Protein AF-0000000068835753 (afdb_homodimer)

Radius of gyration: 24.82 Å; Cα contacts (8 Å, |Δi|>4): 1417; chains: 2; bounding box: 59×82×58 Å

Structure (mmCIF, N/CA/C/O backbone):
data_AF-0000000068835753-model_v1
#
loop_
_entity.id
_entity.type
_entity.pdbx_description
1 polymer 'BY PROTMAP: gi|472583787|gb|EMS21411.1| short-chain dehydrogenase/reductase SDR family protein'
#
loop_
_atom_site.group_PDB
_atom_site.id
_atom_site.type_symbol
_atom_site.label_atom_id
_atom_site.label_alt_id
_atom_site.label_comp_id
_atom_site.label_asym_id
_atom_site.label_entity_id
_atom_site.label_seq_id
_atom_site.pdbx_PDB_ins_code
_atom_site.Cartn_x
_atom_site.Cartn_y
_atom_site.Cartn_z
_atom_site.occupancy
_atom_site.B_iso_or_equiv
_atom_site.auth_seq_id
_atom_site.auth_comp_id
_atom_site.auth_asym_id
_atom_site.auth_atom_id
_atom_site.pdbx_PDB_model_num
ATOM 1 N N . MET A 1 1 ? 1.271 38.531 23.656 1 36.88 1 MET A N 1
ATOM 2 C CA . MET A 1 1 ? 1.759 38.625 22.281 1 36.88 1 MET A CA 1
ATOM 3 C C . MET A 1 1 ? 1.162 37.5 21.438 1 36.88 1 MET A C 1
ATOM 5 O O . MET A 1 1 ? 1.393 36.312 21.703 1 36.88 1 MET A O 1
ATOM 9 N N . THR A 1 2 ? -0.029 37.594 20.875 1 50.28 2 THR A N 1
ATOM 10 C CA . THR A 1 2 ? -0.854 36.531 20.281 1 50.28 2 THR A CA 1
ATOM 11 C C . THR A 1 2 ? -0.115 35.844 19.141 1 50.28 2 THR A C 1
ATOM 13 O O . THR A 1 2 ? 0.353 36.5 18.203 1 50.28 2 THR A O 1
ATOM 16 N N . SER A 1 3 ? 0.557 34.688 19.344 1 68.25 3 SER A N 1
ATOM 17 C CA . SER A 1 3 ? 1.422 34 18.391 1 68.25 3 SER A CA 1
ATOM 18 C C . SER A 1 3 ? 0.792 33.938 17 1 68.25 3 SER A C 1
ATOM 20 O O . SER A 1 3 ? -0.433 33.969 16.875 1 68.25 3 SER A O 1
ATOM 22 N N . GLN A 1 4 ? 1.513 34.5 15.938 1 84.31 4 GLN A N 1
ATOM 23 C CA . GLN A 1 4 ? 1.092 34.469 14.539 1 84.31 4 GLN A CA 1
ATOM 24 C C . GLN A 1 4 ? 0.397 33.156 14.195 1 84.31 4 GLN A C 1
ATOM 26 O O . GLN A 1 4 ? 0.821 32.094 14.648 1 84.31 4 GLN A O 1
ATOM 31 N N . PRO A 1 5 ? -0.788 33.344 13.594 1 92.25 5 PRO A N 1
ATOM 32 C CA . PRO A 1 5 ? -1.508 32.125 13.219 1 92.25 5 PRO A CA 1
ATOM 33 C C . PRO A 1 5 ? -0.646 31.172 12.406 1 92.25 5 PRO A C 1
ATOM 35 O O . PRO A 1 5 ? 0.233 31.594 11.656 1 92.25 5 PRO A O 1
ATOM 38 N N . LEU A 1 6 ? -0.856 29.953 12.688 1 93.56 6 LEU A N 1
ATOM 39 C CA . LEU A 1 6 ? -0.255 28.922 11.859 1 93.56 6 LEU A CA 1
ATOM 40 C C . LEU A 1 6 ? -1.032 28.75 10.562 1 93.56 6 LEU A C 1
ATOM 42 O O . LEU A 1 6 ? -2.201 29.125 10.477 1 93.56 6 LEU A O 1
ATOM 46 N N . THR A 1 7 ? -0.385 28.25 9.531 1 95.88 7 THR A N 1
ATOM 47 C CA . THR A 1 7 ? -1.05 28 8.25 1 95.88 7 THR A CA 1
ATOM 48 C C . THR A 1 7 ? -1.192 26.5 7.992 1 95.88 7 THR A C 1
ATOM 50 O O . THR A 1 7 ? -0.214 25.766 8.07 1 95.88 7 THR A O 1
ATOM 53 N N . ALA A 1 8 ? -2.443 26.094 7.734 1 97.5 8 ALA A N 1
ATOM 54 C CA . ALA A 1 8 ? -2.74 24.719 7.391 1 97.5 8 ALA A CA 1
ATOM 55 C C . ALA A 1 8 ? -3.25 24.594 5.957 1 97.5 8 ALA A C 1
ATOM 57 O O . ALA A 1 8 ? -4.027 25.438 5.496 1 97.5 8 ALA A O 1
ATOM 58 N N . LEU A 1 9 ? -2.713 23.672 5.227 1 98.5 9 LEU A N 1
ATOM 59 C CA . LEU A 1 9 ? -3.23 23.281 3.922 1 98.5 9 LEU A CA 1
ATOM 60 C C . LEU A 1 9 ? -3.951 21.938 4 1 98.5 9 LEU A C 1
ATOM 62 O O . LEU A 1 9 ? -3.371 20.938 4.441 1 98.5 9 LEU A O 1
ATOM 66 N N . VAL A 1 10 ? -5.234 21.891 3.646 1 98.69 10 VAL A N 1
ATOM 67 C CA . VAL A 1 10 ? -6.047 20.672 3.746 1 98.69 10 VAL A CA 1
ATOM 68 C C . VAL A 1 10 ? -6.566 20.281 2.365 1 98.69 10 VAL A C 1
ATOM 70 O O . VAL A 1 10 ? -7.438 20.953 1.81 1 98.69 10 VAL A O 1
ATOM 73 N N . THR A 1 11 ? -6.016 19.219 1.788 1 98.62 11 THR A N 1
ATOM 74 C CA . THR A 1 11 ? -6.613 18.688 0.57 1 98.62 11 THR A CA 1
ATOM 75 C C . THR A 1 11 ? -7.895 17.922 0.887 1 98.62 11 THR A C 1
ATOM 77 O O . THR A 1 11 ? -7.988 17.25 1.923 1 98.62 11 THR A O 1
ATOM 80 N N . GLY A 1 12 ? -8.805 17.969 -0.047 1 96.88 12 GLY A N 1
ATOM 81 C CA . GLY A 1 12 ? -10.109 17.406 0.266 1 96.88 12 GLY A CA 1
ATOM 82 C C . GLY A 1 12 ? -10.82 18.141 1.39 1 96.88 12 GLY A C 1
ATOM 83 O O . GLY A 1 12 ? -11.57 17.516 2.156 1 96.88 12 GLY A O 1
ATOM 84 N N . GLY A 1 13 ? -10.57 19.375 1.536 1 97.06 13 GLY A N 1
ATOM 85 C CA . GLY A 1 13 ? -11.023 20.125 2.699 1 97.06 13 GLY A CA 1
ATOM 86 C C . GLY A 1 13 ? -12.445 20.641 2.557 1 97.06 13 GLY A C 1
ATOM 87 O O . GLY A 1 13 ? -12.984 21.25 3.486 1 97.06 13 GLY A O 1
ATOM 88 N N . ALA A 1 14 ? -13.109 20.375 1.429 1 95.94 14 ALA A N 1
ATOM 89 C CA . ALA A 1 14 ? -14.422 20.969 1.178 1 95.94 14 ALA A CA 1
ATOM 90 C C . ALA A 1 14 ? -15.547 20.047 1.63 1 95.94 14 ALA A C 1
ATOM 92 O O . ALA A 1 14 ? -16.719 20.438 1.606 1 95.94 14 ALA A O 1
ATOM 93 N N . SER A 1 15 ? -15.211 18.812 2.051 1 92.62 15 SER A N 1
ATOM 94 C CA . SER A 1 15 ? -16.25 17.875 2.477 1 92.62 15 SER A CA 1
ATOM 95 C C . SER A 1 15 ? -15.695 16.812 3.412 1 92.62 15 SER A C 1
ATOM 97 O O . SER A 1 15 ? -14.484 16.781 3.662 1 92.62 15 SER A O 1
ATOM 99 N N . GLY A 1 16 ? -16.594 16.156 4.051 1 92.75 16 GLY A N 1
ATOM 100 C CA . GLY A 1 16 ? -16.234 14.977 4.816 1 92.75 16 GLY A CA 1
ATOM 101 C C . GLY A 1 16 ? -15.242 15.258 5.926 1 92.75 16 GLY A C 1
ATOM 102 O O . GLY A 1 16 ? -15.391 16.219 6.676 1 92.75 16 GLY A O 1
ATOM 103 N N . ILE A 1 17 ? -14.32 14.336 6.031 1 95.81 17 ILE A N 1
ATOM 104 C CA . ILE A 1 17 ? -13.312 14.406 7.09 1 95.81 17 ILE A CA 1
ATOM 105 C C . ILE A 1 17 ? -12.484 15.68 6.922 1 95.81 17 ILE A C 1
ATOM 107 O O . ILE A 1 17 ? -12.164 16.344 7.906 1 95.81 17 ILE A O 1
ATOM 111 N N . GLY A 1 18 ? -12.141 16.031 5.633 1 97.19 18 GLY A N 1
ATOM 112 C CA . GLY A 1 18 ? -11.383 17.266 5.391 1 97.19 18 GLY A CA 1
ATOM 113 C C . GLY A 1 18 ? -12.078 18.5 5.918 1 97.19 18 GLY A C 1
ATOM 114 O O . GLY A 1 18 ? -11.445 19.344 6.559 1 97.19 18 GLY A O 1
ATOM 115 N N . LEU A 1 19 ? -13.344 18.578 5.691 1 96.62 19 LEU A N 1
ATOM 116 C CA . LEU A 1 19 ? -14.102 19.719 6.191 1 96.62 19 LEU A CA 1
ATOM 117 C C . LEU A 1 19 ? -14.172 19.703 7.715 1 96.62 19 LEU A C 1
ATOM 119 O O . LEU A 1 19 ? -14.125 20.75 8.359 1 96.62 19 LEU A O 1
ATOM 123 N N . GLY A 1 20 ? -14.305 18.484 8.273 1 97.25 20 GLY A N 1
ATOM 124 C CA . GLY A 1 20 ? -14.242 18.359 9.727 1 97.25 20 GLY A CA 1
ATOM 125 C C . GLY A 1 20 ? -12.961 18.906 10.32 1 97.25 20 GLY A C 1
ATOM 126 O O . GLY A 1 20 ? -12.984 19.609 11.336 1 97.25 20 GLY A O 1
ATOM 127 N N . ILE A 1 21 ? -11.875 18.625 9.672 1 98.19 21 ILE A N 1
ATOM 128 C CA . ILE A 1 21 ? -10.57 19.125 10.102 1 98.19 21 ILE A CA 1
ATOM 129 C C . ILE A 1 21 ? -10.531 20.641 9.977 1 98.19 21 ILE A C 1
ATOM 131 O O . ILE A 1 21 ? -10.109 21.344 10.906 1 98.19 21 ILE A O 1
ATOM 135 N N . VAL A 1 22 ? -11.023 21.156 8.875 1 98.19 22 VAL A N 1
ATOM 136 C CA . VAL A 1 22 ? -11.07 22.594 8.641 1 98.19 22 VAL A CA 1
ATOM 137 C C . VAL A 1 22 ? -11.844 23.281 9.758 1 98.19 22 VAL A C 1
ATOM 139 O O . VAL A 1 22 ? -11.352 24.25 10.359 1 98.19 22 VAL A O 1
ATOM 142 N N . ARG A 1 23 ? -12.984 22.797 10.109 1 98.06 23 ARG A N 1
ATOM 143 C CA . ARG A 1 23 ? -13.836 23.391 11.141 1 98.06 23 ARG A CA 1
ATOM 144 C C . ARG A 1 23 ? -13.141 23.344 12.5 1 98.06 23 ARG A C 1
ATOM 146 O O . ARG A 1 23 ? -13.195 24.328 13.25 1 98.06 23 ARG A O 1
ATOM 153 N N . THR A 1 24 ? -12.523 22.266 12.75 1 97.56 24 THR A N 1
ATOM 154 C CA . THR A 1 24 ? -11.836 22.094 14.023 1 97.56 24 THR A CA 1
ATOM 155 C C . THR A 1 24 ? -10.672 23.078 14.141 1 97.56 24 THR A C 1
ATOM 157 O O . THR A 1 24 ? -10.484 23.703 15.188 1 97.56 24 THR A O 1
ATOM 160 N N . LEU A 1 25 ? -9.914 23.234 13.078 1 97.12 25 LEU A N 1
ATOM 161 C CA . LEU A 1 25 ? -8.789 24.172 13.078 1 97.12 25 LEU A CA 1
ATOM 162 C C . LEU A 1 25 ? -9.281 25.609 13.195 1 97.12 25 LEU A C 1
ATOM 164 O O . LEU A 1 25 ? -8.664 26.422 13.875 1 97.12 25 LEU A O 1
ATOM 168 N N . LEU A 1 26 ? -10.375 25.938 12.57 1 97.06 26 LEU A N 1
ATOM 169 C CA . LEU A 1 26 ? -10.953 27.266 12.641 1 97.06 26 LEU A CA 1
ATOM 170 C C . LEU A 1 26 ? -11.398 27.609 14.055 1 97.06 26 LEU A C 1
ATOM 172 O O . LEU A 1 26 ? -11.336 28.766 14.477 1 97.06 26 LEU A O 1
ATOM 176 N N . ALA A 1 27 ? -11.797 26.547 14.734 1 96.25 27 ALA A N 1
ATOM 177 C CA . ALA A 1 27 ? -12.289 26.75 16.094 1 96.25 27 ALA A CA 1
ATOM 178 C C . ALA A 1 27 ? -11.141 26.938 17.078 1 96.25 27 ALA A C 1
ATOM 180 O O . ALA A 1 27 ? -11.344 27.438 18.188 1 96.25 27 ALA A O 1
ATOM 181 N N . SER A 1 28 ? -10 26.516 16.625 1 93.31 28 SER A N 1
ATOM 182 C CA . SER A 1 28 ? -8.836 26.656 17.5 1 93.31 28 SER A CA 1
ATOM 183 C C . SER A 1 28 ? -8.398 28.109 17.625 1 93.31 28 SER A C 1
ATOM 185 O O . SER A 1 28 ? -8.281 28.812 16.609 1 93.31 28 SER A O 1
ATOM 187 N N . THR A 1 29 ? -8.117 28.594 18.906 1 89.5 29 THR A N 1
ATOM 188 C CA . THR A 1 29 ? -7.66 29.953 19.125 1 89.5 29 THR A CA 1
ATOM 189 C C . THR A 1 29 ? -6.223 29.969 19.641 1 89.5 29 THR A C 1
ATOM 191 O O . THR A 1 29 ? -5.562 31.016 19.609 1 89.5 29 THR A O 1
ATOM 194 N N . SER A 1 30 ? -5.738 28.922 20.109 1 88.69 30 SER A N 1
ATOM 195 C CA . SER A 1 30 ? -4.363 28.75 20.562 1 88.69 30 SER A CA 1
ATOM 196 C C . SER A 1 30 ? -3.82 27.375 20.172 1 88.69 30 SER A C 1
ATOM 198 O O . SER A 1 30 ? -4 26.406 20.906 1 88.69 30 SER A O 1
ATOM 200 N N . PRO A 1 31 ? -3.227 27.297 19.078 1 89.38 31 PRO A N 1
ATOM 201 C CA . PRO A 1 31 ? -2.926 28.375 18.125 1 89.38 31 PRO A CA 1
ATOM 202 C C . PRO A 1 31 ? -4.102 28.672 17.203 1 89.38 31 PRO A C 1
ATOM 204 O O . PRO A 1 31 ? -5.023 27.875 17.078 1 89.38 31 PRO A O 1
ATOM 207 N N . ALA A 1 32 ? -4.105 29.875 16.609 1 93.44 32 ALA A N 1
ATOM 208 C CA . ALA A 1 32 ? -5.008 30.188 15.516 1 93.44 32 ALA A CA 1
ATOM 209 C C . ALA A 1 32 ? -4.473 29.641 14.188 1 93.44 32 ALA A C 1
ATOM 211 O O . ALA A 1 32 ? -3.27 29.406 14.055 1 93.44 32 ALA A O 1
ATOM 212 N N . TYR A 1 33 ? -5.426 29.438 13.266 1 95.44 33 TYR A N 1
ATOM 213 C CA . TYR A 1 33 ? -4.996 28.875 11.992 1 95.44 33 TYR A CA 1
ATOM 214 C C . TYR A 1 33 ? -5.527 29.703 10.82 1 95.44 33 TYR A C 1
ATOM 216 O O . TYR A 1 33 ? -6.672 30.156 10.852 1 95.44 33 TYR A O 1
ATOM 224 N N . ASN A 1 34 ? -4.648 30.016 9.875 1 96.44 34 ASN A N 1
ATOM 225 C CA . ASN A 1 34 ? -5.047 30.25 8.492 1 96.44 34 ASN A CA 1
ATOM 226 C C . ASN A 1 34 ? -5.172 28.938 7.715 1 96.44 34 ASN A C 1
ATOM 228 O O . ASN A 1 34 ? -4.363 28.016 7.895 1 96.44 34 ASN A O 1
ATOM 232 N N . ILE A 1 35 ? -6.199 28.875 6.902 1 97.88 35 ILE A N 1
ATOM 233 C CA . ILE A 1 35 ? -6.453 27.578 6.289 1 97.88 35 ILE A CA 1
ATOM 234 C C . ILE A 1 35 ? -6.598 27.75 4.777 1 97.88 35 ILE A C 1
ATOM 236 O O . ILE A 1 35 ? -7.398 28.562 4.309 1 97.88 35 ILE A O 1
ATOM 240 N N . LEU A 1 36 ? -5.801 27.047 4.023 1 98.06 36 LEU A N 1
ATOM 241 C CA . LEU A 1 36 ? -6.016 26.875 2.59 1 98.06 36 LEU A CA 1
ATOM 242 C C . LEU A 1 36 ? -6.742 25.562 2.305 1 98.06 36 LEU A C 1
ATOM 244 O O . LEU A 1 36 ? -6.199 24.484 2.549 1 98.06 36 LEU A O 1
ATOM 248 N N . ILE A 1 37 ? -7.961 25.656 1.809 1 98.19 37 ILE A N 1
ATOM 249 C CA . ILE A 1 37 ? -8.766 24.5 1.426 1 98.19 37 ILE A CA 1
ATOM 250 C C . ILE A 1 37 ? -8.5 24.141 -0.034 1 98.19 37 ILE A C 1
ATOM 252 O O . ILE A 1 37 ? -8.711 24.953 -0.931 1 98.19 37 ILE A O 1
ATOM 256 N N . VAL A 1 38 ? -7.984 22.984 -0.268 1 98.38 38 VAL A N 1
ATOM 257 C CA . VAL A 1 38 ? -7.75 22.484 -1.62 1 98.38 38 VAL A CA 1
ATOM 258 C C . VAL A 1 38 ? -8.75 21.375 -1.945 1 98.38 38 VAL A C 1
ATOM 260 O O . VAL A 1 38 ? -8.836 20.375 -1.229 1 98.38 38 VAL A O 1
ATOM 263 N N . ASP A 1 39 ? -9.469 21.516 -2.969 1 97.31 39 ASP A N 1
ATOM 264 C CA . ASP A 1 39 ? -10.438 20.516 -3.402 1 97.31 39 ASP A CA 1
ATOM 265 C C . ASP A 1 39 ? -10.602 20.531 -4.922 1 97.31 39 ASP A C 1
ATOM 267 O O . ASP A 1 39 ? -10.227 21.5 -5.582 1 97.31 39 ASP A O 1
ATOM 271 N N . ARG A 1 40 ? -11.094 19.422 -5.457 1 92.75 40 ARG A N 1
ATOM 272 C CA . ARG A 1 40 ? -11.109 19.203 -6.898 1 92.75 40 ARG A CA 1
ATOM 273 C C . ARG A 1 40 ? -12.078 20.172 -7.582 1 92.75 40 ARG A C 1
ATOM 275 O O . ARG A 1 40 ? -11.805 20.672 -8.672 1 92.75 40 ARG A O 1
ATOM 282 N N . SER A 1 41 ? -13.234 20.422 -6.996 1 86.69 41 SER A N 1
ATOM 283 C CA . SER A 1 41 ? -14.242 21.234 -7.66 1 86.69 41 SER A CA 1
ATOM 284 C C . SER A 1 41 ? -14.477 22.547 -6.914 1 86.69 41 SER A C 1
ATOM 286 O O . SER A 1 41 ? -14.656 22.547 -5.695 1 86.69 41 SER A O 1
ATOM 288 N N . SER A 1 42 ? -14.484 23.609 -7.723 1 91.19 42 SER A N 1
ATOM 289 C CA . SER A 1 42 ? -14.719 24.922 -7.145 1 91.19 42 SER A CA 1
ATOM 290 C C . SER A 1 42 ? -16.203 25.219 -7.027 1 91.19 42 SER A C 1
ATOM 292 O O . SER A 1 42 ? -16.609 26.188 -6.387 1 91.19 42 SER A O 1
ATOM 294 N N . ALA A 1 43 ? -16.984 24.312 -7.504 1 92.5 43 ALA A N 1
ATOM 295 C CA . ALA A 1 43 ? -18.422 24.578 -7.586 1 92.5 43 ALA A CA 1
ATOM 296 C C . ALA A 1 43 ? -19.031 24.734 -6.195 1 92.5 43 ALA A C 1
ATOM 298 O O . ALA A 1 43 ? -19.984 25.5 -6.012 1 92.5 43 ALA A O 1
ATOM 299 N N . SER A 1 44 ? -18.469 24.141 -5.242 1 91.19 44 SER A N 1
ATOM 300 C CA . SER A 1 44 ? -19.062 24.125 -3.91 1 91.19 44 SER A CA 1
ATOM 301 C C . SER A 1 44 ? -18.453 25.203 -3.018 1 91.19 44 SER A C 1
ATOM 303 O O . SER A 1 44 ? -18.938 25.438 -1.905 1 91.19 44 SER A O 1
ATOM 305 N N . PHE A 1 45 ? -17.469 26 -3.463 1 96.5 45 PHE A N 1
ATOM 306 C CA . PHE A 1 45 ? -16.688 26.875 -2.604 1 96.5 45 PHE A CA 1
ATOM 307 C C . PHE A 1 45 ? -17.562 28 -2.057 1 96.5 45 PHE A C 1
ATOM 309 O O . PHE A 1 45 ? -17.547 28.281 -0.857 1 96.5 45 PHE A O 1
ATOM 316 N N . PRO A 1 46 ? -18.406 28.609 -2.951 1 96.56 46 PRO A N 1
ATOM 317 C CA . PRO A 1 46 ? -19.203 29.719 -2.426 1 96.56 46 PRO A CA 1
ATOM 318 C C . PRO A 1 46 ? -20.172 29.281 -1.318 1 96.56 46 PRO A C 1
ATOM 320 O O . PRO A 1 46 ? -20.25 29.938 -0.279 1 96.56 46 PRO A O 1
ATOM 323 N N . SER A 1 47 ? -20.797 28.188 -1.553 1 96.38 47 SER A N 1
ATOM 324 C CA . SER A 1 47 ? -21.719 27.672 -0.54 1 96.38 47 SER A CA 1
ATOM 325 C C . SER A 1 47 ? -20.969 27.266 0.724 1 96.38 47 SER A C 1
ATOM 327 O O . SER A 1 47 ? -21.438 27.5 1.837 1 96.38 47 SER A O 1
ATOM 329 N N . LEU A 1 48 ? -19.844 26.688 0.584 1 96.62 48 LEU A N 1
ATOM 330 C CA . LEU A 1 48 ? -19 26.281 1.705 1 96.62 48 LEU A CA 1
ATOM 331 C C . LEU A 1 48 ? -18.578 27.5 2.531 1 96.62 48 LEU A C 1
ATOM 333 O O . LEU A 1 48 ? -18.734 27.5 3.752 1 96.62 48 LEU A O 1
ATOM 337 N N . LEU A 1 49 ? -18.078 28.531 1.879 1 97.44 49 LEU A N 1
ATOM 338 C CA . LEU A 1 49 ? -17.594 29.734 2.564 1 97.44 49 LEU A CA 1
ATOM 339 C C . LEU A 1 49 ? -18.734 30.453 3.27 1 97.44 49 LEU A C 1
ATOM 341 O O . LEU A 1 49 ? -18.562 31 4.363 1 97.44 49 LEU A O 1
ATOM 345 N N . SER A 1 50 ? -19.938 30.406 2.627 1 97.62 50 SER A N 1
ATOM 346 C CA . SER A 1 50 ? -21.109 31 3.248 1 97.62 50 SER A CA 1
ATOM 347 C C . SER A 1 50 ? -21.469 30.281 4.547 1 97.62 50 SER A C 1
ATOM 349 O O . SER A 1 50 ? -21.75 30.938 5.559 1 97.62 50 SER A O 1
ATOM 351 N N . THR A 1 51 ? -21.406 29 4.492 1 97.19 51 THR A N 1
ATOM 352 C CA . THR A 1 51 ? -21.719 28.203 5.672 1 97.19 51 THR A CA 1
ATOM 353 C C . THR A 1 51 ? -20.688 28.438 6.773 1 97.19 51 THR A C 1
ATOM 355 O O . THR A 1 51 ? -21.047 28.609 7.938 1 97.19 51 THR A O 1
ATOM 358 N N . LEU A 1 52 ? -19.422 28.469 6.434 1 97.81 52 LEU A N 1
ATOM 359 C CA . LEU A 1 52 ? -18.359 28.719 7.406 1 97.81 52 LEU A CA 1
ATOM 360 C C . LEU A 1 52 ? -18.484 30.109 7.996 1 97.81 52 LEU A C 1
ATOM 362 O O . LEU A 1 52 ? -18.234 30.312 9.188 1 97.81 52 LEU A O 1
ATOM 366 N N . SER A 1 53 ? -18.906 31.078 7.152 1 97.81 53 SER A N 1
ATOM 367 C CA . SER A 1 53 ? -19.094 32.438 7.613 1 97.81 53 SER A CA 1
ATOM 368 C C . SER A 1 53 ? -20.203 32.531 8.648 1 97.81 53 SER A C 1
ATOM 370 O O . SER A 1 53 ? -20.109 33.312 9.609 1 97.81 53 SER A O 1
ATOM 372 N N . THR A 1 54 ? -21.203 31.781 8.414 1 97.81 54 THR A N 1
ATOM 373 C CA . THR A 1 54 ? -22.312 31.766 9.359 1 97.81 54 THR A CA 1
ATOM 374 C C . THR A 1 54 ? -21.859 31.219 10.711 1 97.81 54 THR A C 1
ATOM 376 O O . THR A 1 54 ? -22.266 31.719 11.758 1 97.81 54 THR A O 1
ATOM 379 N N . ASP A 1 55 ? -21 30.266 10.688 1 97.19 55 ASP A N 1
ATOM 380 C CA . ASP A 1 55 ? -20.594 29.562 11.898 1 97.19 55 ASP A CA 1
ATOM 381 C C . ASP A 1 55 ? -19.484 30.312 12.625 1 97.19 55 ASP A C 1
ATOM 383 O O . ASP A 1 55 ? -19.422 30.312 13.852 1 97.19 55 ASP A O 1
ATOM 387 N N . PHE A 1 56 ? -18.531 30.953 11.867 1 97.38 56 PHE A N 1
ATOM 388 C CA . PHE A 1 56 ? -17.297 31.438 12.477 1 97.38 56 PHE A CA 1
ATOM 389 C C . PHE A 1 56 ? -17.172 32.938 12.305 1 97.38 56 PHE A C 1
ATOM 391 O O . PHE A 1 56 ? -16.266 33.562 12.844 1 97.38 56 PHE A O 1
ATOM 398 N N . GLY A 1 57 ? -18.062 33.594 11.547 1 97.38 57 GLY A N 1
ATOM 399 C CA . GLY A 1 57 ? -18.016 35 11.281 1 97.38 57 GLY A CA 1
ATOM 400 C C . GLY A 1 57 ? -17.406 35.344 9.93 1 97.38 57 GLY A C 1
ATOM 401 O O . GLY A 1 57 ? -16.375 34.781 9.555 1 97.38 57 GLY A O 1
ATOM 402 N N . ASP A 1 58 ? -18 36.219 9.242 1 96.81 58 ASP A N 1
ATOM 403 C CA . ASP A 1 58 ? -17.625 36.594 7.883 1 96.81 58 ASP A CA 1
ATOM 404 C C . ASP A 1 58 ? -16.203 37.156 7.84 1 96.81 58 ASP A C 1
ATOM 406 O O . ASP A 1 58 ? -15.406 36.781 6.98 1 96.81 58 ASP A O 1
ATOM 410 N N . GLU A 1 59 ? -15.898 38.031 8.742 1 95.69 59 GLU A N 1
ATOM 411 C CA . GLU A 1 59 ? -14.586 38.656 8.758 1 95.69 59 GLU A CA 1
ATOM 412 C C . GLU A 1 59 ? -13.477 37.625 8.977 1 95.69 59 GLU A C 1
ATOM 414 O O . GLU A 1 59 ? -12.438 37.688 8.312 1 95.69 59 GLU A O 1
ATOM 419 N N . ARG A 1 60 ? -13.703 36.75 9.906 1 94.5 60 ARG A N 1
ATOM 420 C CA . ARG A 1 60 ? -12.719 35.719 10.203 1 94.5 60 ARG A CA 1
ATOM 421 C C . ARG A 1 60 ? -12.477 34.812 8.984 1 94.5 60 ARG A C 1
ATOM 423 O O . ARG A 1 60 ? -11.328 34.531 8.633 1 94.5 60 ARG A O 1
ATOM 430 N N . ILE A 1 61 ? -13.523 34.406 8.344 1 97.19 61 ILE A N 1
ATOM 431 C CA . ILE A 1 61 ? -13.422 33.5 7.203 1 97.19 61 ILE A CA 1
ATOM 432 C C . ILE A 1 61 ? -12.727 34.188 6.039 1 97.19 61 ILE A C 1
ATOM 434 O O . ILE A 1 61 ? -11.852 33.625 5.391 1 97.19 61 ILE A O 1
ATOM 438 N N . ARG A 1 62 ? -13.07 35.438 5.828 1 95.38 62 ARG A N 1
ATOM 439 C CA . ARG A 1 62 ? -12.445 36.219 4.754 1 95.38 62 ARG A CA 1
ATOM 440 C C . ARG A 1 62 ? -10.945 36.344 4.992 1 95.38 62 ARG A C 1
ATOM 442 O O . ARG A 1 62 ? -10.156 36.344 4.047 1 95.38 62 ARG A O 1
ATOM 449 N N . ARG A 1 63 ? -10.57 36.406 6.195 1 94 63 ARG A N 1
ATOM 450 C CA . ARG A 1 63 ? -9.18 36.656 6.543 1 94 63 ARG A CA 1
ATOM 451 C C . ARG A 1 63 ? -8.391 35.344 6.621 1 94 63 ARG A C 1
ATOM 453 O O . ARG A 1 63 ? -7.215 35.312 6.254 1 94 63 ARG A O 1
ATOM 460 N N . CYS A 1 64 ? -9.078 34.281 7.047 1 95.56 64 CYS A N 1
ATOM 461 C CA . CYS A 1 64 ? -8.305 33.125 7.492 1 95.56 64 CYS A CA 1
ATOM 462 C C . CYS A 1 64 ? -8.484 31.953 6.535 1 95.56 64 CYS A C 1
ATOM 464 O O . CYS A 1 64 ? -7.738 30.969 6.602 1 95.56 64 CYS A O 1
ATOM 466 N N . VAL A 1 65 ? -9.438 32.031 5.594 1 97.62 65 VAL A N 1
ATOM 467 C CA . VAL A 1 65 ? -9.711 30.875 4.754 1 97.62 65 VAL A CA 1
ATOM 468 C C . VAL A 1 65 ? -9.578 31.25 3.283 1 97.62 65 VAL A C 1
ATOM 470 O O . VAL A 1 65 ? -10.078 32.312 2.857 1 97.62 65 VAL A O 1
ATOM 473 N N . GLU A 1 66 ? -8.883 30.484 2.562 1 96.56 66 GLU A N 1
ATOM 474 C CA . GLU A 1 66 ? -8.828 30.547 1.104 1 96.56 66 GLU A CA 1
ATOM 475 C C . GLU A 1 66 ? -9.094 29.172 0.481 1 96.56 66 GLU A C 1
ATOM 477 O O . GLU A 1 66 ? -8.695 28.141 1.034 1 96.56 66 GLU A O 1
ATOM 482 N N . CYS A 1 67 ? -9.812 29.172 -0.631 1 97.62 67 CYS A N 1
ATOM 483 C CA . CYS A 1 67 ? -10.094 27.938 -1.36 1 97.62 67 CYS A CA 1
ATOM 484 C C . CYS A 1 67 ? -9.367 27.922 -2.699 1 97.62 67 CYS A C 1
ATOM 486 O O . CYS A 1 67 ? -9.281 28.953 -3.379 1 97.62 67 CYS A O 1
ATOM 488 N N . VAL A 1 68 ? -8.789 26.797 -3.029 1 97.62 68 VAL A N 1
ATOM 489 C CA . VAL A 1 68 ? -8.117 26.609 -4.309 1 97.62 68 VAL A CA 1
ATOM 490 C C . VAL A 1 68 ? -8.602 25.312 -4.953 1 97.62 68 VAL A C 1
ATOM 492 O O . VAL A 1 68 ? -8.688 24.281 -4.289 1 97.62 68 VAL A O 1
ATOM 495 N N . ALA A 1 69 ? -8.984 25.375 -6.223 1 97.69 69 ALA A N 1
ATOM 496 C CA . ALA A 1 69 ? -9.336 24.172 -6.98 1 97.69 69 ALA A CA 1
ATOM 497 C C . ALA A 1 69 ? -8.086 23.484 -7.52 1 97.69 69 ALA A C 1
ATOM 499 O O . ALA A 1 69 ? -7.293 24.109 -8.242 1 97.69 69 ALA A O 1
ATOM 500 N N . ALA A 1 70 ? -7.871 22.234 -7.129 1 97.81 70 ALA A N 1
ATOM 501 C CA . ALA A 1 70 ? -6.75 21.438 -7.629 1 97.81 70 ALA A CA 1
ATOM 502 C C . ALA A 1 70 ? -7.059 19.938 -7.562 1 97.81 70 ALA A C 1
ATOM 504 O O . ALA A 1 70 ? -7.68 19.469 -6.605 1 97.81 70 ALA A O 1
ATOM 505 N N . ASP A 1 71 ? -6.75 19.281 -8.617 1 97.94 71 ASP A N 1
ATOM 506 C CA . ASP A 1 71 ? -6.754 17.812 -8.625 1 97.94 71 ASP A CA 1
ATOM 507 C C . ASP A 1 71 ? -5.445 17.266 -8.062 1 97.94 71 ASP A C 1
ATOM 509 O O . ASP A 1 71 ? -4.379 17.469 -8.641 1 97.94 71 ASP A O 1
ATOM 513 N N . VAL A 1 72 ? -5.531 16.531 -6.953 1 98.12 72 VAL A N 1
ATOM 514 C CA . VAL A 1 72 ? -4.336 16.094 -6.246 1 98.12 72 VAL A CA 1
ATOM 515 C C . VAL A 1 72 ? -3.547 15.125 -7.117 1 98.12 72 VAL A C 1
ATOM 517 O O . VAL A 1 72 ? -2.375 14.852 -6.848 1 98.12 72 VAL A O 1
ATOM 520 N N . THR A 1 73 ? -4.207 14.531 -8.18 1 97.38 73 THR A N 1
ATOM 521 C CA . THR A 1 73 ? -3.512 13.625 -9.086 1 97.38 73 THR A CA 1
ATOM 522 C C . THR A 1 73 ? -2.689 14.406 -10.102 1 97.38 73 THR A C 1
ATOM 524 O O . THR A 1 73 ? -1.887 13.828 -10.836 1 97.38 73 THR A O 1
ATOM 527 N N . ARG A 1 74 ? -2.916 15.727 -10.172 1 97.44 74 ARG A N 1
ATOM 528 C CA . ARG A 1 74 ? -2.182 16.609 -11.07 1 97.44 74 ARG A CA 1
ATOM 529 C C . ARG A 1 74 ? -1.164 17.453 -10.297 1 97.44 74 ARG A C 1
ATOM 531 O O . ARG A 1 74 ? -1.505 18.484 -9.742 1 97.44 74 ARG A O 1
ATOM 538 N N . TYR A 1 75 ? 0.105 17.078 -10.359 1 97.88 75 TYR A N 1
ATOM 539 C CA . TYR A 1 75 ? 1.18 17.625 -9.531 1 97.88 75 TYR A CA 1
ATOM 540 C C . TYR A 1 75 ? 1.279 19.141 -9.688 1 97.88 75 TYR A C 1
ATOM 542 O O . TYR A 1 75 ? 1.426 19.859 -8.703 1 97.88 75 TYR A O 1
ATOM 550 N N . GLU A 1 76 ? 1.155 19.609 -10.898 1 97 76 GLU A N 1
ATOM 551 C CA . GLU A 1 76 ? 1.327 21.031 -11.156 1 97 76 GLU A CA 1
ATOM 552 C C . GLU A 1 76 ? 0.216 21.859 -10.508 1 97 76 GLU A C 1
ATOM 554 O O . GLU A 1 76 ? 0.462 22.953 -9.992 1 97 76 GLU A O 1
ATOM 559 N N . GLU A 1 77 ? -1.02 21.359 -10.555 1 97.44 77 GLU A N 1
ATOM 560 C CA . GLU A 1 77 ? -2.129 22.047 -9.898 1 97.44 77 GLU A CA 1
ATOM 561 C C . GLU A 1 77 ? -1.902 22.141 -8.391 1 97.44 77 GLU A C 1
ATOM 563 O O . GLU A 1 77 ? -2.139 23.188 -7.789 1 97.44 77 GLU A O 1
ATOM 568 N N . LEU A 1 78 ? -1.417 21.078 -7.812 1 97.25 78 LEU A N 1
ATOM 569 C CA . LEU A 1 78 ? -1.143 21.047 -6.379 1 97.25 78 LEU A CA 1
ATOM 570 C C . LEU A 1 78 ? 0.013 21.984 -6.027 1 97.25 78 LEU A C 1
ATOM 572 O O . LEU A 1 78 ? -0.002 22.625 -4.977 1 97.25 78 LEU A O 1
ATOM 576 N N . ARG A 1 79 ? 0.991 21.938 -6.883 1 97.19 79 ARG A N 1
ATOM 577 C CA . ARG A 1 79 ? 2.117 22.844 -6.688 1 97.19 79 ARG A CA 1
ATOM 578 C C . ARG A 1 79 ? 1.646 24.297 -6.602 1 97.19 79 ARG A C 1
ATOM 580 O O . ARG A 1 79 ? 2.096 25.047 -5.738 1 97.19 79 ARG A O 1
ATOM 587 N N . ASP A 1 80 ? 0.778 24.672 -7.445 1 95.94 80 ASP A N 1
ATOM 588 C CA . ASP A 1 80 ? 0.23 26.016 -7.438 1 95.94 80 ASP A CA 1
ATOM 589 C C . ASP A 1 80 ? -0.491 26.312 -6.121 1 95.94 80 ASP A C 1
ATOM 591 O O . ASP A 1 80 ? -0.426 27.422 -5.609 1 95.94 80 ASP A O 1
ATOM 595 N N . ALA A 1 81 ? -1.196 25.328 -5.645 1 95.75 81 ALA A N 1
ATOM 596 C CA . ALA A 1 81 ? -1.88 25.484 -4.363 1 95.75 81 ALA A CA 1
ATOM 597 C C . ALA A 1 81 ? -0.882 25.75 -3.236 1 95.75 81 ALA A C 1
ATOM 599 O O . ALA A 1 81 ? -1.106 26.609 -2.383 1 95.75 81 ALA A O 1
ATOM 600 N N . PHE A 1 82 ? 0.219 25.031 -3.201 1 95.94 82 PHE A N 1
ATOM 601 C CA . PHE A 1 82 ? 1.243 25.219 -2.182 1 95.94 82 PHE A CA 1
ATOM 602 C C . PHE A 1 82 ? 1.867 26.609 -2.297 1 95.94 82 PHE A C 1
ATOM 604 O O . PHE A 1 82 ? 2.162 27.25 -1.284 1 95.94 82 PHE A O 1
ATOM 611 N N . GLU A 1 83 ? 2.051 27.047 -3.5 1 93.62 83 GLU A N 1
ATOM 612 C CA . GLU A 1 83 ? 2.6 28.375 -3.721 1 93.62 83 GLU A CA 1
ATOM 613 C C . GLU A 1 83 ? 1.666 29.453 -3.174 1 93.62 83 GLU A C 1
ATOM 615 O O . GLU A 1 83 ? 2.121 30.438 -2.594 1 93.62 83 GLU A O 1
ATOM 620 N N . LYS A 1 84 ? 0.421 29.219 -3.365 1 92.88 84 LYS A N 1
ATOM 621 C CA . LYS A 1 84 ? -0.568 30.156 -2.83 1 92.88 84 LYS A CA 1
ATOM 622 C C . LYS A 1 84 ? -0.527 30.188 -1.305 1 92.88 84 LYS A C 1
ATOM 624 O O . LYS A 1 84 ? -0.665 31.25 -0.695 1 92.88 84 LYS A O 1
ATOM 629 N N . ALA A 1 85 ? -0.327 29.016 -0.741 1 91.38 85 ALA A N 1
ATOM 630 C CA . ALA A 1 85 ? -0.26 28.922 0.715 1 91.38 85 ALA A CA 1
ATOM 631 C C . ALA A 1 85 ? 0.957 29.672 1.257 1 91.38 85 ALA A C 1
ATOM 633 O O . ALA A 1 85 ? 0.926 30.203 2.373 1 91.38 85 ALA A O 1
ATOM 634 N N . ARG A 1 86 ? 1.954 29.766 0.488 1 89.19 86 ARG A N 1
ATOM 635 C CA . ARG A 1 86 ? 3.215 30.359 0.923 1 89.19 86 ARG A CA 1
ATOM 636 C C . ARG A 1 86 ? 3.246 31.859 0.64 1 89.19 86 ARG A C 1
ATOM 638 O O . ARG A 1 86 ? 4.172 32.562 1.056 1 89.19 86 ARG A O 1
ATOM 645 N N . ARG A 1 87 ? 2.32 32.312 -0.03 1 88.44 87 ARG A N 1
ATOM 646 C CA . ARG A 1 87 ? 2.309 33.75 -0.342 1 88.44 87 ARG A CA 1
ATOM 647 C C . ARG A 1 87 ? 2.057 34.562 0.91 1 88.44 87 ARG A C 1
ATOM 649 O O . ARG A 1 87 ? 1.078 34.344 1.626 1 88.44 87 ARG A O 1
ATOM 656 N N . LYS A 1 88 ? 2.982 35.5 1.124 1 85.88 88 LYS A N 1
ATOM 657 C CA . LYS A 1 88 ? 2.789 36.406 2.24 1 85.88 88 LYS A CA 1
ATOM 658 C C . LYS A 1 88 ? 1.657 37.406 1.952 1 85.88 88 LYS A C 1
ATOM 660 O O . LYS A 1 88 ? 1.582 37.969 0.86 1 85.88 88 LYS A O 1
ATOM 665 N N . ARG A 1 89 ? 0.759 37.406 2.885 1 88.25 89 ARG A N 1
ATOM 666 C CA . ARG A 1 89 ? -0.339 38.344 2.855 1 88.25 89 ARG A CA 1
ATOM 667 C C . ARG A 1 89 ? -0.806 38.688 4.266 1 88.25 89 ARG A C 1
ATOM 669 O O . ARG A 1 89 ? -0.227 38.219 5.246 1 88.25 89 ARG A O 1
ATOM 676 N N . GLU A 1 90 ? -1.649 39.75 4.309 1 86.88 90 GLU A N 1
ATOM 677 C CA . GLU A 1 90 ? -2.1 40.156 5.629 1 86.88 90 GLU A CA 1
ATOM 678 C C . GLU A 1 90 ? -2.627 39 6.438 1 86.88 90 GLU A C 1
ATOM 680 O O . GLU A 1 90 ? -3.518 38.281 5.984 1 86.88 90 GLU A O 1
ATOM 685 N N . GLY A 1 91 ? -1.952 38.719 7.598 1 88.19 91 GLY A N 1
ATOM 686 C CA . GLY A 1 91 ? -2.402 37.656 8.492 1 88.19 91 GLY A CA 1
ATOM 687 C C . GLY A 1 91 ? -1.786 36.312 8.18 1 88.19 91 GLY A C 1
ATOM 688 O O . GLY A 1 91 ? -1.984 35.344 8.914 1 88.19 91 GLY A O 1
ATOM 689 N N . TRP A 1 92 ? -1.118 36.25 7.012 1 91.62 92 TRP A N 1
ATOM 690 C CA . TRP A 1 92 ? -0.439 35.031 6.613 1 91.62 92 TRP A CA 1
ATOM 691 C C . TRP A 1 92 ? 1.074 35.188 6.656 1 91.62 92 TRP A C 1
ATOM 693 O O . TRP A 1 92 ? 1.615 36.125 6.062 1 91.62 92 TRP A O 1
ATOM 703 N N . SER A 1 93 ? 1.77 34.344 7.297 1 88.25 93 SER A N 1
ATOM 704 C CA . SER A 1 93 ? 3.199 34.469 7.559 1 88.25 93 SER A CA 1
ATOM 705 C C . SER A 1 93 ? 4.023 34.094 6.332 1 88.25 93 SER A C 1
ATOM 707 O O . SER A 1 93 ? 5.219 34.375 6.27 1 88.25 93 SER A O 1
ATOM 709 N N . GLY A 1 94 ? 3.377 33.375 5.41 1 90.62 94 GLY A N 1
ATOM 710 C CA . GLY A 1 94 ? 4.117 32.875 4.27 1 90.62 94 GLY A CA 1
ATOM 711 C C . GLY A 1 94 ? 4.75 31.516 4.535 1 90.62 94 GLY A C 1
ATOM 712 O O . GLY A 1 94 ? 5.555 31.031 3.736 1 90.62 94 GLY A O 1
ATOM 713 N N . ARG A 1 95 ? 4.422 31.047 5.652 1 92.75 95 ARG A N 1
ATOM 714 C CA . ARG A 1 95 ? 4.848 29.703 6.043 1 92.75 95 ARG A CA 1
ATOM 715 C C . ARG A 1 95 ? 3.68 28.719 6.008 1 92.75 95 ARG A C 1
ATOM 717 O O . ARG A 1 95 ? 2.523 29.125 6.148 1 92.75 95 ARG A O 1
ATOM 724 N N . VAL A 1 96 ? 4.012 27.484 5.672 1 95.75 96 VAL A N 1
ATOM 725 C CA . VAL A 1 96 ? 3.049 26.406 5.859 1 95.75 96 VAL A CA 1
ATOM 726 C C . VAL A 1 96 ? 3.463 25.547 7.051 1 95.75 96 VAL A C 1
ATOM 728 O O . VAL A 1 96 ? 4.602 25.078 7.121 1 95.75 96 VAL A O 1
ATOM 731 N N . ASP A 1 97 ? 2.527 25.312 8 1 95.5 97 ASP A N 1
ATOM 732 C CA . ASP A 1 97 ? 2.895 24.625 9.234 1 95.5 97 ASP A CA 1
ATOM 733 C C . ASP A 1 97 ? 2.33 23.203 9.273 1 95.5 97 ASP A C 1
ATOM 735 O O . ASP A 1 97 ? 2.941 22.312 9.852 1 95.5 97 ASP A O 1
ATOM 739 N N . VAL A 1 98 ? 1.137 23.062 8.727 1 97.06 98 VAL A N 1
ATOM 740 C CA . VAL A 1 98 ? 0.438 21.781 8.766 1 97.06 98 VAL A CA 1
ATOM 741 C C . VAL A 1 98 ? -0.118 21.453 7.383 1 97.06 98 VAL A C 1
ATOM 743 O O . VAL A 1 98 ? -0.697 22.328 6.719 1 97.06 98 VAL A O 1
ATOM 746 N N . VAL A 1 99 ? 0.15 20.297 6.918 1 98.56 99 VAL A N 1
ATOM 747 C CA . VAL A 1 99 ? -0.456 19.797 5.688 1 98.56 99 VAL A CA 1
ATOM 748 C C . VAL A 1 99 ? -1.263 18.531 5.977 1 98.56 99 VAL A C 1
ATOM 750 O O . VAL A 1 99 ? -0.73 17.562 6.516 1 98.56 99 VAL A O 1
ATOM 753 N N . CYS A 1 100 ? -2.539 18.578 5.719 1 98.81 100 CYS A N 1
ATOM 754 C CA . CYS A 1 100 ? -3.416 17.422 5.828 1 98.81 100 CYS A CA 1
ATOM 755 C C . CYS A 1 100 ? -3.783 16.891 4.449 1 98.81 100 CYS A C 1
ATOM 757 O O . CYS A 1 100 ? -4.574 17.5 3.729 1 98.81 100 CYS A O 1
ATOM 759 N N . ALA A 1 101 ? -3.188 15.781 4.086 1 98.75 101 ALA A N 1
ATOM 760 C CA . ALA A 1 101 ? -3.479 15.102 2.828 1 98.75 101 ALA A CA 1
ATOM 761 C C . ALA A 1 101 ? -4.699 14.195 2.963 1 98.75 101 ALA A C 1
ATOM 763 O O . ALA A 1 101 ? -4.566 12.984 3.131 1 98.75 101 ALA A O 1
ATOM 764 N N . ILE A 1 102 ? -5.926 14.797 2.74 1 98 102 ILE A N 1
ATOM 765 C CA . ILE A 1 102 ? -7.148 14.125 3.154 1 98 102 ILE A CA 1
ATOM 766 C C . ILE A 1 102 ? -7.996 13.789 1.927 1 98 102 ILE A C 1
ATOM 768 O O . ILE A 1 102 ? -8.938 12.992 2.01 1 98 102 ILE A O 1
ATOM 772 N N . ALA A 1 103 ? -7.637 14.344 0.76 1 95.94 103 ALA A N 1
ATOM 773 C CA . ALA A 1 103 ? -8.406 14.055 -0.449 1 95.94 103 ALA A CA 1
ATOM 774 C C . ALA A 1 103 ? -8.461 12.555 -0.72 1 95.94 103 ALA A C 1
ATOM 776 O O . ALA A 1 103 ? -7.449 11.859 -0.602 1 95.94 103 ALA A O 1
ATOM 777 N N . GLY A 1 104 ? -9.555 12.047 -0.936 1 93.06 104 GLY A N 1
ATOM 778 C CA . GLY A 1 104 ? -9.758 10.633 -1.215 1 93.06 104 GLY A CA 1
ATOM 779 C C . GLY A 1 104 ? -11.125 10.32 -1.776 1 93.06 104 GLY A C 1
ATOM 780 O O . GLY A 1 104 ? -12.047 11.148 -1.685 1 93.06 104 GLY A O 1
ATOM 781 N N . ILE A 1 105 ? -11.242 9.203 -2.422 1 90.81 105 ILE A N 1
ATOM 782 C CA . ILE A 1 105 ? -12.516 8.719 -2.945 1 90.81 105 ILE A CA 1
ATOM 783 C C . ILE A 1 105 ? -12.734 7.27 -2.512 1 90.81 105 ILE A C 1
ATOM 785 O O . ILE A 1 105 ? -11.773 6.566 -2.178 1 90.81 105 ILE A O 1
ATOM 789 N N . SER A 1 106 ? -13.938 6.91 -2.328 1 85.62 106 SER A N 1
ATOM 790 C CA . SER A 1 106 ? -14.336 5.547 -1.988 1 85.62 106 SER A CA 1
ATOM 791 C C . SER A 1 106 ? -15.617 5.152 -2.709 1 85.62 106 SER A C 1
ATOM 793 O O . SER A 1 106 ? -16.422 6.016 -3.062 1 85.62 106 SER A O 1
ATOM 795 N N . GLN A 1 107 ? -15.727 3.859 -3.014 1 74.69 107 GLN A N 1
ATOM 796 C CA . GLN A 1 107 ? -16.969 3.355 -3.578 1 74.69 107 GLN A CA 1
ATOM 797 C C . GLN A 1 107 ? -17.625 2.328 -2.654 1 74.69 107 GLN A C 1
ATOM 799 O O . GLN A 1 107 ? -18.469 1.547 -3.084 1 74.69 107 GLN A O 1
ATOM 804 N N . VAL A 1 108 ? -17.141 2.186 -1.505 1 69.69 108 VAL A N 1
ATOM 805 C CA . VAL A 1 108 ? -17.531 1.128 -0.58 1 69.69 108 VAL A CA 1
ATOM 806 C C . VAL A 1 108 ? -19.062 1.095 -0.451 1 69.69 108 VAL A C 1
ATOM 808 O O . VAL A 1 108 ? -19.672 0.023 -0.48 1 69.69 108 VAL A O 1
ATOM 811 N N . PHE A 1 109 ? -19.672 2.195 -0.426 1 64.19 109 PHE A N 1
ATOM 812 C CA . PHE A 1 109 ? -21.109 2.156 -0.156 1 64.19 109 PHE A CA 1
ATOM 813 C C . PHE A 1 109 ? -21.906 2.551 -1.395 1 64.19 109 PHE A C 1
ATOM 815 O O . PHE A 1 109 ? -23.109 2.744 -1.323 1 64.19 109 PHE A O 1
ATOM 822 N N . THR A 1 110 ? -21.156 2.49 -2.479 1 61.25 110 THR A N 1
ATOM 823 C CA . THR A 1 110 ? -21.859 2.992 -3.648 1 61.25 110 THR A CA 1
ATOM 824 C C . THR A 1 110 ? -22.406 1.839 -4.484 1 61.25 110 THR A C 1
ATOM 826 O O . THR A 1 110 ? -23.312 2.035 -5.312 1 61.25 110 THR A O 1
ATOM 829 N N . ASP A 1 111 ? -21.844 0.7 -4.352 1 62.72 111 ASP A N 1
ATOM 830 C CA . ASP A 1 111 ? -22.359 -0.447 -5.094 1 62.72 111 ASP A CA 1
ATOM 831 C C . ASP A 1 111 ? -23.344 -1.252 -4.242 1 62.72 111 ASP A C 1
ATOM 833 O O . ASP A 1 111 ? -22.984 -1.728 -3.162 1 62.72 111 ASP A O 1
ATOM 837 N N . PRO A 1 112 ? -24.641 -1.173 -4.652 1 60.78 112 PRO A N 1
ATOM 838 C CA . PRO A 1 112 ? -25.656 -1.86 -3.855 1 60.78 112 PRO A CA 1
ATOM 839 C C . PRO A 1 112 ? -25.281 -3.311 -3.551 1 60.78 112 PRO A C 1
ATOM 841 O O . PRO A 1 112 ? -25.75 -3.869 -2.551 1 60.78 112 PRO A O 1
ATOM 844 N N . GLU A 1 113 ? -24.516 -3.906 -4.406 1 68.94 113 GLU A N 1
ATOM 845 C CA . GLU A 1 113 ? -24.172 -5.305 -4.16 1 68.94 113 GLU A CA 1
ATOM 846 C C . GLU A 1 113 ? -22.875 -5.422 -3.365 1 68.94 113 GLU A C 1
ATOM 848 O O . GLU A 1 113 ? -22.469 -6.523 -2.992 1 68.94 113 GLU A O 1
ATOM 853 N N . GLY A 1 114 ? -22.312 -4.277 -3.055 1 73.12 114 GLY A N 1
ATOM 854 C CA . GLY A 1 114 ? -21.125 -4.258 -2.225 1 73.12 114 GLY A CA 1
ATOM 855 C C . GLY A 1 114 ? -19.969 -5.039 -2.826 1 73.12 114 GLY A C 1
ATOM 856 O O . GLY A 1 114 ? -19.156 -5.613 -2.1 1 73.12 114 GLY A O 1
ATOM 857 N N . LYS A 1 115 ? -20.047 -5.145 -4.16 1 84.5 115 LYS A N 1
ATOM 858 C CA . LYS A 1 115 ? -19.031 -5.965 -4.816 1 84.5 115 LYS A CA 1
ATOM 859 C C . LYS A 1 115 ? -17.812 -5.129 -5.219 1 84.5 115 LYS A C 1
ATOM 861 O O . LYS A 1 115 ? -17.969 -3.979 -5.641 1 84.5 115 LYS A O 1
ATOM 866 N N . ASP A 1 116 ? -16.688 -5.703 -5.062 1 92.25 116 ASP A N 1
ATOM 867 C CA . ASP A 1 116 ? -15.414 -5.059 -5.398 1 92.25 116 ASP A CA 1
ATOM 868 C C . ASP A 1 116 ? -15.352 -4.715 -6.883 1 92.25 116 ASP A C 1
ATOM 870 O O . ASP A 1 116 ? -15.391 -5.605 -7.734 1 92.25 116 ASP A O 1
ATOM 874 N N . PRO A 1 117 ? -15.25 -3.387 -7.207 1 91.88 117 PRO A N 1
ATOM 875 C CA . PRO A 1 117 ? -15.219 -3.008 -8.625 1 91.88 117 PRO A CA 1
ATOM 876 C C . PRO A 1 117 ? -14.039 -3.611 -9.375 1 91.88 117 PRO A C 1
ATOM 878 O O . PRO A 1 117 ? -14.148 -3.932 -10.555 1 91.88 117 PRO A O 1
ATOM 881 N N . PHE A 1 118 ? -12.977 -3.781 -8.742 1 95.62 118 PHE A N 1
ATOM 882 C CA . PHE A 1 118 ? -11.789 -4.371 -9.336 1 95.62 118 PHE A CA 1
ATOM 883 C C . PHE A 1 118 ? -12.055 -5.805 -9.781 1 95.62 118 PHE A C 1
ATOM 885 O O . PHE A 1 118 ? -11.781 -6.172 -10.922 1 95.62 118 PHE A O 1
ATOM 892 N N . LEU A 1 119 ? -12.633 -6.586 -8.922 1 94.75 119 LEU A N 1
ATOM 893 C CA . LEU A 1 119 ? -12.945 -7.977 -9.242 1 94.75 119 LEU A CA 1
ATOM 894 C C . LEU A 1 119 ? -14.094 -8.062 -10.242 1 94.75 119 LEU A C 1
ATOM 896 O O . LEU A 1 119 ? -14.109 -8.945 -11.102 1 94.75 119 LEU A O 1
ATOM 900 N N . ARG A 1 120 ? -15.039 -7.141 -10.109 1 92.69 120 ARG A N 1
ATOM 901 C CA . ARG A 1 120 ? -16.172 -7.156 -11.023 1 92.69 120 ARG A CA 1
ATOM 902 C C . ARG A 1 120 ? -15.711 -6.957 -12.469 1 92.69 120 ARG A C 1
ATOM 904 O O . ARG A 1 120 ? -16.281 -7.539 -13.391 1 92.69 120 ARG A O 1
ATOM 911 N N . SER A 1 121 ? -14.672 -6.16 -12.609 1 94.56 121 SER A N 1
ATOM 912 C CA . SER A 1 121 ? -14.188 -5.875 -13.961 1 94.56 121 SER A CA 1
ATOM 913 C C . SER A 1 121 ? -13.234 -6.965 -14.445 1 94.56 121 SER A C 1
ATOM 915 O O . SER A 1 121 ? -12.906 -7.023 -15.633 1 94.56 121 SER A O 1
ATOM 917 N N . ALA A 1 122 ? -12.812 -7.812 -13.57 1 96.75 122 ALA A N 1
ATOM 918 C CA . ALA A 1 122 ? -11.898 -8.898 -13.922 1 96.75 122 ALA A CA 1
ATOM 919 C C . ALA A 1 122 ? -12.641 -10.062 -14.57 1 96.75 122 ALA A C 1
ATOM 921 O O . ALA A 1 122 ? -12.867 -11.086 -13.93 1 96.75 122 ALA A O 1
ATOM 922 N N . LYS A 1 123 ? -12.93 -9.906 -15.773 1 95.69 123 LYS A N 1
ATOM 923 C CA . LYS A 1 123 ? -13.641 -10.906 -16.578 1 95.69 123 LYS A CA 1
ATOM 924 C C . LYS A 1 123 ? -13.305 -10.75 -18.062 1 95.69 123 LYS A C 1
ATOM 926 O O . LYS A 1 123 ? -12.82 -9.703 -18.484 1 95.69 123 LYS A O 1
ATOM 931 N N . LEU A 1 124 ? -13.492 -11.812 -18.734 1 94.31 124 LEU A N 1
ATOM 932 C CA . LEU A 1 124 ? -13.359 -11.758 -20.172 1 94.31 124 LEU A CA 1
ATOM 933 C C . LEU A 1 124 ? -14.664 -11.289 -20.828 1 94.31 124 LEU A C 1
ATOM 935 O O . LEU A 1 124 ? -15.75 -11.664 -20.375 1 94.31 124 LEU A O 1
ATOM 939 N N . ASP A 1 125 ? -14.508 -10.375 -21.75 1 91.44 125 ASP A N 1
ATOM 940 C CA . ASP A 1 125 ? -15.703 -9.914 -22.453 1 91.44 125 ASP A CA 1
ATOM 941 C C . ASP A 1 125 ? -16.156 -10.93 -23.5 1 91.44 125 ASP A C 1
ATOM 943 O O . ASP A 1 125 ? -15.703 -12.078 -23.5 1 91.44 125 ASP A O 1
ATOM 947 N N . GLU A 1 126 ? -17.125 -10.477 -24.266 1 90.56 126 GLU A N 1
ATOM 948 C CA . GLU A 1 126 ? -17.719 -11.375 -25.25 1 90.56 126 GLU A CA 1
ATOM 949 C C . GLU A 1 126 ? -16.688 -11.836 -26.281 1 90.56 126 GLU A C 1
ATOM 951 O O . GLU A 1 126 ? -16.828 -12.922 -26.859 1 90.56 126 GLU A O 1
ATOM 956 N N . ASP A 1 127 ? -15.648 -11.094 -26.531 1 90.62 127 ASP A N 1
ATOM 957 C CA . ASP A 1 127 ? -14.594 -11.414 -27.484 1 90.62 127 ASP A CA 1
ATOM 958 C C . ASP A 1 127 ? -13.43 -12.133 -26.812 1 90.62 127 ASP A C 1
ATOM 960 O O . ASP A 1 127 ? -12.391 -12.367 -27.438 1 90.62 127 ASP A O 1
ATOM 964 N N . GLY A 1 128 ? -13.617 -12.297 -25.547 1 89.12 128 GLY A N 1
ATOM 965 C CA . GLY A 1 128 ? -12.586 -13 -24.812 1 89.12 128 GLY A CA 1
ATOM 966 C C . GLY A 1 128 ? -11.461 -12.094 -24.359 1 89.12 128 GLY A C 1
ATOM 967 O O . GLY A 1 128 ? -10.359 -12.562 -24.062 1 89.12 128 GLY A O 1
ATOM 968 N N . LEU A 1 129 ? -11.75 -10.844 -24.375 1 91.56 129 LEU A N 1
ATOM 969 C CA . LEU A 1 129 ? -10.727 -9.875 -24 1 91.56 129 LEU A CA 1
ATOM 970 C C . LEU A 1 129 ? -11.047 -9.242 -22.641 1 91.56 129 LEU A C 1
ATOM 972 O O . LEU A 1 129 ? -12.203 -8.938 -22.359 1 91.56 129 LEU A O 1
ATOM 976 N N . SER A 1 130 ? -10.039 -9.164 -21.844 1 93.81 130 SER A N 1
ATOM 977 C CA . SER A 1 130 ? -10.188 -8.477 -20.562 1 93.81 130 SER A CA 1
ATOM 978 C C . SER A 1 130 ? -9.992 -6.973 -20.703 1 93.81 130 SER A C 1
ATOM 980 O O . SER A 1 130 ? -9.094 -6.527 -21.438 1 93.81 130 SER A O 1
ATOM 982 N N . VAL A 1 131 ? -10.797 -6.141 -20.047 1 93.81 131 VAL A N 1
ATOM 983 C CA . VAL A 1 131 ? -10.664 -4.688 -20.047 1 93.81 131 VAL A CA 1
ATOM 984 C C . VAL A 1 131 ? -9.93 -4.23 -18.781 1 93.81 131 VAL A C 1
ATOM 986 O O . VAL A 1 131 ? -10.125 -4.797 -17.703 1 93.81 131 VAL A O 1
ATOM 989 N N . PRO A 1 132 ? -9.117 -3.223 -18.984 1 95.44 132 PRO A N 1
ATOM 990 C CA . PRO A 1 132 ? -8.367 -2.75 -17.812 1 95.44 132 PRO A CA 1
ATOM 991 C C . PRO A 1 132 ? -9.273 -2.232 -16.703 1 95.44 132 PRO A C 1
ATOM 993 O O . PRO A 1 132 ? -10.328 -1.657 -16.984 1 95.44 132 PRO A O 1
ATOM 996 N N . PRO A 1 133 ? -8.859 -2.457 -15.453 1 94.69 133 PRO A N 1
ATOM 997 C CA . PRO A 1 133 ? -9.625 -1.895 -14.336 1 94.69 133 PRO A CA 1
ATOM 998 C C . PRO A 1 133 ? -9.492 -0.377 -14.234 1 94.69 133 PRO A C 1
ATOM 1000 O O . PRO A 1 133 ? -8.516 0.194 -14.727 1 94.69 133 PRO A O 1
ATOM 1003 N N . ASN A 1 134 ? -10.523 0.238 -13.664 1 94.69 134 ASN A N 1
ATOM 1004 C CA . ASN A 1 134 ? -10.445 1.652 -13.312 1 94.69 134 ASN A CA 1
ATOM 1005 C C . ASN A 1 134 ? -9.57 1.877 -12.086 1 94.69 134 ASN A C 1
ATOM 1007 O O . ASN A 1 134 ? -9.883 1.4 -10.992 1 94.69 134 ASN A O 1
ATOM 1011 N N . LEU A 1 135 ? -8.484 2.619 -12.203 1 95.5 135 LEU A N 1
ATOM 1012 C CA . LEU A 1 135 ? -7.52 2.789 -11.125 1 95.5 135 LEU A CA 1
ATOM 1013 C C . LEU A 1 135 ? -7.672 4.16 -10.469 1 95.5 135 LEU A C 1
ATOM 1015 O O . LEU A 1 135 ? -6.734 4.656 -9.844 1 95.5 135 LEU A O 1
ATOM 1019 N N . ALA A 1 136 ? -8.82 4.816 -10.602 1 94.81 136 ALA A N 1
ATOM 1020 C CA . ALA A 1 136 ? -9.047 6.156 -10.062 1 94.81 136 ALA A CA 1
ATOM 1021 C C . ALA A 1 136 ? -8.805 6.191 -8.555 1 94.81 136 ALA A C 1
ATOM 1023 O O . ALA A 1 136 ? -8.227 7.145 -8.039 1 94.81 136 ALA A O 1
ATOM 1024 N N . VAL A 1 137 ? -9.219 5.164 -7.863 1 94.94 137 VAL A N 1
ATOM 1025 C CA . VAL A 1 137 ? -9.055 5.094 -6.414 1 94.94 137 VAL A CA 1
ATOM 1026 C C . VAL A 1 137 ? -7.57 5.078 -6.059 1 94.94 137 VAL A C 1
ATOM 1028 O O . VAL A 1 137 ? -7.137 5.781 -5.141 1 94.94 137 VAL A O 1
ATOM 1031 N N . MET A 1 138 ? -6.758 4.32 -6.789 1 96.25 138 MET A N 1
ATOM 1032 C CA . MET A 1 138 ? -5.312 4.289 -6.578 1 96.25 138 MET A CA 1
ATOM 1033 C C . MET A 1 138 ? -4.695 5.66 -6.84 1 96.25 138 MET A C 1
ATOM 1035 O O . MET A 1 138 ? -3.865 6.133 -6.062 1 96.25 138 MET A O 1
ATOM 1039 N N . ASN A 1 139 ? -5.137 6.266 -7.902 1 96.56 139 ASN A N 1
ATOM 1040 C CA . ASN A 1 139 ? -4.582 7.551 -8.32 1 96.56 139 ASN A CA 1
ATOM 1041 C C . ASN A 1 139 ? -4.867 8.641 -7.297 1 96.56 139 ASN A C 1
ATOM 1043 O O . ASN A 1 139 ? -3.967 9.391 -6.914 1 96.56 139 ASN A O 1
ATOM 1047 N N . VAL A 1 140 ? -6.02 8.695 -6.812 1 97.12 140 VAL A N 1
ATOM 1048 C CA . VAL A 1 140 ? -6.414 9.773 -5.914 1 97.12 140 VAL A CA 1
ATOM 1049 C C . VAL A 1 140 ? -5.926 9.469 -4.5 1 97.12 140 VAL A C 1
ATOM 1051 O O . VAL A 1 140 ? -5.289 10.305 -3.861 1 97.12 140 VAL A O 1
ATOM 1054 N N . ASN A 1 141 ? -6.18 8.258 -4.023 1 97.75 141 ASN A N 1
ATOM 1055 C CA . ASN A 1 141 ? -5.992 7.941 -2.611 1 97.75 141 ASN A CA 1
ATOM 1056 C C . ASN A 1 141 ? -4.531 7.66 -2.287 1 97.75 141 ASN A C 1
ATOM 1058 O O . ASN A 1 141 ? -4.125 7.719 -1.125 1 97.75 141 ASN A O 1
ATOM 1062 N N . LEU A 1 142 ? -3.762 7.289 -3.285 1 98.19 142 LEU A N 1
ATOM 1063 C CA . LEU A 1 142 ? -2.359 7.004 -3.006 1 98.19 142 LEU A CA 1
ATOM 1064 C C . LEU A 1 142 ? -1.449 8.008 -3.711 1 98.19 142 LEU A C 1
ATOM 1066 O O . LEU A 1 142 ? -0.72 8.758 -3.059 1 98.19 142 LEU A O 1
ATOM 1070 N N . ILE A 1 143 ? -1.551 8.102 -5.012 1 97.88 143 ILE A N 1
ATOM 1071 C CA . ILE A 1 143 ? -0.672 8.992 -5.758 1 97.88 143 ILE A CA 1
ATOM 1072 C C . ILE A 1 143 ? -0.941 10.445 -5.359 1 97.88 143 ILE A C 1
ATOM 1074 O O . ILE A 1 143 ? -0.009 11.234 -5.207 1 97.88 143 ILE A O 1
ATOM 1078 N N . GLY A 1 144 ? -2.205 10.789 -5.191 1 98.25 144 GLY A N 1
ATOM 1079 C CA . GLY A 1 144 ? -2.545 12.117 -4.727 1 98.25 144 GLY A CA 1
ATOM 1080 C C . GLY A 1 144 ? -1.916 12.461 -3.389 1 98.25 144 GLY A C 1
ATOM 1081 O O . GLY A 1 144 ? -1.422 13.578 -3.197 1 98.25 144 GLY A O 1
ATOM 1082 N N . VAL A 1 145 ? -1.911 11.539 -2.486 1 98.44 145 VAL A N 1
ATOM 1083 C CA . VAL A 1 145 ? -1.304 11.742 -1.175 1 98.44 145 VAL A CA 1
ATOM 1084 C C . VAL A 1 145 ? 0.211 11.867 -1.319 1 98.44 145 VAL A C 1
ATOM 1086 O O . VAL A 1 145 ? 0.831 12.734 -0.697 1 98.44 145 VAL A O 1
ATOM 1089 N N . LEU A 1 146 ? 0.798 11.016 -2.139 1 98.44 146 LEU A N 1
ATOM 1090 C CA . LEU A 1 146 ? 2.236 11.086 -2.373 1 98.44 146 LEU A CA 1
ATOM 1091 C C . LEU A 1 146 ? 2.629 12.438 -2.953 1 98.44 146 LEU A C 1
ATOM 1093 O O . LEU A 1 146 ? 3.633 13.031 -2.541 1 98.44 146 LEU A O 1
ATOM 1097 N N . ASN A 1 147 ? 1.848 12.906 -3.906 1 98.56 147 ASN A N 1
ATOM 1098 C CA . ASN A 1 147 ? 2.084 14.242 -4.449 1 98.56 147 ASN A CA 1
ATOM 1099 C C . ASN A 1 147 ? 2.035 15.312 -3.361 1 98.56 147 ASN A C 1
ATOM 1101 O O . ASN A 1 147 ? 2.904 16.188 -3.301 1 98.56 147 ASN A O 1
ATOM 1105 N N . THR A 1 148 ? 1.04 15.227 -2.523 1 98.75 148 THR A N 1
ATOM 1106 C CA . THR A 1 148 ? 0.854 16.203 -1.448 1 98.75 148 THR A CA 1
ATOM 1107 C C . THR A 1 148 ? 2.027 16.156 -0.474 1 98.75 148 THR A C 1
ATOM 1109 O O . THR A 1 148 ? 2.564 17.203 -0.096 1 98.75 148 THR A O 1
ATOM 1112 N N . VAL A 1 149 ? 2.438 14.961 -0.115 1 98.75 149 VAL A N 1
ATOM 1113 C CA . VAL A 1 149 ? 3.541 14.773 0.822 1 98.75 149 VAL A CA 1
ATOM 1114 C C . VAL A 1 149 ? 4.832 15.32 0.213 1 98.75 149 VAL A C 1
ATOM 1116 O O . VAL A 1 149 ? 5.598 16.016 0.885 1 98.75 149 VAL A O 1
ATOM 1119 N N . HIS A 1 150 ? 5.086 14.992 -1.048 1 98.56 150 HIS A N 1
ATOM 1120 C CA . HIS A 1 150 ? 6.285 15.453 -1.741 1 98.56 150 HIS A CA 1
ATOM 1121 C C . HIS A 1 150 ? 6.379 16.969 -1.734 1 98.56 150 HIS A C 1
ATOM 1123 O O . HIS A 1 150 ? 7.426 17.531 -1.399 1 98.56 150 HIS A O 1
ATOM 1129 N N . LEU A 1 151 ? 5.316 17.594 -2.062 1 98.38 151 LEU A N 1
ATOM 1130 C CA . LEU A 1 151 ? 5.277 19.047 -2.107 1 98.38 151 LEU A CA 1
ATOM 1131 C C . LEU A 1 151 ? 5.395 19.641 -0.705 1 98.38 151 LEU A C 1
ATOM 1133 O O . LEU A 1 151 ? 6.082 20.641 -0.502 1 98.38 151 LEU A O 1
ATOM 1137 N N . ALA A 1 152 ? 4.707 19.047 0.281 1 98.5 152 ALA A N 1
ATOM 1138 C CA . ALA A 1 152 ? 4.812 19.5 1.665 1 98.5 152 ALA A CA 1
ATOM 1139 C C . ALA A 1 152 ? 6.266 19.484 2.137 1 98.5 152 ALA A C 1
ATOM 1141 O O . ALA A 1 152 ? 6.758 20.484 2.672 1 98.5 152 ALA A O 1
ATOM 1142 N N . VAL A 1 153 ? 6.922 18.375 1.893 1 98.19 153 VAL A N 1
ATOM 1143 C CA . VAL A 1 153 ? 8.305 18.219 2.334 1 98.19 153 VAL A CA 1
ATOM 1144 C C . VAL A 1 153 ? 9.188 19.25 1.623 1 98.19 153 VAL A C 1
ATOM 1146 O O . VAL A 1 153 ? 10.055 19.859 2.244 1 98.19 153 VAL A O 1
ATOM 1149 N N . SER A 1 154 ? 8.969 19.453 0.304 1 97.81 154 SER A N 1
ATOM 1150 C CA . SER A 1 154 ? 9.727 20.453 -0.454 1 97.81 154 SER A CA 1
ATOM 1151 C C . SER A 1 154 ? 9.633 21.828 0.182 1 97.81 154 SER A C 1
ATOM 1153 O O . SER A 1 154 ? 10.641 22.516 0.347 1 97.81 154 SER A O 1
ATOM 1155 N N . HIS A 1 155 ? 8.477 22.172 0.569 1 96.44 155 HIS A N 1
ATOM 1156 C CA . HIS A 1 155 ? 8.242 23.484 1.164 1 96.44 155 HIS A CA 1
ATOM 1157 C C . HIS A 1 155 ? 8.805 23.547 2.58 1 96.44 155 HIS A C 1
ATOM 1159 O O . HIS A 1 155 ? 9.43 24.547 2.953 1 96.44 155 HIS A O 1
ATOM 1165 N N . PHE A 1 156 ? 8.586 22.516 3.357 1 97.19 156 PHE A N 1
ATOM 1166 C CA . PHE A 1 156 ? 9.055 22.469 4.734 1 97.19 156 PHE A CA 1
ATOM 1167 C C . PHE A 1 156 ? 10.578 22.609 4.793 1 97.19 156 PHE A C 1
ATOM 1169 O O . PHE A 1 156 ? 11.109 23.297 5.668 1 97.19 156 PHE A O 1
ATOM 1176 N N . ARG A 1 157 ? 11.219 21.969 3.855 1 96.5 157 ARG A N 1
ATOM 1177 C CA . ARG A 1 157 ? 12.68 22.016 3.818 1 96.5 157 ARG A CA 1
ATOM 1178 C C . ARG A 1 157 ? 13.18 23.422 3.545 1 96.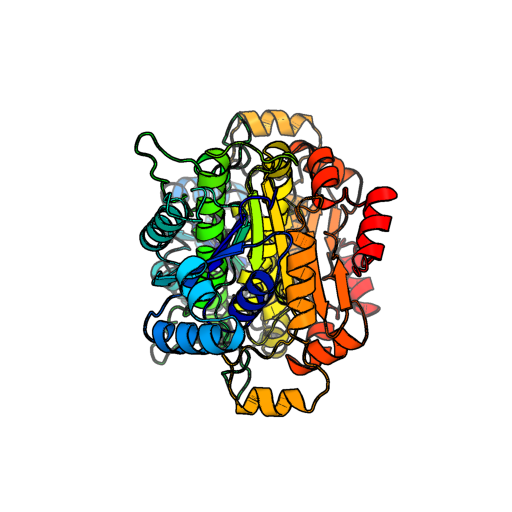5 157 ARG A C 1
ATOM 1180 O O . ARG A 1 157 ? 14.312 23.766 3.885 1 96.5 157 ARG A O 1
ATOM 1187 N N . SER A 1 158 ? 12.359 24.234 2.98 1 94.44 158 SER A N 1
ATOM 1188 C CA . SER A 1 158 ? 12.75 25.594 2.633 1 94.44 158 SER A CA 1
ATOM 1189 C C . SER A 1 158 ? 12.445 26.562 3.77 1 94.44 158 SER A C 1
ATOM 1191 O O . SER A 1 158 ? 12.797 27.734 3.701 1 94.44 158 SER A O 1
ATOM 1193 N N . GLN A 1 159 ? 11.82 26.062 4.875 1 94.12 159 GLN A N 1
ATOM 1194 C CA . GLN A 1 159 ? 11.414 26.922 5.984 1 94.12 159 GLN A CA 1
ATOM 1195 C C . GLN A 1 159 ? 12.297 26.688 7.207 1 94.12 159 GLN A C 1
ATOM 1197 O O . GLN A 1 159 ? 12.82 25.594 7.41 1 94.12 159 GLN A O 1
ATOM 1202 N N . GLU A 1 160 ? 12.484 27.688 7.969 1 93.94 160 GLU A N 1
ATOM 1203 C CA . GLU A 1 160 ? 13.18 27.562 9.242 1 93.94 160 GLU A CA 1
ATOM 1204 C C . GLU A 1 160 ? 12.312 26.844 10.273 1 93.94 160 GLU A C 1
ATOM 1206 O O . GLU A 1 160 ? 11.086 26.969 10.258 1 93.94 160 GLU A O 1
ATOM 1211 N N . PRO A 1 161 ? 12.984 26.094 11.156 1 92.81 161 PRO A N 1
ATOM 1212 C CA . PRO A 1 161 ? 12.195 25.469 12.219 1 92.81 161 PRO A CA 1
ATOM 1213 C C . PRO A 1 161 ? 11.477 26.484 13.102 1 92.81 161 PRO A C 1
ATOM 1215 O O . PRO A 1 161 ? 11.945 27.609 13.25 1 92.81 161 PRO A O 1
ATOM 1218 N N . ASP A 1 162 ? 10.359 26.062 13.586 1 87.5 162 ASP A N 1
ATOM 1219 C CA . ASP A 1 162 ? 9.656 26.906 14.539 1 87.5 162 ASP A CA 1
ATOM 1220 C C . ASP A 1 162 ? 10.297 26.828 15.922 1 87.5 162 ASP A C 1
ATOM 1222 O O . ASP A 1 162 ? 11.391 26.297 16.078 1 87.5 162 ASP A O 1
ATOM 1226 N N . ALA A 1 163 ? 9.617 27.469 16.891 1 84.06 163 ALA A N 1
ATOM 1227 C CA . ALA A 1 163 ? 10.172 27.562 18.25 1 84.06 163 ALA A CA 1
ATOM 1228 C C . ALA A 1 163 ? 10.344 26.172 18.859 1 84.06 163 ALA A C 1
ATOM 1230 O O . ALA A 1 163 ? 11.188 25.984 19.75 1 84.06 163 ALA A O 1
ATOM 1231 N N . ASN A 1 164 ? 9.594 25.188 18.344 1 83.81 164 ASN A N 1
ATOM 1232 C CA . ASN A 1 164 ? 9.648 23.828 18.875 1 83.81 164 ASN A CA 1
ATOM 1233 C C . ASN A 1 164 ? 10.547 22.922 18.031 1 83.81 164 ASN A C 1
ATOM 1235 O O . ASN A 1 164 ? 10.609 21.719 18.25 1 83.81 164 ASN A O 1
ATOM 1239 N N . GLY A 1 165 ? 11.141 23.469 17.016 1 88.19 165 GLY A N 1
ATOM 1240 C CA . GLY A 1 165 ? 12.102 22.734 16.219 1 88.19 165 GLY A CA 1
ATOM 1241 C C . GLY A 1 165 ? 11.477 22.062 15.008 1 88.19 165 GLY A C 1
ATOM 1242 O O . GLY A 1 165 ? 12.141 21.297 14.305 1 88.19 165 GLY A O 1
ATOM 1243 N N . TRP A 1 166 ? 10.188 22.422 14.781 1 90.38 166 TRP A N 1
ATOM 1244 C CA . TRP A 1 166 ? 9.508 21.766 13.672 1 90.38 166 TRP A CA 1
ATOM 1245 C C . TRP A 1 166 ? 9.414 22.672 12.461 1 90.38 166 TRP A C 1
ATOM 1247 O O . TRP A 1 166 ? 9.172 23.875 12.602 1 90.38 166 TRP A O 1
ATOM 1257 N N . ARG A 1 167 ? 9.648 22.078 11.336 1 94.88 167 ARG A N 1
ATOM 1258 C CA . ARG A 1 167 ? 9.484 22.797 10.078 1 94.88 167 ARG A CA 1
ATOM 1259 C C . ARG A 1 167 ? 8.078 22.594 9.508 1 94.88 167 ARG A C 1
ATOM 1261 O O . ARG A 1 167 ? 7.598 23.406 8.727 1 94.88 167 ARG A O 1
ATOM 1268 N N . GLY A 1 168 ? 7.418 21.516 9.906 1 96 168 GLY A N 1
ATOM 1269 C CA . GLY A 1 168 ? 6.074 21.219 9.43 1 96 168 GLY A CA 1
ATOM 1270 C C . GLY A 1 168 ? 5.562 19.859 9.883 1 96 168 GLY A C 1
ATOM 1271 O O . GLY A 1 168 ? 6.34 19.016 10.336 1 96 168 GLY A O 1
ATOM 1272 N N . ARG A 1 169 ? 4.242 19.719 9.82 1 96.56 169 ARG A N 1
ATOM 1273 C CA . ARG A 1 169 ? 3.557 18.484 10.211 1 96.56 169 ARG A CA 1
ATOM 1274 C C . ARG A 1 169 ? 2.627 18 9.102 1 96.56 169 ARG A C 1
ATOM 1276 O O . ARG A 1 169 ? 1.899 18.797 8.508 1 96.56 169 ARG A O 1
ATOM 1283 N N . ILE A 1 170 ? 2.742 16.734 8.836 1 98.12 170 ILE A N 1
ATOM 1284 C CA . ILE A 1 170 ? 1.913 16.141 7.793 1 98.12 170 ILE A CA 1
ATOM 1285 C C . ILE A 1 170 ? 0.97 15.109 8.406 1 98.12 170 ILE A C 1
ATOM 1287 O O . ILE A 1 170 ? 1.389 14.281 9.219 1 98.12 170 ILE A O 1
ATOM 1291 N N . VAL A 1 171 ? -0.284 15.195 8.117 1 98.62 171 VAL A N 1
ATOM 1292 C CA . VAL A 1 171 ? -1.267 14.172 8.461 1 98.62 171 VAL A CA 1
ATOM 1293 C C . VAL A 1 171 ? -1.856 13.578 7.18 1 98.62 171 VAL A C 1
ATOM 1295 O O . VAL A 1 171 ? -2.424 14.297 6.355 1 98.62 171 VAL A O 1
ATOM 1298 N N . CYS A 1 172 ? -1.687 12.297 6.977 1 98.69 172 CYS A N 1
ATOM 1299 C CA . CYS A 1 172 ? -2.195 11.602 5.797 1 98.69 172 CYS A CA 1
ATOM 1300 C C . CYS A 1 172 ? -3.498 10.875 6.113 1 98.69 172 CYS A C 1
ATOM 1302 O O . CYS A 1 172 ? -3.697 10.406 7.234 1 98.69 172 CYS A O 1
ATOM 1304 N N . ALA A 1 173 ? -4.285 10.758 5.074 1 96.56 173 ALA A N 1
ATOM 1305 C CA . ALA A 1 173 ? -5.555 10.047 5.188 1 96.56 173 ALA A CA 1
ATOM 1306 C C . ALA A 1 173 ? -5.355 8.539 5.031 1 96.56 173 ALA A C 1
ATOM 1308 O O . ALA A 1 173 ? -5.422 8.008 3.922 1 96.56 173 ALA A O 1
ATOM 1309 N N . GLY A 1 174 ? -5.246 7.941 6.133 1 95.75 174 GLY A N 1
ATOM 1310 C CA . GLY A 1 174 ? -5.371 6.492 6.121 1 95.75 174 GLY A CA 1
ATOM 1311 C C . GLY A 1 174 ? -6.801 6.012 6.285 1 95.75 174 GLY A C 1
ATOM 1312 O O . GLY A 1 174 ? -7.73 6.629 5.762 1 95.75 174 GLY A O 1
ATOM 1313 N N . SER A 1 175 ? -7.039 4.93 6.75 1 93.31 175 SER A N 1
ATOM 1314 C CA . SER A 1 175 ? -8.289 4.227 7.023 1 93.31 175 SER A CA 1
ATOM 1315 C C . SER A 1 175 ? -8.039 2.949 7.816 1 93.31 175 SER A C 1
ATOM 1317 O O . SER A 1 175 ? -6.902 2.484 7.914 1 93.31 175 SER A O 1
ATOM 1319 N N . THR A 1 176 ? -9.086 2.5 8.445 1 92.69 176 THR A N 1
ATOM 1320 C CA . THR A 1 176 ? -8.969 1.141 8.961 1 92.69 176 THR A CA 1
ATOM 1321 C C . THR A 1 176 ? -8.594 0.169 7.84 1 92.69 176 THR A C 1
ATOM 1323 O O . THR A 1 176 ? -8.008 -0.883 8.094 1 92.69 176 THR A O 1
ATOM 1326 N N . ALA A 1 177 ? -8.836 0.564 6.641 1 92.19 177 ALA A N 1
ATOM 1327 C CA . ALA A 1 177 ? -8.438 -0.221 5.473 1 92.19 177 ALA A CA 1
ATOM 1328 C C . ALA A 1 177 ? -6.926 -0.22 5.293 1 92.19 177 ALA A C 1
ATOM 1330 O O . ALA A 1 177 ? -6.387 -0.988 4.492 1 92.19 177 ALA A O 1
ATOM 1331 N N . SER A 1 178 ? -6.234 0.613 5.992 1 94.62 178 SER A N 1
ATOM 1332 C CA . SER A 1 178 ? -4.777 0.574 6.02 1 94.62 178 SER A CA 1
ATOM 1333 C C . SER A 1 178 ? -4.27 -0.61 6.836 1 94.62 178 SER A C 1
ATOM 1335 O O . SER A 1 178 ? -3.098 -0.982 6.738 1 94.62 178 SER A O 1
ATOM 1337 N N . LEU A 1 179 ? -5.195 -1.094 7.684 1 93.81 179 LEU A N 1
ATOM 1338 C CA . LEU A 1 179 ? -4.789 -2.055 8.703 1 93.81 179 LEU A CA 1
ATOM 1339 C C . LEU A 1 179 ? -5.41 -3.422 8.438 1 93.81 179 LEU A C 1
ATOM 1341 O O . LEU A 1 179 ? -4.793 -4.453 8.719 1 93.81 179 LEU A O 1
ATOM 1345 N N . TYR A 1 180 ? -6.625 -3.393 7.898 1 94.06 180 TYR A N 1
ATOM 1346 C CA . TYR A 1 180 ? -7.402 -4.621 7.777 1 94.06 180 TYR A CA 1
ATOM 1347 C C . TYR A 1 180 ? -7.793 -4.879 6.328 1 94.06 180 TYR A C 1
ATOM 1349 O O . TYR A 1 180 ? -7.812 -3.957 5.512 1 94.06 180 TYR A O 1
ATOM 1357 N N . PRO A 1 181 ? -8.125 -6.141 6.008 1 93.25 181 PRO A N 1
ATOM 1358 C CA . PRO A 1 181 ? -8.648 -6.445 4.672 1 93.25 181 PRO A CA 1
ATOM 1359 C C . PRO A 1 181 ? -9.953 -5.727 4.363 1 93.25 181 PRO A C 1
ATOM 1361 O O . PRO A 1 181 ? -10.805 -5.582 5.246 1 93.25 181 PRO A O 1
ATOM 1364 N N . PHE A 1 182 ? -10.07 -5.336 3.133 1 92.62 182 PHE A N 1
ATOM 1365 C CA . PHE A 1 182 ? -11.266 -4.641 2.666 1 92.62 182 PHE A CA 1
ATOM 1366 C C . PHE A 1 182 ? -11.805 -5.289 1.399 1 92.62 182 PHE A C 1
ATOM 1368 O O . PHE A 1 182 ? -11.695 -4.723 0.31 1 92.62 182 PHE A O 1
ATOM 1375 N N . PRO A 1 183 ? -12.586 -6.34 1.513 1 92.62 183 PRO A N 1
ATOM 1376 C CA . PRO A 1 183 ? -12.953 -7.168 0.363 1 92.62 183 PRO A CA 1
ATOM 1377 C C . PRO A 1 183 ? -13.906 -6.453 -0.596 1 92.62 183 PRO A C 1
ATOM 1379 O O . PRO A 1 183 ? -13.945 -6.781 -1.785 1 92.62 183 PRO A O 1
ATOM 1382 N N . ASN A 1 184 ? -14.641 -5.492 -0.159 1 91.25 184 ASN A N 1
ATOM 1383 C CA . ASN A 1 184 ? -15.602 -4.797 -1.005 1 91.25 184 ASN A CA 1
ATOM 1384 C C . ASN A 1 184 ? -14.938 -3.693 -1.823 1 91.25 184 ASN A C 1
ATOM 1386 O O . ASN A 1 184 ? -15.539 -3.146 -2.746 1 91.25 184 ASN A O 1
ATOM 1390 N N . GLU A 1 185 ? -13.75 -3.4 -1.518 1 93.5 185 GLU A N 1
ATOM 1391 C CA . GLU A 1 185 ? -13.008 -2.361 -2.219 1 93.5 185 GLU A CA 1
ATOM 1392 C C . GLU A 1 185 ? -11.5 -2.59 -2.105 1 93.5 185 GLU A C 1
ATOM 1394 O O . GLU A 1 185 ? -10.805 -1.86 -1.394 1 93.5 185 GLU A O 1
ATOM 1399 N N . SER A 1 186 ? -11.016 -3.484 -2.881 1 95.12 186 SER A N 1
ATOM 1400 C CA . SER A 1 186 ? -9.648 -3.971 -2.746 1 95.12 186 SER A CA 1
ATOM 1401 C C . SER A 1 186 ? -8.641 -2.893 -3.125 1 95.12 186 SER A C 1
ATOM 1403 O O . SER A 1 186 ? -7.574 -2.787 -2.508 1 95.12 186 SER A O 1
ATOM 1405 N N . LEU A 1 187 ? -8.992 -2.066 -4.199 1 96.06 187 LEU A N 1
ATOM 1406 C CA . LEU A 1 187 ? -8.078 -0.998 -4.59 1 96.06 187 LEU A CA 1
ATOM 1407 C C . LEU A 1 187 ? -7.973 0.058 -3.494 1 96.06 187 LEU A C 1
ATOM 1409 O O . LEU A 1 187 ? -6.906 0.637 -3.281 1 96.06 187 LEU A O 1
ATOM 1413 N N . TYR A 1 188 ? -9.102 0.32 -2.805 1 94.94 188 TYR A N 1
ATOM 1414 C CA . TYR A 1 188 ? -9.078 1.21 -1.649 1 94.94 188 TYR A CA 1
ATOM 1415 C C . TYR A 1 188 ? -8.156 0.667 -0.561 1 94.94 188 TYR A C 1
ATOM 1417 O O . TYR A 1 188 ? -7.309 1.392 -0.036 1 94.94 188 TYR A O 1
ATOM 1425 N N . GLY A 1 189 ? -8.32 -0.621 -0.25 1 95.38 189 GLY A N 1
ATOM 1426 C CA . GLY A 1 189 ? -7.434 -1.268 0.706 1 95.38 189 GLY A CA 1
ATOM 1427 C C . GLY A 1 189 ? -5.969 -1.167 0.324 1 95.38 189 GLY A C 1
ATOM 1428 O O . GLY A 1 189 ? -5.121 -0.853 1.164 1 95.38 189 GLY A O 1
ATOM 1429 N N . ALA A 1 190 ? -5.688 -1.382 -0.91 1 97.06 190 ALA A N 1
ATOM 1430 C CA . ALA A 1 190 ? -4.316 -1.304 -1.403 1 97.06 190 ALA A CA 1
ATOM 1431 C C . ALA A 1 190 ? -3.748 0.101 -1.225 1 97.06 190 ALA A C 1
ATOM 1433 O O . ALA A 1 190 ? -2.637 0.268 -0.718 1 97.06 190 ALA A O 1
ATOM 1434 N N . ALA A 1 191 ? -4.484 1.052 -1.651 1 97.44 191 ALA A N 1
ATOM 1435 C CA . ALA A 1 191 ? -4.051 2.443 -1.55 1 97.44 191 ALA A CA 1
ATOM 1436 C C . ALA A 1 191 ? -3.773 2.828 -0.099 1 97.44 191 ALA A C 1
ATOM 1438 O O . ALA A 1 191 ? -2.738 3.422 0.206 1 97.44 191 ALA A O 1
ATOM 1439 N N . LYS A 1 192 ? -4.688 2.467 0.729 1 97.94 192 LYS A N 1
ATOM 1440 C CA . LYS A 1 192 ? -4.586 2.883 2.125 1 97.94 192 LYS A CA 1
ATOM 1441 C C . LYS A 1 192 ? -3.475 2.121 2.844 1 97.94 192 LYS A C 1
ATOM 1443 O O . LYS A 1 192 ? -2.822 2.664 3.736 1 97.94 192 LYS A O 1
ATOM 1448 N N . HIS A 1 193 ? -3.25 0.904 2.479 1 97.94 193 HIS A N 1
ATOM 1449 C CA . HIS A 1 193 ? -2.047 0.226 2.949 1 97.94 193 HIS A CA 1
ATOM 1450 C C . HIS A 1 193 ? -0.789 0.946 2.479 1 97.94 193 HIS A C 1
ATOM 1452 O O . HIS A 1 193 ? 0.187 1.054 3.227 1 97.94 193 HIS A O 1
ATOM 1458 N N . GLY A 1 194 ? -0.835 1.339 1.25 1 98.19 194 GLY A N 1
ATOM 1459 C CA . GLY A 1 194 ? 0.282 2.115 0.733 1 98.19 194 GLY A CA 1
ATOM 1460 C C . GLY A 1 194 ? 0.587 3.346 1.564 1 98.19 194 GLY A C 1
ATOM 1461 O O . GLY A 1 194 ? 1.754 3.684 1.778 1 98.19 194 GLY A O 1
ATOM 1462 N N . ILE A 1 195 ? -0.412 4.008 2.08 1 98.19 195 ILE A N 1
ATOM 1463 C CA . ILE A 1 195 ? -0.256 5.184 2.926 1 98.19 195 ILE A CA 1
ATOM 1464 C C . ILE A 1 195 ? 0.485 4.805 4.207 1 98.19 195 ILE A C 1
ATOM 1466 O O . ILE A 1 195 ? 1.38 5.527 4.652 1 98.19 195 ILE A O 1
ATOM 1470 N N . LEU A 1 196 ? 0.11 3.684 4.777 1 96.75 196 LEU A N 1
ATOM 1471 C CA . LEU A 1 196 ? 0.806 3.195 5.961 1 96.75 196 LEU A CA 1
ATOM 1472 C C . LEU A 1 196 ? 2.291 2.994 5.676 1 96.75 196 LEU A C 1
ATOM 1474 O O . 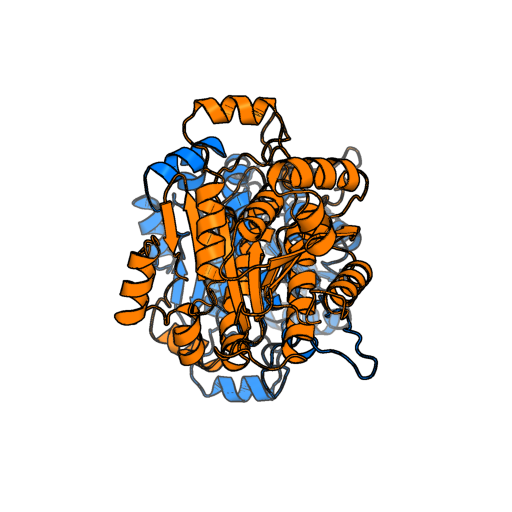LEU A 1 196 ? 3.141 3.412 6.465 1 96.75 196 LEU A O 1
ATOM 1478 N N . GLY A 1 197 ? 2.557 2.41 4.566 1 96.62 197 GLY A N 1
ATOM 1479 C CA . GLY A 1 197 ? 3.936 2.176 4.172 1 96.62 197 GLY A CA 1
ATOM 1480 C C . GLY A 1 197 ? 4.738 3.455 4.016 1 96.62 197 GLY A C 1
ATOM 1481 O O . GLY A 1 197 ? 5.871 3.545 4.492 1 96.62 197 GLY A O 1
ATOM 1482 N N . VAL A 1 198 ? 4.16 4.41 3.422 1 96.62 198 VAL A N 1
ATOM 1483 C CA . VAL A 1 198 ? 4.863 5.66 3.16 1 96.62 198 VAL A CA 1
ATOM 1484 C C . VAL A 1 198 ? 5.062 6.426 4.469 1 96.62 198 VAL A C 1
ATOM 1486 O O . VAL A 1 198 ? 6.156 6.934 4.734 1 96.62 198 VAL A O 1
ATOM 1489 N N . VAL A 1 199 ? 4.098 6.5 5.312 1 97.44 199 VAL A N 1
ATOM 1490 C CA . VAL A 1 199 ? 4.145 7.234 6.57 1 97.44 199 VAL A CA 1
ATOM 1491 C C . VAL A 1 199 ? 5.242 6.66 7.465 1 97.44 199 VAL A C 1
ATOM 1493 O O . VAL A 1 199 ? 6.094 7.398 7.965 1 97.44 199 VAL A O 1
ATOM 1496 N N . ARG A 1 200 ? 5.27 5.371 7.555 1 96.12 200 ARG A N 1
ATOM 1497 C CA . ARG A 1 200 ? 6.227 4.723 8.438 1 96.12 200 ARG A CA 1
ATOM 1498 C C . ARG A 1 200 ? 7.633 4.758 7.848 1 96.12 200 ARG A C 1
ATOM 1500 O O . ARG A 1 200 ? 8.617 4.863 8.578 1 96.12 200 ARG A O 1
ATOM 1507 N N . SER A 1 201 ? 7.754 4.77 6.531 1 96 201 SER A N 1
ATOM 1508 C CA . SER A 1 201 ? 9.055 4.723 5.879 1 96 201 SER A CA 1
ATOM 1509 C C . SER A 1 201 ? 9.711 6.102 5.848 1 96 201 SER A C 1
ATOM 1511 O O . SER A 1 201 ? 10.938 6.215 5.906 1 96 201 SER A O 1
ATOM 1513 N N . LEU A 1 202 ? 8.93 7.121 5.809 1 96.94 202 LEU A N 1
ATOM 1514 C CA . LEU A 1 202 ? 9.484 8.461 5.668 1 96.94 202 LEU A CA 1
ATOM 1515 C C . LEU A 1 202 ? 9.844 9.047 7.031 1 96.94 202 LEU A C 1
ATOM 1517 O O . LEU A 1 202 ? 10.758 9.867 7.137 1 96.94 202 LEU A O 1
ATOM 1521 N N . ALA A 1 203 ? 9.195 8.625 8.078 1 95.5 203 ALA A N 1
ATOM 1522 C CA . ALA A 1 203 ? 9.258 9.242 9.398 1 95.5 203 ALA A CA 1
ATOM 1523 C C . ALA A 1 203 ? 10.688 9.258 9.93 1 95.5 203 ALA A C 1
ATOM 1525 O O . ALA A 1 203 ? 11.172 10.305 10.375 1 95.5 203 ALA A O 1
ATOM 1526 N N . PRO A 1 204 ? 11.414 8.156 9.773 1 93.31 204 PRO A N 1
ATOM 1527 C CA . PRO A 1 204 ? 12.758 8.148 10.352 1 93.31 204 PRO A CA 1
ATOM 1528 C C . PRO A 1 204 ? 13.688 9.172 9.695 1 93.31 204 PRO A C 1
ATOM 1530 O O . PRO A 1 204 ? 14.578 9.719 10.352 1 93.31 204 PRO A O 1
ATOM 1533 N N . THR A 1 205 ? 13.531 9.461 8.469 1 93.81 205 THR A N 1
ATOM 1534 C CA . THR A 1 205 ? 14.391 10.398 7.75 1 93.81 205 THR A CA 1
ATOM 1535 C C . THR A 1 205 ? 13.922 11.836 7.965 1 93.81 205 THR A C 1
ATOM 1537 O O . THR A 1 205 ? 14.734 12.758 8.039 1 93.81 205 THR A O 1
ATOM 1540 N N . LEU A 1 206 ? 12.641 12.008 8.094 1 95.06 206 LEU A N 1
ATOM 1541 C CA . LEU A 1 206 ? 12.07 13.352 8.195 1 95.06 206 LEU A CA 1
ATOM 1542 C C . LEU A 1 206 ? 12.195 13.891 9.617 1 95.06 206 LEU A C 1
ATOM 1544 O O . LEU A 1 206 ? 12.328 15.102 9.812 1 95.06 206 LEU A O 1
ATOM 1548 N N . ARG A 1 207 ? 12.211 13.031 10.547 1 92.31 207 ARG A N 1
ATOM 1549 C CA . ARG A 1 207 ? 12.219 13.453 11.945 1 92.31 207 ARG A CA 1
ATOM 1550 C C . ARG A 1 207 ? 13.422 14.344 12.242 1 92.31 207 ARG A C 1
ATOM 1552 O O . ARG A 1 207 ? 13.266 15.445 12.781 1 92.31 207 ARG A O 1
ATOM 1559 N N . PRO A 1 208 ? 14.609 13.922 11.844 1 91.44 208 PRO A N 1
ATOM 1560 C CA . PRO A 1 208 ? 15.773 14.766 12.117 1 91.44 208 PRO A CA 1
ATOM 1561 C C . PRO A 1 208 ? 15.719 16.109 11.383 1 91.44 208 PRO A C 1
ATOM 1563 O O . PRO A 1 208 ? 16.438 17.047 11.734 1 91.44 208 PRO A O 1
ATOM 1566 N N . GLU A 1 209 ? 14.859 16.203 10.383 1 93.88 209 GLU A N 1
ATOM 1567 C CA . GLU A 1 209 ? 14.711 17.453 9.625 1 93.88 209 GLU A CA 1
ATOM 1568 C C . GLU A 1 209 ? 13.641 18.344 10.242 1 93.88 209 GLU A C 1
ATOM 1570 O O . GLU A 1 209 ? 13.344 19.422 9.719 1 93.88 209 GLU A O 1
ATOM 1575 N N . GLY A 1 210 ? 13.008 17.859 11.297 1 92.88 210 GLY A N 1
ATOM 1576 C CA . GLY A 1 210 ? 11.961 18.625 11.945 1 92.88 210 GLY A CA 1
ATOM 1577 C C . GLY A 1 210 ? 10.625 18.531 11.234 1 92.88 210 GLY A C 1
ATOM 1578 O O . GLY A 1 210 ? 9.844 19.484 11.234 1 92.88 210 GLY A O 1
ATOM 1579 N N . VAL A 1 211 ? 10.406 17.5 10.57 1 95.44 211 VAL A N 1
ATOM 1580 C CA . VAL A 1 211 ? 9.141 17.25 9.883 1 95.44 211 VAL A CA 1
ATOM 1581 C C . VAL A 1 211 ? 8.5 15.977 10.406 1 95.44 211 VAL A C 1
ATOM 1583 O O . VAL A 1 211 ? 9.148 14.93 10.469 1 95.44 211 VAL A O 1
ATOM 1586 N N . SER A 1 212 ? 7.273 16.094 10.906 1 94.69 212 SER A N 1
ATOM 1587 C CA . SER A 1 212 ? 6.555 14.883 11.312 1 94.69 212 SER A CA 1
ATOM 1588 C C . SER A 1 212 ? 5.574 14.438 10.234 1 94.69 212 SER A C 1
ATOM 1590 O O . SER A 1 212 ? 5.07 15.258 9.469 1 94.69 212 SER A O 1
ATOM 1592 N N . ILE A 1 213 ? 5.359 13.164 10.133 1 96.75 213 ILE A N 1
ATOM 1593 C CA . ILE A 1 213 ? 4.383 12.586 9.227 1 96.75 213 ILE A CA 1
ATOM 1594 C C . ILE A 1 213 ? 3.635 11.453 9.922 1 96.75 213 ILE A C 1
ATOM 1596 O O . ILE A 1 213 ? 4.254 10.555 10.508 1 96.75 213 ILE A O 1
ATOM 1600 N N . ASN A 1 214 ? 2.365 11.547 9.969 1 96.88 214 ASN A N 1
ATOM 1601 C CA . ASN A 1 214 ? 1.483 10.57 10.602 1 96.88 214 ASN A CA 1
ATOM 1602 C C . ASN A 1 214 ? 0.221 10.336 9.773 1 96.88 214 ASN A C 1
ATOM 1604 O O . ASN A 1 214 ? 0.008 11 8.758 1 96.88 214 ASN A O 1
ATOM 1608 N N . ALA A 1 215 ? -0.52 9.312 10.172 1 98 215 ALA A N 1
ATOM 1609 C CA . ALA A 1 215 ? -1.776 9.023 9.484 1 98 215 ALA A CA 1
ATOM 1610 C C . ALA A 1 215 ? -2.914 8.82 10.484 1 98 215 ALA A C 1
ATOM 1612 O O . ALA A 1 215 ? -2.686 8.391 11.617 1 98 215 ALA A O 1
ATOM 1613 N N . ILE A 1 216 ? -4.082 9.211 10.078 1 98.19 216 ILE A N 1
ATOM 1614 C CA . ILE A 1 216 ? -5.297 8.805 10.773 1 98.19 216 ILE A CA 1
ATOM 1615 C C . ILE A 1 216 ? -5.938 7.621 10.055 1 98.19 216 ILE A C 1
ATOM 1617 O O . ILE A 1 216 ? -5.887 7.535 8.828 1 98.19 216 ILE A O 1
ATOM 1621 N N . ALA A 1 217 ? -6.504 6.766 10.82 1 97.62 217 ALA A N 1
ATOM 1622 C CA . ALA A 1 217 ? -7.195 5.594 10.281 1 97.62 217 ALA A CA 1
ATOM 1623 C C . ALA A 1 217 ? -8.617 5.5 10.82 1 97.62 217 ALA A C 1
ATOM 1625 O O . ALA A 1 217 ? -8.922 4.645 11.656 1 97.62 217 ALA A O 1
ATOM 1626 N N . PRO A 1 218 ? -9.484 6.266 10.227 1 96.75 218 PRO A N 1
ATOM 1627 C CA . PRO A 1 218 ? -10.875 6.258 10.695 1 96.75 218 PRO A CA 1
ATOM 1628 C C . PRO A 1 218 ? -11.625 4.996 10.266 1 96.75 218 PRO A C 1
ATOM 1630 O O . PRO A 1 218 ? -11.43 4.5 9.156 1 96.75 218 PRO A O 1
ATOM 1633 N N . SER A 1 219 ? -12.383 4.539 11.164 1 93.94 219 SER A N 1
ATOM 1634 C CA . SER A 1 219 ? -13.344 3.504 10.797 1 93.94 219 SER A CA 1
ATOM 1635 C C . SER A 1 219 ? -14.523 4.09 10.031 1 93.94 219 SER A C 1
ATOM 1637 O O . SER A 1 219 ? -14.336 4.84 9.07 1 93.94 219 SER A O 1
ATOM 1639 N N . LEU A 1 220 ? -15.758 3.803 10.383 1 89.75 220 LEU A N 1
ATOM 1640 C CA . LEU A 1 220 ? -16.922 4.258 9.648 1 89.75 220 LEU A CA 1
ATOM 1641 C C . LEU A 1 220 ? -17.312 5.676 10.055 1 89.75 220 LEU A C 1
ATOM 1643 O O . LEU A 1 220 ? -17.75 5.898 11.188 1 89.75 220 LEU A O 1
ATOM 1647 N N . VAL A 1 221 ? -17.031 6.574 9.156 1 89.62 221 VAL A N 1
ATOM 1648 C CA . VAL A 1 221 ? -17.375 7.973 9.414 1 89.62 221 VAL A CA 1
ATOM 1649 C C . VAL A 1 221 ? -18.422 8.445 8.406 1 89.62 221 VAL A C 1
ATOM 1651 O O . VAL A 1 221 ? -18.328 8.141 7.219 1 89.62 221 VAL A O 1
ATOM 1654 N N . GLU A 1 222 ? -19.359 9.094 8.82 1 82.62 222 GLU A N 1
ATOM 1655 C CA . GLU A 1 222 ? -20.344 9.68 7.914 1 82.62 222 GLU A CA 1
ATOM 1656 C C . GLU A 1 222 ? -19.781 10.906 7.203 1 82.62 222 GLU A C 1
ATOM 1658 O O . GLU A 1 222 ? -19.453 11.906 7.844 1 82.62 222 GLU A O 1
ATOM 1663 N N . THR A 1 223 ? -19.344 10.844 5.887 1 70.56 223 THR A N 1
ATOM 1664 C CA . THR A 1 223 ? -18.703 11.953 5.188 1 70.56 223 THR A CA 1
ATOM 1665 C C . THR A 1 223 ? -19.656 12.57 4.168 1 70.56 223 THR A C 1
ATOM 1667 O O . THR A 1 223 ? -19.375 13.625 3.598 1 70.56 223 THR A O 1
ATOM 1670 N N . GLY A 1 224 ? -20.891 12.383 4.16 1 60.25 224 GLY A N 1
ATOM 1671 C CA . GLY A 1 224 ? -21.828 12.867 3.16 1 60.25 224 GLY A CA 1
ATOM 1672 C C . GLY A 1 224 ? -21.578 12.297 1.776 1 60.25 224 GLY A C 1
ATOM 1673 O O . GLY A 1 224 ? -22.375 12.5 0.86 1 60.25 224 GLY A O 1
ATOM 1674 N N . ILE A 1 225 ? -20.297 11.812 1.497 1 53.5 225 ILE A N 1
ATOM 1675 C CA . ILE A 1 225 ? -19.938 11.359 0.159 1 53.5 225 ILE A CA 1
ATOM 1676 C C . ILE A 1 225 ? -20.422 9.93 -0.059 1 53.5 225 ILE A C 1
ATOM 1678 O O . ILE A 1 225 ? -20.594 9.492 -1.2 1 53.5 225 ILE A O 1
ATOM 1682 N N . GLY A 1 226 ? -21.281 9.367 0.607 1 54.47 226 GLY A N 1
ATOM 1683 C CA . GLY A 1 226 ? -21.828 8.039 0.369 1 54.47 226 GLY A CA 1
ATOM 1684 C C . GLY A 1 226 ? -23.312 8.039 0.095 1 54.47 226 GLY A C 1
ATOM 1685 O O . GLY A 1 226 ? -23.922 9.102 -0.048 1 54.47 226 GLY A O 1
ATOM 1686 N N . ASN A 1 227 ? -23.797 7.012 -0.375 1 57.56 227 ASN A N 1
ATOM 1687 C CA . ASN A 1 227 ? -25.234 6.832 -0.567 1 57.56 227 ASN A CA 1
ATOM 1688 C C . ASN A 1 227 ? -26.016 7.184 0.696 1 57.56 227 ASN A C 1
ATOM 1690 O O . ASN A 1 227 ? -25.844 6.535 1.732 1 57.56 227 ASN A O 1
ATOM 1694 N N . PRO A 1 228 ? -26.625 8.352 0.566 1 58.75 228 PRO A N 1
ATOM 1695 C CA . PRO A 1 228 ? -27.375 8.766 1.75 1 58.75 228 PRO A CA 1
ATOM 1696 C C . PRO A 1 228 ? -28.156 7.613 2.389 1 58.75 228 PRO A C 1
ATOM 1698 O O . PRO A 1 228 ? -28.266 7.551 3.615 1 58.75 228 PRO A O 1
ATOM 1701 N N . GLU A 1 229 ? -28.641 6.742 1.542 1 59.22 229 GLU A N 1
ATOM 1702 C CA . GLU A 1 229 ? -29.422 5.621 2.064 1 59.22 229 GLU A CA 1
ATOM 1703 C C . GLU A 1 229 ? -28.547 4.664 2.863 1 59.22 229 GLU A C 1
ATOM 1705 O O . GLU A 1 229 ? -28.969 4.145 3.898 1 59.22 229 GLU A O 1
ATOM 1710 N N . ALA A 1 230 ? -27.375 4.543 2.357 1 61.44 230 ALA A N 1
ATOM 1711 C CA . ALA A 1 230 ? -26.453 3.652 3.064 1 61.44 230 ALA A CA 1
ATOM 1712 C C . ALA A 1 230 ? -26.078 4.223 4.43 1 61.44 230 ALA A C 1
ATOM 1714 O O . ALA A 1 230 ? -26.062 3.496 5.43 1 61.44 230 ALA A O 1
ATOM 1715 N N . PHE A 1 231 ? -25.922 5.477 4.434 1 64.31 231 PHE A N 1
ATOM 1716 C CA . PHE A 1 231 ? -25.547 6.109 5.695 1 64.31 231 PHE A CA 1
ATOM 1717 C C . PHE A 1 231 ? -26.734 6.172 6.645 1 64.31 231 PHE A C 1
ATOM 1719 O O . PHE A 1 231 ? -26.578 6.113 7.863 1 64.31 231 PHE A O 1
ATOM 1726 N N . ALA A 1 232 ? -27.875 6.266 6.039 1 64.62 232 ALA A N 1
ATOM 1727 C CA . ALA A 1 232 ? -29.062 6.195 6.891 1 64.62 232 ALA A CA 1
ATOM 1728 C C . ALA A 1 232 ? -29.141 4.852 7.609 1 64.62 232 ALA A C 1
ATOM 1730 O O . ALA A 1 232 ? -29.453 4.797 8.797 1 64.62 232 ALA A O 1
ATOM 1731 N N . ALA A 1 233 ? -28.797 3.855 6.898 1 64.38 233 ALA A N 1
ATOM 1732 C CA . ALA A 1 233 ? -28.812 2.516 7.48 1 64.38 233 ALA A CA 1
ATOM 1733 C C . ALA A 1 233 ? -27.734 2.367 8.547 1 64.38 233 ALA A C 1
ATOM 1735 O O . ALA A 1 233 ? -27.938 1.725 9.578 1 64.38 233 ALA A O 1
ATOM 1736 N N . LEU A 1 234 ? -26.656 3.059 8.328 1 69.19 234 LEU A N 1
ATOM 1737 C CA . LEU A 1 234 ? -25.547 2.98 9.258 1 69.19 234 LEU A CA 1
ATOM 1738 C C . LEU A 1 234 ? -25.844 3.752 10.539 1 69.19 234 LEU A C 1
ATOM 1740 O O . LEU A 1 234 ? -25.391 3.363 11.625 1 69.19 234 LEU A O 1
ATOM 1744 N N . ARG A 1 235 ? -26.578 4.797 10.359 1 71.25 235 ARG A N 1
ATOM 1745 C CA . ARG A 1 235 ? -26.875 5.625 11.523 1 71.25 235 ARG A CA 1
ATOM 1746 C C . ARG A 1 235 ? -27.609 4.824 12.594 1 71.25 235 ARG A C 1
ATOM 1748 O O . ARG A 1 235 ? -27.453 5.09 13.789 1 71.25 235 ARG A O 1
ATOM 1755 N N . ASP A 1 236 ? -28.203 3.803 12.125 1 72.75 236 ASP A N 1
ATOM 1756 C CA . ASP A 1 236 ? -29.016 3.025 13.062 1 72.75 236 ASP A CA 1
ATOM 1757 C C . ASP A 1 236 ? -28.172 1.927 13.719 1 72.75 236 ASP A C 1
ATOM 1759 O O . ASP A 1 236 ? -28.609 1.31 14.688 1 72.75 236 ASP A O 1
ATOM 1763 N N . THR A 1 237 ? -27.031 1.688 13.344 1 73.31 237 THR A N 1
ATOM 1764 C CA . THR A 1 237 ? -26.266 0.537 13.82 1 73.31 237 THR A CA 1
ATOM 1765 C C . THR A 1 237 ? -25.297 0.949 14.93 1 73.31 237 THR A C 1
ATOM 1767 O O . THR A 1 237 ? -24.703 0.095 15.594 1 73.31 237 THR A O 1
ATOM 1770 N N . ASN A 1 238 ? -25.344 2.154 15.484 1 80.69 238 ASN A N 1
ATOM 1771 C CA . ASN A 1 238 ? -24.406 2.676 16.484 1 80.69 238 ASN A CA 1
ATOM 1772 C C . ASN A 1 238 ? -22.953 2.334 16.125 1 80.69 238 ASN A C 1
ATOM 1774 O O . ASN A 1 238 ? -22.172 1.996 17 1 80.69 238 ASN A O 1
ATOM 1778 N N . CYS A 1 239 ? -22.594 2.277 14.898 1 86.62 239 CYS A N 1
ATOM 1779 C CA . CYS A 1 239 ? -21.266 1.888 14.453 1 86.62 239 CYS A CA 1
ATOM 1780 C C . CYS A 1 239 ? -20.531 3.061 13.805 1 86.62 239 CYS A C 1
ATOM 1782 O O . CYS A 1 239 ? -19.391 2.926 13.375 1 86.62 239 CYS A O 1
ATOM 1784 N N . LEU A 1 240 ? -21.156 4.145 13.82 1 90.31 240 LEU A N 1
ATOM 1785 C CA . LEU A 1 240 ? -20.547 5.305 13.172 1 90.31 240 LEU A CA 1
ATOM 1786 C C . LEU A 1 240 ? -19.547 5.98 14.102 1 90.31 240 LEU A C 1
ATOM 1788 O O . LEU A 1 240 ? -19.844 6.238 15.266 1 90.31 240 LEU A O 1
ATOM 1792 N N . THR A 1 241 ? -18.328 6.219 13.586 1 93.94 241 THR A N 1
ATOM 1793 C CA . THR A 1 241 ? -17.328 7.004 14.289 1 93.94 241 THR A CA 1
ATOM 1794 C C . THR A 1 241 ? -17.641 8.492 14.195 1 93.94 241 THR A C 1
ATOM 1796 O O . THR A 1 241 ? -17.75 9.039 13.094 1 93.94 241 THR A O 1
ATOM 1799 N N . PRO A 1 242 ? -17.797 9.125 15.406 1 94.62 242 PRO A N 1
ATOM 1800 C CA . PRO A 1 242 ? -18.047 10.57 15.367 1 94.62 242 PRO A CA 1
ATOM 1801 C C . PRO A 1 242 ? -16.891 11.344 14.711 1 94.62 242 PRO A C 1
ATOM 1803 O O . PRO A 1 242 ? -15.727 11 14.898 1 94.62 242 PRO A O 1
ATOM 1806 N N . MET A 1 243 ? -17.25 12.375 13.977 1 95.62 243 MET A N 1
ATOM 1807 C CA . MET A 1 243 ? -16.266 13.25 13.359 1 95.62 243 MET A CA 1
ATOM 1808 C C . MET A 1 243 ? -15.289 13.789 14.406 1 95.62 243 MET A C 1
ATOM 1810 O O . MET A 1 243 ? -14.094 13.914 14.141 1 95.62 243 MET A O 1
ATOM 1814 N N . GLU A 1 244 ? -15.773 14.039 15.594 1 96.75 244 GLU A N 1
ATOM 1815 C CA . GLU A 1 244 ? -14.961 14.586 16.688 1 96.75 244 GLU A CA 1
ATOM 1816 C C . GLU A 1 244 ? -13.812 13.656 17.047 1 96.75 244 GLU A C 1
ATOM 1818 O O . GLU A 1 244 ? -12.719 14.109 17.391 1 96.75 244 GLU A O 1
ATOM 1823 N N . THR A 1 245 ? -14.062 12.352 17.016 1 97.38 245 THR A N 1
ATOM 1824 C CA . THR A 1 245 ? -13 11.398 17.297 1 97.38 245 THR A CA 1
ATOM 1825 C C . THR A 1 245 ? -11.859 11.531 16.281 1 97.38 245 THR A C 1
ATOM 1827 O O . THR A 1 245 ? -10.688 11.531 16.656 1 97.38 245 THR A O 1
ATOM 1830 N N . VAL A 1 246 ? -12.227 11.719 15.047 1 97.94 246 VAL A N 1
ATOM 1831 C CA . VAL A 1 246 ? -11.242 11.82 13.977 1 97.94 246 VAL A CA 1
ATOM 1832 C C . VAL A 1 246 ? -10.477 13.133 14.094 1 97.94 246 VAL A C 1
ATOM 1834 O O . VAL A 1 246 ? -9.242 13.156 14 1 97.94 246 VAL A O 1
ATOM 1837 N N . THR A 1 247 ? -11.164 14.234 14.367 1 97.81 247 THR A N 1
ATOM 1838 C CA . THR A 1 247 ? -10.508 15.531 14.406 1 97.81 247 THR A CA 1
ATOM 1839 C C . THR A 1 247 ? -9.648 15.664 15.664 1 97.81 247 THR A C 1
ATOM 1841 O O . THR A 1 247 ? -8.602 16.312 15.641 1 97.81 247 THR A O 1
ATOM 1844 N N . ARG A 1 248 ? -10.023 14.984 16.75 1 96.88 248 ARG A N 1
ATOM 1845 C CA . ARG A 1 248 ? -9.164 14.93 17.938 1 96.88 248 ARG A CA 1
ATOM 1846 C C . ARG A 1 248 ? -7.859 14.203 17.625 1 96.88 248 ARG A C 1
ATOM 1848 O O . ARG A 1 248 ? -6.797 14.609 18.109 1 96.88 248 ARG A O 1
ATOM 1855 N N . ALA A 1 249 ? -7.973 13.156 16.891 1 97.44 249 ALA A N 1
ATOM 1856 C CA . ALA A 1 249 ? -6.766 12.438 16.5 1 97.44 249 ALA A CA 1
ATOM 1857 C C . ALA A 1 249 ? -5.832 13.336 15.688 1 97.44 249 ALA A C 1
ATOM 1859 O O . ALA A 1 249 ? -4.617 13.328 15.906 1 97.44 249 ALA A O 1
ATOM 1860 N N . VAL A 1 250 ? -6.395 14.094 14.781 1 97.69 250 VAL A N 1
ATOM 1861 C CA . VAL A 1 250 ? -5.598 15.023 13.984 1 97.69 250 VAL A CA 1
ATOM 1862 C C . VAL A 1 250 ? -4.93 16.047 14.891 1 97.69 250 VAL A C 1
ATOM 1864 O O . VAL A 1 250 ? -3.746 16.344 14.734 1 97.69 250 VAL A O 1
ATOM 1867 N N . GLN A 1 251 ? -5.656 16.547 15.867 1 95.69 251 GLN A N 1
ATOM 1868 C CA . GLN A 1 251 ? -5.102 17.531 16.797 1 95.69 251 GLN A CA 1
ATOM 1869 C C . GLN A 1 251 ? -3.922 16.953 17.562 1 95.69 251 GLN A C 1
ATOM 1871 O O . GLN A 1 251 ? -2.922 17.641 17.797 1 95.69 251 GLN A O 1
ATOM 1876 N N . VAL A 1 252 ? -4.039 15.719 17.969 1 94.31 252 VAL A N 1
ATOM 1877 C CA . VAL A 1 252 ? -2.945 15.047 18.672 1 94.31 252 VAL A CA 1
ATOM 1878 C C . VAL A 1 252 ? -1.712 14.992 17.781 1 94.31 252 VAL A C 1
ATOM 1880 O O . VAL A 1 252 ? -0.595 15.258 18.234 1 94.31 252 VAL A O 1
ATOM 1883 N N . LEU A 1 253 ? -1.923 14.766 16.516 1 94.56 253 LEU A N 1
ATOM 1884 C CA . LEU A 1 253 ? -0.823 14.531 15.586 1 94.56 253 LEU A CA 1
ATOM 1885 C C . LEU A 1 253 ? -0.155 15.844 15.195 1 94.56 253 LEU A C 1
ATOM 1887 O O . LEU A 1 253 ? 1.017 15.859 14.812 1 94.56 253 LEU A O 1
ATOM 1891 N N . ILE A 1 254 ? -0.88 16.969 15.281 1 93.44 254 ILE A N 1
ATOM 1892 C CA . ILE A 1 254 ? -0.291 18.203 14.797 1 93.44 254 ILE A CA 1
ATOM 1893 C C . ILE A 1 254 ? 0.077 19.094 15.984 1 93.44 254 ILE A C 1
ATOM 1895 O O . ILE A 1 254 ? 0.44 20.266 15.805 1 93.44 254 ILE A O 1
ATOM 1899 N N . GLU A 1 255 ? -0.065 18.516 17.188 1 87.12 255 GLU A N 1
ATOM 1900 C CA . GLU A 1 255 ? 0.307 19.281 18.359 1 87.12 255 GLU A CA 1
ATOM 1901 C C . GLU A 1 255 ? 1.753 19.766 18.281 1 87.12 255 GLU A C 1
ATOM 1903 O O . GLU A 1 255 ? 2.662 18.969 18.031 1 87.12 255 GLU A O 1
ATOM 1908 N N . PRO A 1 256 ? 1.961 21 18.531 1 73.81 256 PRO A N 1
ATOM 1909 C CA . PRO A 1 256 ? 3.303 21.562 18.359 1 73.81 256 PRO A CA 1
ATOM 1910 C C . PRO A 1 256 ? 4.348 20.859 19.219 1 73.81 256 PRO A C 1
ATOM 1912 O O . PRO A 1 256 ? 5.488 20.672 18.781 1 73.81 256 PRO A O 1
ATOM 1915 N N . GLU A 1 257 ? 3.99 20.469 20.375 1 69.62 257 GLU A N 1
ATOM 1916 C CA . GLU A 1 257 ? 4.938 19.812 21.281 1 69.62 257 GLU A CA 1
ATOM 1917 C C . GLU A 1 257 ? 4.945 18.312 21.078 1 69.62 257 GLU A C 1
ATOM 1919 O O . GLU A 1 257 ? 5.773 17.609 21.656 1 69.62 257 GLU A O 1
ATOM 1924 N N . GLY A 1 258 ? 4.133 17.953 20.156 1 67.69 258 GLY A N 1
ATOM 1925 C CA . GLY A 1 258 ? 4.004 16.516 19.984 1 67.69 258 GLY A CA 1
ATOM 1926 C C . GLY A 1 258 ? 5.176 15.898 19.25 1 67.69 258 GLY A C 1
ATOM 1927 O O . GLY A 1 258 ? 5.895 16.594 18.516 1 67.69 258 GLY A O 1
ATOM 1928 N N . CYS A 1 259 ? 5.465 14.703 19.609 1 73 259 CYS A N 1
ATOM 1929 C CA . CYS A 1 259 ? 6.672 14.031 19.141 1 73 259 CYS A CA 1
ATOM 1930 C C . CYS A 1 259 ? 6.32 12.82 18.281 1 73 259 CYS A C 1
ATOM 1932 O O . CYS A 1 259 ? 7.184 11.984 18 1 73 259 CYS A O 1
ATOM 1934 N N . LEU A 1 260 ? 5.039 12.805 17.812 1 87.38 260 LEU A N 1
ATOM 1935 C CA . LEU A 1 260 ? 4.688 11.586 17.109 1 87.38 260 LEU A CA 1
ATOM 1936 C C . LEU A 1 260 ? 5.035 11.703 15.625 1 87.38 260 LEU A C 1
ATOM 1938 O O . LEU A 1 260 ? 4.727 12.711 14.984 1 87.38 260 LEU A O 1
ATOM 1942 N N . THR A 1 261 ? 5.754 10.758 15.164 1 91.94 261 THR A N 1
ATOM 1943 C CA . THR A 1 261 ? 5.984 10.617 13.734 1 91.94 261 THR A CA 1
ATOM 1944 C C . THR A 1 261 ? 6 9.148 13.328 1 91.94 261 THR A C 1
ATOM 1946 O O . THR A 1 261 ? 6.363 8.281 14.125 1 91.94 261 THR A O 1
ATOM 1949 N N . GLY A 1 262 ? 5.473 8.867 12.133 1 94.06 262 GLY A N 1
ATOM 1950 C CA . GLY A 1 262 ? 5.406 7.496 11.648 1 94.06 262 GLY A CA 1
ATOM 1951 C C . GLY A 1 262 ? 4.289 6.691 12.289 1 94.06 262 GLY A C 1
ATOM 1952 O O . GLY A 1 262 ? 4.352 5.461 12.336 1 94.06 262 GLY A O 1
ATOM 1953 N N . GLN A 1 263 ? 3.303 7.391 12.812 1 93 263 GLN A N 1
ATOM 1954 C CA . GLN A 1 263 ? 2.26 6.711 13.578 1 93 263 GLN A CA 1
ATOM 1955 C C . GLN A 1 263 ? 0.94 6.699 12.812 1 93 263 GLN A C 1
ATOM 1957 O O . GLN A 1 263 ? 0.718 7.535 11.93 1 93 263 GLN A O 1
ATOM 1962 N N . VAL A 1 264 ? 0.179 5.75 13.18 1 94.75 264 VAL A N 1
ATOM 1963 C CA . VAL A 1 264 ? -1.191 5.625 12.695 1 94.75 264 VAL A CA 1
ATOM 1964 C C . VAL A 1 264 ? -2.158 5.605 13.883 1 94.75 264 VAL A C 1
ATOM 1966 O O . VAL A 1 264 ? -2.057 4.746 14.758 1 94.75 264 VAL A O 1
ATOM 1969 N N . LEU A 1 265 ? -3.018 6.555 13.922 1 96.62 265 LEU A N 1
ATOM 1970 C CA . LEU A 1 265 ? -4.062 6.574 14.945 1 96.62 265 LEU A CA 1
ATOM 1971 C C . LEU A 1 265 ? -5.375 6.031 14.383 1 96.62 265 LEU A C 1
ATOM 1973 O O . LEU A 1 265 ? -6.004 6.668 13.539 1 96.62 265 LEU A O 1
ATOM 1977 N N . GLU A 1 266 ? -5.727 4.871 14.812 1 97.12 266 GLU A N 1
ATOM 1978 C CA . GLU A 1 266 ? -7.023 4.289 14.484 1 97.12 266 GLU A CA 1
ATOM 1979 C C . GLU A 1 266 ? -8.141 4.93 15.297 1 97.12 266 GLU A C 1
ATOM 1981 O O . GLU A 1 266 ? -8.016 5.078 16.516 1 97.12 266 GLU A O 1
ATOM 1986 N N . CYS A 1 267 ? -9.172 5.395 14.609 1 97.62 267 CYS A N 1
ATOM 1987 C CA . CYS A 1 267 ? -10.32 6.031 15.242 1 97.62 267 CYS A CA 1
ATOM 1988 C C . CYS A 1 267 ? -11.57 5.176 15.094 1 97.62 267 CYS A C 1
ATO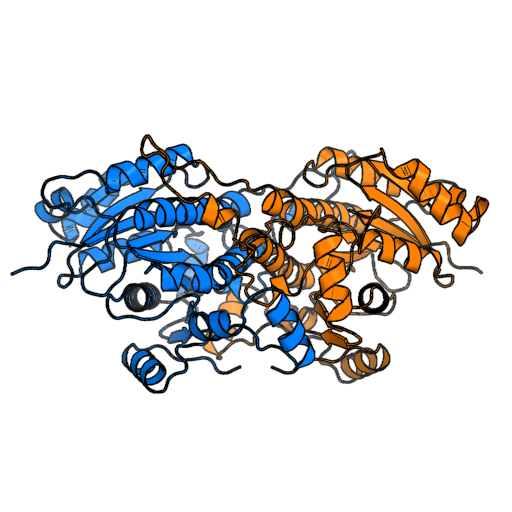M 1990 O O . CYS A 1 267 ? -12.062 4.984 13.984 1 97.62 267 CYS A O 1
ATOM 1992 N N . CYS A 1 268 ? -12.047 4.723 16.109 1 95.69 268 CYS A N 1
ATOM 1993 C CA . CYS A 1 268 ? -13.258 3.9 16.125 1 95.69 268 CYS A CA 1
ATOM 1994 C C . CYS A 1 268 ? -14.18 4.301 17.266 1 95.69 268 CYS A C 1
ATOM 1996 O O . CYS A 1 268 ? -13.812 4.176 18.438 1 95.69 268 CYS A O 1
ATOM 1998 N N . LEU A 1 269 ? -15.375 4.711 16.812 1 94.81 269 LEU A N 1
ATOM 1999 C CA . LEU A 1 269 ? -16.297 5.266 17.797 1 94.81 269 LEU A CA 1
ATOM 2000 C C . LEU A 1 269 ? -15.625 6.34 18.641 1 94.81 269 LEU A C 1
ATOM 2002 O O . LEU A 1 269 ? -15.086 7.309 18.094 1 94.81 269 LEU A O 1
ATOM 2006 N N . SER A 1 270 ? -15.57 6.219 19.953 1 94.31 270 SER A N 1
ATOM 2007 C CA . SER A 1 270 ? -14.984 7.289 20.75 1 94.31 270 SER A CA 1
ATOM 2008 C C . SER A 1 270 ? -13.508 7.02 21.031 1 94.31 270 SER A C 1
ATOM 2010 O O . SER A 1 270 ? -12.836 7.84 21.656 1 94.31 270 SER A O 1
ATOM 2012 N N . SER A 1 271 ? -12.953 5.957 20.422 1 95.75 271 SER A N 1
ATOM 2013 C CA . SER A 1 271 ? -11.609 5.527 20.797 1 95.75 271 SER A CA 1
ATOM 2014 C C . SER A 1 271 ? -10.586 5.969 19.75 1 95.75 271 SER A C 1
ATOM 2016 O O . SER A 1 271 ? -10.867 5.938 18.547 1 95.75 271 SER A O 1
ATOM 2018 N N . ILE A 1 272 ? -9.5 6.438 20.219 1 97.12 272 ILE A N 1
ATOM 2019 C CA . ILE A 1 272 ? -8.305 6.699 19.422 1 97.12 272 ILE A CA 1
ATOM 2020 C C . ILE A 1 272 ? -7.191 5.738 19.828 1 97.12 272 ILE A C 1
ATOM 2022 O O . ILE A 1 272 ? -6.746 5.746 20.969 1 97.12 272 ILE A O 1
ATOM 2026 N N . LEU A 1 273 ? -6.789 4.93 18.906 1 95.5 273 LEU A N 1
ATOM 2027 C CA . LEU A 1 273 ? -5.855 3.846 19.188 1 95.5 273 LEU A CA 1
ATOM 2028 C C . LEU A 1 273 ? -4.57 4.016 18.391 1 95.5 273 LEU A C 1
ATOM 2030 O O . LEU A 1 273 ? -4.609 4.188 17.172 1 95.5 273 LEU A O 1
ATOM 2034 N N . LEU A 1 274 ? -3.432 4.055 19.062 1 93.62 274 LEU A N 1
ATOM 2035 C CA . LEU A 1 274 ? -2.146 4.035 18.375 1 93.62 274 LEU A CA 1
ATOM 2036 C C . LEU A 1 274 ? -1.789 2.621 17.922 1 93.62 274 LEU A C 1
ATOM 2038 O O . LEU A 1 274 ? -1.623 1.729 18.766 1 93.62 274 LEU A O 1
ATOM 2042 N N . ARG A 1 275 ? -1.662 2.414 16.625 1 91.38 275 ARG A N 1
ATOM 2043 C CA . ARG A 1 275 ? -1.344 1.102 16.062 1 91.38 275 ARG A CA 1
ATOM 2044 C C . ARG A 1 275 ? 0.139 0.996 15.727 1 91.38 275 ARG A C 1
ATOM 2046 O O . ARG A 1 275 ? 0.634 1.713 14.852 1 91.38 275 ARG A O 1
ATOM 2053 N N . LEU A 1 276 ? 0.763 0.064 16.328 1 86.62 276 LEU A N 1
ATOM 2054 C CA . LEU A 1 276 ? 2.197 -0.127 16.141 1 86.62 276 LEU A CA 1
ATOM 2055 C C . LEU A 1 276 ? 2.473 -0.999 14.914 1 86.62 276 LEU A C 1
ATOM 2057 O O . LEU A 1 276 ? 1.659 -1.854 14.562 1 86.62 276 LEU A O 1
ATOM 2061 N N . PRO A 1 277 ? 3.617 -0.748 14.266 1 85.38 277 PRO A N 1
ATOM 2062 C CA . PRO A 1 277 ? 4.031 -1.704 13.234 1 85.38 277 PRO A CA 1
ATOM 2063 C C . PRO A 1 277 ? 4.352 -3.084 13.805 1 85.38 277 PRO A C 1
ATOM 2065 O O . PRO A 1 277 ? 4.621 -3.213 15 1 85.38 277 PRO A O 1
ATOM 2068 N N . PRO A 1 278 ? 4.297 -4.043 12.914 1 86.5 278 PRO A N 1
ATOM 2069 C CA . PRO A 1 278 ? 4.684 -5.371 13.406 1 86.5 278 PRO A CA 1
ATOM 2070 C C . PRO A 1 278 ? 6.129 -5.422 13.898 1 86.5 278 PRO A C 1
ATOM 2072 O O . PRO A 1 278 ? 6.984 -4.699 13.383 1 86.5 278 PRO A O 1
ATOM 2075 N N . ARG A 1 279 ? 6.344 -6.273 14.844 1 85.88 279 ARG A N 1
ATOM 2076 C CA . ARG A 1 279 ? 7.699 -6.484 15.352 1 85.88 279 ARG A CA 1
ATOM 2077 C C . ARG A 1 279 ? 8.492 -7.398 14.422 1 85.88 279 ARG A C 1
ATOM 2079 O O . ARG A 1 279 ? 7.918 -8.242 13.734 1 85.88 279 ARG A O 1
ATOM 2086 N N . LEU A 1 280 ? 9.758 -7.141 14.398 1 92 280 LEU A N 1
ATOM 2087 C CA . LEU A 1 280 ? 10.633 -8.102 13.742 1 92 280 LEU A CA 1
ATOM 2088 C C . LEU A 1 280 ? 10.547 -9.469 14.422 1 92 280 LEU A C 1
ATOM 2090 O O . LEU A 1 280 ? 10.555 -9.555 15.648 1 92 280 LEU A O 1
ATOM 2094 N N . PRO A 1 281 ? 10.453 -10.516 13.711 1 91.88 281 PRO A N 1
ATOM 2095 C CA . PRO A 1 281 ? 10.117 -11.82 14.289 1 91.88 281 PRO A CA 1
ATOM 2096 C C . PRO A 1 281 ? 11.289 -12.453 15.031 1 91.88 281 PRO A C 1
ATOM 2098 O O . PRO A 1 281 ? 11.086 -13.352 15.852 1 91.88 281 PRO A O 1
ATOM 2101 N N . ASN A 1 282 ? 12.516 -12.086 14.719 1 90.44 282 ASN A N 1
ATOM 2102 C CA . ASN A 1 282 ? 13.688 -12.711 15.32 1 90.44 282 ASN A CA 1
ATOM 2103 C C . ASN A 1 282 ? 14.953 -11.898 15.062 1 90.44 282 ASN A C 1
ATOM 2105 O O . ASN A 1 282 ? 14.906 -10.875 14.375 1 90.44 282 ASN A O 1
ATOM 2109 N N . ASP A 1 283 ? 16.031 -12.344 15.625 1 91.12 283 ASP A N 1
ATOM 2110 C CA . ASP A 1 283 ? 17.312 -11.625 15.539 1 91.12 283 ASP A CA 1
ATOM 2111 C C . ASP A 1 283 ? 17.844 -11.633 14.109 1 91.12 283 ASP A C 1
ATOM 2113 O O . ASP A 1 283 ? 18.516 -10.688 13.688 1 91.12 283 ASP A O 1
ATOM 2117 N N . ASP A 1 284 ? 17.516 -12.648 13.414 1 91.44 284 ASP A N 1
ATOM 2118 C CA . ASP A 1 284 ? 17.969 -12.727 12.031 1 91.44 284 ASP A CA 1
ATOM 2119 C C . ASP A 1 284 ? 17.391 -11.578 11.203 1 91.44 284 ASP A C 1
ATOM 2121 O O . ASP A 1 284 ? 18.109 -10.914 10.461 1 91.44 284 ASP A O 1
ATOM 2125 N N . GLU A 1 285 ? 16.125 -11.375 11.383 1 92.44 285 GLU A N 1
ATOM 2126 C CA . GLU A 1 285 ? 15.492 -10.289 10.633 1 92.44 285 GLU A CA 1
ATOM 2127 C C . GLU A 1 285 ? 16.016 -8.93 11.102 1 92.44 285 GLU A C 1
ATOM 2129 O O . GLU A 1 285 ? 16.156 -8.008 10.297 1 92.44 285 GLU A O 1
ATOM 2134 N N . THR A 1 286 ? 16.25 -8.836 12.406 1 91.06 286 THR A N 1
ATOM 2135 C CA . THR A 1 286 ? 16.844 -7.605 12.914 1 91.06 286 THR A CA 1
ATOM 2136 C C . THR A 1 286 ? 18.172 -7.316 12.227 1 91.06 286 THR A C 1
ATOM 2138 O O . THR A 1 286 ? 18.422 -6.188 11.797 1 91.06 286 THR A O 1
ATOM 2141 N N . ARG A 1 287 ? 18.953 -8.336 12.125 1 89.94 287 ARG A N 1
ATOM 2142 C CA . ARG A 1 287 ? 20.25 -8.188 11.469 1 89.94 287 ARG A CA 1
ATOM 2143 C C . ARG A 1 287 ? 20.094 -7.793 10.008 1 89.94 287 ARG A C 1
ATOM 2145 O O . ARG A 1 287 ? 20.812 -6.926 9.508 1 89.94 287 ARG A O 1
ATOM 2152 N N . CYS A 1 288 ? 19.141 -8.383 9.336 1 89.44 288 CYS A N 1
ATOM 2153 C CA . CYS A 1 288 ? 18.922 -8.086 7.926 1 89.44 288 CYS A CA 1
ATOM 2154 C C . CYS A 1 288 ? 18.438 -6.652 7.734 1 89.44 288 CYS A C 1
ATOM 2156 O O . CYS A 1 288 ? 18.938 -5.938 6.859 1 89.44 288 CYS A O 1
ATOM 2158 N N . MET A 1 289 ? 17.484 -6.246 8.578 1 89.62 289 MET A N 1
ATOM 2159 C CA . MET A 1 289 ? 16.922 -4.898 8.461 1 89.62 289 MET A CA 1
ATOM 2160 C C . MET A 1 289 ? 17.984 -3.844 8.758 1 89.62 289 MET A C 1
ATOM 2162 O O . MET A 1 289 ? 18 -2.775 8.141 1 89.62 289 MET A O 1
ATOM 2166 N N . GLU A 1 290 ? 18.875 -4.148 9.648 1 88.44 290 GLU A N 1
ATOM 2167 C CA . GLU A 1 290 ? 19.969 -3.236 9.992 1 88.44 290 GLU A CA 1
ATOM 2168 C C . GLU A 1 290 ? 20.875 -2.994 8.805 1 88.44 290 GLU A C 1
ATOM 2170 O O . GLU A 1 290 ? 21.484 -1.93 8.688 1 88.44 290 GLU A O 1
ATOM 2175 N N . MET A 1 291 ? 20.953 -3.967 7.938 1 83.69 291 MET A N 1
ATOM 2176 C CA . MET A 1 291 ? 21.781 -3.83 6.742 1 83.69 291 MET A CA 1
ATOM 2177 C C . MET A 1 291 ? 21.172 -2.832 5.766 1 83.69 291 MET A C 1
ATOM 2179 O O . MET A 1 291 ? 21.875 -2.232 4.957 1 83.69 291 MET A O 1
ATOM 2183 N N . ILE A 1 292 ? 19.875 -2.746 5.875 1 83.31 292 ILE A N 1
ATOM 2184 C CA . ILE A 1 292 ? 19.156 -1.885 4.949 1 83.31 292 ILE A CA 1
ATOM 2185 C C . ILE A 1 292 ? 19.172 -0.447 5.465 1 83.31 292 ILE A C 1
ATOM 2187 O O . ILE A 1 292 ? 19.391 0.492 4.695 1 83.31 292 ILE A O 1
ATOM 2191 N N . TRP A 1 293 ? 18.891 -0.284 6.734 1 87.06 293 TRP A N 1
ATOM 2192 C CA . TRP A 1 293 ? 18.812 1.009 7.406 1 87.06 293 TRP A CA 1
ATOM 2193 C C . TRP A 1 293 ? 19.141 0.872 8.891 1 87.06 293 TRP A C 1
ATOM 2195 O O . TRP A 1 293 ? 18.891 -0.172 9.492 1 87.06 293 TRP A O 1
ATOM 2205 N N . PRO A 1 294 ? 19.828 1.965 9.383 1 87.56 294 PRO A N 1
ATOM 2206 C CA . PRO A 1 294 ? 20 1.914 10.836 1 87.56 294 PRO A CA 1
ATOM 2207 C C . PRO A 1 294 ? 18.672 1.755 11.578 1 87.56 294 PRO A C 1
ATOM 2209 O O . PRO A 1 294 ? 17.922 2.725 11.727 1 87.56 294 PRO A O 1
ATOM 2212 N N . TRP A 1 295 ? 18.453 0.583 12.039 1 90.06 295 TRP A N 1
ATOM 2213 C CA . TRP A 1 295 ? 17.125 0.208 12.539 1 90.06 295 TRP A CA 1
ATOM 2214 C C . TRP A 1 295 ? 16.797 0.955 13.828 1 90.06 295 TRP A C 1
ATOM 2216 O O . TRP A 1 295 ? 15.633 1.171 14.141 1 90.06 295 TRP A O 1
ATOM 2226 N N . LYS A 1 296 ? 17.797 1.439 14.516 1 86.94 296 LYS A N 1
ATOM 2227 C CA . LYS A 1 296 ? 17.578 2.232 15.719 1 86.94 296 LYS A CA 1
ATOM 2228 C C . LYS A 1 296 ? 16.828 3.518 15.406 1 86.94 296 LYS A C 1
ATOM 2230 O O . LYS A 1 296 ? 16.031 3.994 16.219 1 86.94 296 LYS A O 1
ATOM 2235 N N . ASP A 1 297 ? 17.047 4.012 14.219 1 86.88 297 ASP A N 1
ATOM 2236 C CA . ASP A 1 297 ? 16.344 5.219 13.805 1 86.88 297 ASP A CA 1
ATOM 2237 C C . ASP A 1 297 ? 14.867 4.938 13.547 1 86.88 297 ASP A C 1
ATOM 2239 O O . ASP A 1 297 ? 14.016 5.77 13.844 1 86.88 297 ASP A O 1
ATOM 2243 N N . VAL A 1 298 ? 14.656 3.746 13 1 89.44 298 VAL A N 1
ATOM 2244 C CA . VAL A 1 298 ? 13.273 3.316 12.797 1 89.44 298 VAL A CA 1
ATOM 2245 C C . VAL A 1 298 ? 12.602 3.115 14.156 1 89.44 298 VAL A C 1
ATOM 2247 O O . VAL A 1 298 ? 11.492 3.605 14.375 1 89.44 298 VAL A O 1
ATOM 2250 N N . GLU A 1 299 ? 13.273 2.496 15.008 1 86 299 GLU A N 1
ATOM 2251 C CA . GLU A 1 299 ? 12.734 2.236 16.344 1 86 299 GLU A CA 1
ATOM 2252 C C . GLU A 1 299 ? 12.438 3.537 17.078 1 86 299 GLU A C 1
ATOM 2254 O O . GLU A 1 299 ? 11.391 3.668 17.719 1 86 299 GLU A O 1
ATOM 2259 N N . ARG A 1 300 ? 13.258 4.473 16.938 1 81.38 300 ARG A N 1
ATOM 2260 C CA . ARG A 1 300 ? 13.094 5.762 17.594 1 81.38 300 ARG A CA 1
ATOM 2261 C C . ARG A 1 300 ? 11.906 6.531 17.016 1 81.38 300 ARG A C 1
ATOM 2263 O O . ARG A 1 300 ? 11.18 7.207 17.75 1 81.38 300 ARG A O 1
ATOM 2270 N N . SER A 1 301 ? 11.766 6.469 15.781 1 81.94 301 SER A N 1
ATOM 2271 C CA . SER A 1 301 ? 10.75 7.266 15.102 1 81.94 301 SER A CA 1
ATOM 2272 C C . SER A 1 301 ? 9.391 6.574 15.133 1 81.94 301 SER A C 1
ATOM 2274 O O . SER A 1 301 ? 8.375 7.199 15.453 1 81.94 301 SER A O 1
ATOM 2276 N N . VAL A 1 302 ? 9.43 5.379 14.852 1 79.31 302 VAL A N 1
ATOM 2277 C CA . VAL A 1 302 ? 8.172 4.672 14.633 1 79.31 302 VAL A CA 1
ATOM 2278 C C . VAL A 1 302 ? 7.773 3.924 15.906 1 79.31 302 VAL A C 1
ATOM 2280 O O . VAL A 1 302 ? 6.586 3.746 16.188 1 79.31 302 VAL A O 1
ATOM 2283 N N . TYR A 1 303 ? 8.883 3.699 16.703 1 65.38 303 TYR A N 1
ATOM 2284 C CA . TYR A 1 303 ? 8.602 2.9 17.891 1 65.38 303 TYR A CA 1
ATOM 2285 C C . TYR A 1 303 ? 8.867 3.703 19.156 1 65.38 303 TYR A C 1
ATOM 2287 O O . TYR A 1 303 ? 8.656 3.207 20.266 1 65.38 303 TYR A O 1
ATOM 2295 N N . GLY A 1 304 ? 9.391 4.945 19.078 1 60.09 304 GLY A N 1
ATOM 2296 C CA . GLY A 1 304 ? 10 5.754 20.125 1 60.09 304 GLY A CA 1
ATOM 2297 C C . GLY A 1 304 ? 9 6.262 21.141 1 60.09 304 GLY A C 1
ATOM 2298 O O . GLY A 1 304 ? 9.391 6.777 22.188 1 60.09 304 GLY A O 1
ATOM 2299 N N . TRP A 1 305 ? 7.816 6.566 20.812 1 60.78 305 TRP A N 1
ATOM 2300 C CA . TRP A 1 305 ? 6.867 6.961 21.844 1 60.78 305 TRP A CA 1
ATOM 2301 C C . TRP A 1 305 ? 6.938 6.008 23.031 1 60.78 305 TRP A C 1
ATOM 2303 O O . TRP A 1 305 ? 6.281 6.23 24.047 1 60.78 305 TRP A O 1
ATOM 2313 N N . ARG A 1 306 ? 7.84 5.199 22.891 1 62.09 306 ARG A N 1
ATOM 2314 C CA . ARG A 1 306 ? 7.848 4.105 23.844 1 62.09 306 ARG A CA 1
ATOM 2315 C C . ARG A 1 306 ? 8.594 4.504 25.125 1 62.09 306 ARG A C 1
ATOM 2317 O O . ARG A 1 306 ? 8.758 3.689 26.031 1 62.09 306 ARG A O 1
ATOM 2324 N N . SER A 1 307 ? 8.898 5.738 25.141 1 64.38 307 SER A N 1
ATOM 2325 C CA . SER A 1 307 ? 9.406 6.188 26.422 1 64.38 307 SER A CA 1
ATOM 2326 C C . SER A 1 307 ? 8.273 6.363 27.438 1 64.38 307 SER A C 1
ATOM 2328 O O . SER A 1 307 ? 7.105 6.441 27.062 1 64.38 307 SER A O 1
ATOM 2330 N N . GLU A 1 308 ? 8.68 6.246 28.719 1 73.25 308 GLU A N 1
ATOM 2331 C CA . GLU A 1 308 ? 7.691 6.473 29.766 1 73.25 308 GLU A CA 1
ATOM 2332 C C . GLU A 1 308 ? 6.988 7.816 29.578 1 73.25 308 GLU A C 1
ATOM 2334 O O . GLU A 1 308 ? 5.773 7.914 29.75 1 73.25 308 GLU A O 1
ATOM 2339 N N . GLU A 1 309 ? 7.77 8.766 29.234 1 72.94 309 GLU A N 1
ATOM 2340 C CA . GLU A 1 309 ? 7.223 10.102 29.016 1 72.94 309 GLU A CA 1
ATOM 2341 C C . GLU A 1 309 ? 6.309 10.133 27.797 1 72.94 309 GLU A C 1
ATOM 2343 O O . GLU A 1 309 ? 5.266 10.789 27.812 1 72.94 309 GLU A O 1
ATOM 2348 N N . GLY A 1 310 ? 6.621 9.477 26.781 1 74.5 310 GLY A N 1
ATOM 2349 C CA . GLY A 1 310 ? 5.809 9.406 25.578 1 74.5 310 GLY A CA 1
ATOM 2350 C C . GLY A 1 310 ? 4.484 8.695 25.797 1 74.5 310 GLY A C 1
ATOM 2351 O O . GLY A 1 310 ? 3.441 9.156 25.328 1 74.5 310 GLY A O 1
ATOM 2352 N N . GLU A 1 311 ? 4.574 7.68 26.594 1 78.25 311 GLU A N 1
ATOM 2353 C CA . GLU A 1 311 ? 3.357 6.934 26.891 1 78.25 311 GLU A CA 1
ATOM 2354 C C . GLU A 1 311 ? 2.412 7.75 27.766 1 78.25 311 GLU A C 1
ATOM 2356 O O . GLU A 1 311 ? 1.194 7.707 27.578 1 78.25 311 GLU A O 1
ATOM 2361 N N . LYS A 1 312 ? 2.996 8.398 28.75 1 82.5 312 LYS A N 1
ATOM 2362 C CA . LYS A 1 312 ? 2.189 9.273 29.594 1 82.5 312 LYS A CA 1
ATOM 2363 C C . LYS A 1 312 ? 1.501 10.352 28.766 1 82.5 312 LYS A C 1
ATOM 2365 O O . LYS A 1 312 ? 0.31 10.617 28.953 1 82.5 312 LYS A O 1
ATOM 2370 N N . TRP A 1 313 ? 2.248 10.914 27.875 1 82.5 313 TRP A N 1
ATOM 2371 C CA . TRP A 1 313 ? 1.688 11.953 27.016 1 82.5 313 TRP A CA 1
ATOM 2372 C C . TRP A 1 313 ? 0.549 11.406 26.172 1 82.5 313 TRP A C 1
ATOM 2374 O O . TRP A 1 313 ? -0.488 12.055 26.016 1 82.5 313 TRP A O 1
ATOM 2384 N N . LEU A 1 314 ? 0.704 10.242 25.625 1 86.88 314 LEU A N 1
ATOM 2385 C CA . LEU A 1 314 ? -0.331 9.609 24.812 1 86.88 314 LEU A CA 1
ATOM 2386 C C . LEU A 1 314 ? -1.604 9.398 25.625 1 86.88 314 LEU A C 1
ATOM 2388 O O . LEU A 1 314 ? -2.701 9.719 25.156 1 86.88 314 LEU A O 1
ATOM 2392 N N . ARG A 1 315 ? -1.443 8.93 26.828 1 87.12 315 ARG A N 1
ATOM 2393 C CA . ARG A 1 315 ? -2.588 8.695 27.703 1 87.12 315 ARG A CA 1
ATOM 2394 C C . ARG A 1 315 ? -3.314 9.992 28.016 1 87.12 315 ARG A C 1
ATOM 2396 O O . ARG A 1 315 ? -4.547 10.047 27.984 1 87.12 315 ARG A O 1
ATOM 2403 N N . GLU A 1 316 ? -2.527 10.992 28.281 1 89 316 GLU A N 1
ATOM 2404 C CA . GLU A 1 316 ? -3.105 12.289 28.609 1 89 316 GLU A CA 1
ATOM 2405 C C . GLU A 1 316 ? -3.785 12.922 27.406 1 89 316 GLU A C 1
ATOM 2407 O O . GLU A 1 316 ? -4.68 13.758 27.547 1 89 316 GLU A O 1
ATOM 2412 N N . SER A 1 317 ? -3.357 12.484 26.234 1 89.12 317 SER A N 1
ATOM 2413 C CA . SER A 1 317 ? -3.936 13 25 1 89.12 317 SER A CA 1
ATOM 2414 C C . SER A 1 317 ? -5.137 12.164 24.562 1 89.12 317 SER A C 1
ATOM 2416 O O . SER A 1 317 ? -5.723 12.414 23.5 1 89.12 317 SER A O 1
ATOM 2418 N N . GLY A 1 318 ? -5.504 11.102 25.312 1 91.44 318 GLY A N 1
ATOM 2419 C CA . GLY A 1 318 ? -6.66 10.266 25.031 1 91.44 318 GLY A CA 1
ATOM 2420 C C . GLY A 1 318 ? -6.383 9.203 23.984 1 91.44 318 GLY A C 1
ATOM 2421 O O . GLY A 1 318 ? -7.297 8.742 23.297 1 91.44 318 GLY A O 1
ATOM 2422 N N . VAL A 1 319 ? -5.125 8.883 23.812 1 92.88 319 VAL A N 1
ATOM 2423 C CA . VAL A 1 319 ? -4.73 7.875 22.828 1 92.88 319 VAL A CA 1
ATOM 2424 C C . VAL A 1 319 ? -4.344 6.582 23.547 1 92.88 319 VAL A C 1
ATOM 2426 O O . VAL A 1 319 ? -3.543 6.602 24.484 1 92.88 319 VAL A O 1
ATOM 2429 N N . GLU A 1 320 ? -4.953 5.512 23.156 1 91.75 320 GLU A N 1
ATOM 2430 C CA . GLU A 1 320 ? -4.617 4.195 23.688 1 91.75 320 GLU A CA 1
ATOM 2431 C C . GLU A 1 320 ? -3.652 3.455 22.766 1 91.75 320 GLU A C 1
ATOM 2433 O O . GLU A 1 320 ? -3.842 3.432 21.547 1 91.75 320 GLU A O 1
ATOM 2438 N N . VAL A 1 321 ? -2.67 2.934 23.359 1 87.81 321 VAL A N 1
ATOM 2439 C CA . VAL A 1 321 ? -1.718 2.145 22.578 1 87.81 321 VAL A CA 1
ATOM 2440 C C . VAL A 1 321 ? -2.201 0.7 22.484 1 87.81 321 VAL A C 1
ATOM 2442 O O . VAL A 1 321 ? -2.463 0.057 23.5 1 87.81 321 VAL A O 1
ATOM 2445 N N . VAL A 1 322 ? -2.35 0.239 21.25 1 86 322 VAL A N 1
ATOM 2446 C CA . VAL A 1 322 ? -2.734 -1.156 21.062 1 86 322 VAL A CA 1
ATOM 2447 C C . VAL A 1 322 ? -1.494 -2.045 21.109 1 86 322 VAL A C 1
ATOM 2449 O O . VAL A 1 322 ? -0.599 -1.924 20.266 1 86 322 VAL A O 1
ATOM 2452 N N . LYS A 1 323 ? -1.396 -2.793 22.203 1 75.12 323 LYS A N 1
ATOM 2453 C CA . LYS A 1 323 ? -0.273 -3.713 22.359 1 75.12 323 LYS A CA 1
ATOM 2454 C C . LYS A 1 323 ? -0.602 -5.09 21.781 1 75.12 323 LYS A C 1
ATOM 2456 O O . LYS A 1 323 ? -1.619 -5.688 22.141 1 75.12 323 LYS A O 1
ATOM 2461 N N . GLU A 1 324 ? -0.136 -5.285 20.359 1 66.06 324 GLU A N 1
ATOM 2462 C CA . GLU A 1 324 ? -0.37 -6.621 19.812 1 66.06 324 GLU A CA 1
ATOM 2463 C C . GLU A 1 324 ? 0.525 -7.656 20.5 1 66.06 324 GLU A C 1
ATOM 2465 O O . GLU A 1 324 ? 1.621 -7.332 20.953 1 66.06 324 GLU A O 1
ATOM 2470 N N . MET B 1 1 ? -0.741 -42.656 -15.234 1 36.72 1 MET B N 1
ATOM 2471 C CA . MET B 1 1 ? -1.299 -41.625 -16.125 1 36.72 1 MET B CA 1
ATOM 2472 C C . MET B 1 1 ? -0.727 -40.25 -15.797 1 36.72 1 MET B C 1
ATOM 2474 O O . MET B 1 1 ? -0.925 -39.75 -14.695 1 36.72 1 MET B O 1
ATOM 2478 N N . THR B 1 2 ? 0.436 -39.844 -16.297 1 50.03 2 THR B N 1
ATOM 2479 C CA . THR B 1 2 ? 1.247 -38.719 -15.875 1 50.03 2 THR B CA 1
ATOM 2480 C C . THR B 1 2 ? 0.458 -37.406 -15.992 1 50.03 2 THR B C 1
ATOM 2482 O O . THR B 1 2 ? -0.08 -37.094 -17.062 1 50.03 2 THR B O 1
ATOM 2485 N N . SER B 1 3 ? -0.169 -36.875 -14.93 1 67.94 3 SER B N 1
ATOM 2486 C CA . SER B 1 3 ? -1.07 -35.719 -14.938 1 67.94 3 SER B CA 1
ATOM 2487 C C . SER B 1 3 ? -0.531 -34.594 -15.812 1 67.94 3 SER B C 1
ATOM 2489 O O . SER B 1 3 ? 0.681 -34.469 -16 1 67.94 3 SER B O 1
ATOM 2491 N N . GLN B 1 4 ? -1.331 -34.125 -16.875 1 84.31 4 GLN B N 1
ATOM 2492 C CA . GLN B 1 4 ? -1.001 -33.031 -17.75 1 84.31 4 GLN B CA 1
ATOM 2493 C C . GLN B 1 4 ? -0.288 -31.906 -17 1 84.31 4 GLN B C 1
ATOM 2495 O O . GLN B 1 4 ? -0.645 -31.594 -15.859 1 84.31 4 GLN B O 1
ATOM 2500 N N . PRO B 1 5 ? 0.846 -31.516 -17.609 1 92.25 5 PRO B N 1
ATOM 2501 C CA . PRO B 1 5 ? 1.579 -30.438 -16.953 1 92.25 5 PRO B CA 1
ATOM 2502 C C . PRO B 1 5 ? 0.698 -29.234 -16.641 1 92.25 5 PRO B C 1
ATOM 2504 O O . PRO B 1 5 ? -0.245 -28.953 -17.375 1 92.25 5 PRO B O 1
ATOM 2507 N N . LEU B 1 6 ? 0.969 -28.688 -15.531 1 93.56 6 LEU B N 1
ATOM 2508 C CA . LEU B 1 6 ? 0.344 -27.406 -15.195 1 93.56 6 LEU B CA 1
ATOM 2509 C C . LEU B 1 6 ? 1.037 -26.266 -15.922 1 93.56 6 LEU B C 1
ATOM 2511 O O . LEU B 1 6 ? 2.186 -26.391 -16.359 1 93.56 6 LEU B O 1
ATOM 2515 N N . THR B 1 7 ? 0.341 -25.172 -16.141 1 95.94 7 THR B N 1
ATOM 2516 C CA . THR B 1 7 ? 0.923 -24 -16.797 1 95.94 7 THR B CA 1
ATOM 2517 C C . THR B 1 7 ? 1.095 -22.859 -15.797 1 95.94 7 THR B C 1
ATOM 2519 O O . THR B 1 7 ? 0.148 -22.484 -15.102 1 95.94 7 THR B O 1
ATOM 2522 N N . ALA B 1 8 ? 2.34 -22.359 -15.727 1 97.44 8 ALA B N 1
ATOM 2523 C CA . ALA B 1 8 ? 2.656 -21.219 -14.883 1 97.44 8 ALA B CA 1
ATOM 2524 C C . ALA B 1 8 ? 3.068 -20.016 -15.719 1 97.44 8 ALA B C 1
ATOM 2526 O O . ALA B 1 8 ? 3.783 -20.156 -16.719 1 97.44 8 ALA B O 1
ATOM 2527 N N . LEU B 1 9 ? 2.521 -18.875 -15.406 1 98.5 9 LEU B N 1
ATOM 2528 C CA . LEU B 1 9 ? 2.959 -17.594 -15.953 1 98.5 9 LEU B CA 1
ATOM 2529 C C . LEU B 1 9 ? 3.727 -16.781 -14.906 1 98.5 9 LEU B C 1
ATOM 2531 O O . LEU B 1 9 ? 3.211 -16.531 -13.82 1 98.5 9 LEU B O 1
ATOM 2535 N N . VAL B 1 10 ? 4.984 -16.438 -15.18 1 98.69 10 VAL B N 1
ATOM 2536 C CA . VAL B 1 10 ? 5.84 -15.734 -14.234 1 98.69 10 VAL B CA 1
ATOM 2537 C C . VAL B 1 10 ? 6.277 -14.398 -14.82 1 98.69 10 VAL B C 1
ATOM 2539 O O . VAL B 1 10 ? 7.09 -14.352 -15.75 1 98.69 10 VAL B O 1
ATOM 2542 N N . THR B 1 11 ? 5.727 -13.297 -14.312 1 98.56 11 THR B N 1
ATOM 2543 C CA . THR B 1 11 ? 6.258 -11.992 -14.695 1 98.56 11 THR B CA 1
ATOM 2544 C C . THR B 1 11 ? 7.582 -11.719 -13.992 1 98.56 11 THR B C 1
ATOM 2546 O O . THR B 1 11 ? 7.766 -12.109 -12.836 1 98.56 11 THR B O 1
ATOM 2549 N N . GLY B 1 12 ? 8.422 -10.992 -14.672 1 96.81 12 GLY B N 1
ATOM 2550 C CA . GLY B 1 12 ? 9.758 -10.844 -14.125 1 96.81 12 GLY B CA 1
ATOM 2551 C C . GLY B 1 12 ? 10.523 -12.148 -14.047 1 96.81 12 GLY B C 1
ATOM 2552 O O . GLY B 1 12 ? 11.344 -12.344 -13.141 1 96.81 12 GLY B O 1
ATOM 2553 N N . GLY B 1 13 ? 10.234 -13.047 -14.906 1 97.06 13 GLY B N 1
ATOM 2554 C CA . GLY B 1 13 ? 10.742 -14.406 -14.797 1 97.06 13 GLY B CA 1
ATOM 2555 C C . GLY B 1 13 ? 12.133 -14.57 -15.391 1 97.06 13 GLY B C 1
ATOM 2556 O O . GLY B 1 13 ? 12.711 -15.656 -15.32 1 97.06 13 GLY B O 1
ATOM 2557 N N . ALA B 1 14 ? 12.719 -13.508 -15.93 1 95.94 14 ALA B N 1
ATOM 2558 C CA . ALA B 1 14 ? 13.984 -13.648 -16.641 1 95.94 14 ALA B CA 1
ATOM 2559 C C . ALA B 1 14 ? 15.172 -13.391 -15.719 1 95.94 14 ALA B C 1
ATOM 2561 O O . ALA B 1 14 ? 16.328 -13.578 -16.109 1 95.94 14 ALA B O 1
ATOM 2562 N N . SER B 1 15 ? 14.922 -12.953 -14.461 1 92.56 15 SER B N 1
ATOM 2563 C CA . SER B 1 15 ? 16.016 -12.664 -13.547 1 92.56 15 SER B CA 1
ATOM 2564 C C . SER B 1 15 ? 15.555 -12.742 -12.094 1 92.56 15 SER B C 1
ATOM 2566 O O . SER B 1 15 ? 14.367 -12.945 -11.82 1 92.56 15 SER B O 1
ATOM 2568 N N . GLY B 1 16 ? 16.5 -12.797 -11.25 1 92.75 16 GLY B N 1
ATOM 2569 C CA . GLY B 1 16 ? 16.234 -12.664 -9.82 1 92.75 16 GLY B CA 1
ATOM 2570 C C . GLY B 1 16 ? 15.32 -13.734 -9.281 1 92.75 16 GLY B C 1
ATOM 2571 O O . GLY B 1 16 ? 15.492 -14.922 -9.586 1 92.75 16 GLY B O 1
ATOM 2572 N N . ILE B 1 17 ? 14.438 -13.273 -8.43 1 95.81 17 ILE B N 1
ATOM 2573 C CA . ILE B 1 17 ? 13.508 -14.18 -7.762 1 95.81 1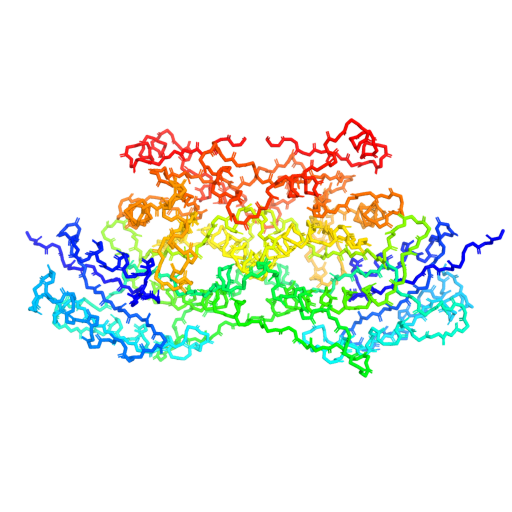7 ILE B CA 1
ATOM 2574 C C . ILE B 1 17 ? 12.625 -14.867 -8.797 1 95.81 17 ILE B C 1
ATOM 2576 O O . ILE B 1 17 ? 12.352 -16.062 -8.688 1 95.81 17 ILE B O 1
ATOM 2580 N N . GLY B 1 18 ? 12.188 -14.094 -9.859 1 97.19 18 GLY B N 1
ATOM 2581 C CA . GLY B 1 18 ? 11.383 -14.695 -10.906 1 97.19 18 GLY B CA 1
ATOM 2582 C C . GLY B 1 18 ? 12.062 -15.867 -11.594 1 97.19 18 GLY B C 1
ATOM 2583 O O . GLY B 1 18 ? 11.453 -16.906 -11.812 1 97.19 18 GLY B O 1
ATOM 2584 N N . LEU B 1 19 ? 13.32 -15.695 -11.891 1 96.62 19 LEU B N 1
ATOM 2585 C CA . LEU B 1 19 ? 14.07 -16.766 -12.516 1 96.62 19 LEU B CA 1
ATOM 2586 C C . LEU B 1 19 ? 14.242 -17.953 -11.562 1 96.62 19 LEU B C 1
ATOM 2588 O O . LEU B 1 19 ? 14.203 -19.109 -11.977 1 96.62 19 LEU B O 1
ATOM 2592 N N . GLY B 1 20 ? 14.453 -17.625 -10.273 1 97.19 20 GLY B N 1
ATOM 2593 C CA . GLY B 1 20 ? 14.492 -18.672 -9.273 1 97.19 20 GLY B CA 1
ATOM 2594 C C . GLY B 1 20 ? 13.234 -19.531 -9.242 1 97.19 20 GLY B C 1
ATOM 2595 O O . GLY B 1 20 ? 13.312 -20.75 -9.156 1 97.19 20 GLY B O 1
ATOM 2596 N N . ILE B 1 21 ? 12.109 -18.875 -9.344 1 98.19 21 ILE B N 1
ATOM 2597 C CA . ILE B 1 21 ? 10.828 -19.562 -9.375 1 98.19 21 ILE B CA 1
ATOM 2598 C C . ILE B 1 21 ? 10.734 -20.422 -10.633 1 98.19 21 ILE B C 1
ATOM 2600 O O . ILE B 1 21 ? 10.352 -21.594 -10.562 1 98.19 21 ILE B O 1
ATOM 2604 N N . VAL B 1 22 ? 11.133 -19.875 -11.758 1 98.12 22 VAL B N 1
ATOM 2605 C CA . VAL B 1 22 ? 11.109 -20.578 -13.023 1 98.12 22 VAL B CA 1
ATOM 2606 C C . VAL B 1 22 ? 11.938 -21.859 -12.914 1 98.12 22 VAL B C 1
ATOM 2608 O O . VAL B 1 22 ? 11.461 -22.953 -13.25 1 98.12 22 VAL B O 1
ATOM 2611 N N . ARG B 1 23 ? 13.125 -21.797 -12.398 1 98.06 23 ARG B N 1
ATOM 2612 C CA . ARG B 1 23 ? 14.016 -22.938 -12.273 1 98.06 23 ARG B CA 1
ATOM 2613 C C . ARG B 1 23 ? 13.422 -24 -11.352 1 98.06 23 ARG B C 1
ATOM 2615 O O . ARG B 1 23 ? 13.492 -25.188 -11.641 1 98.06 23 ARG B O 1
ATOM 2622 N N . THR B 1 24 ? 12.859 -23.531 -10.289 1 97.56 24 THR B N 1
ATOM 2623 C CA . THR B 1 24 ? 12.266 -24.438 -9.32 1 97.56 24 THR B CA 1
ATOM 2624 C C . THR B 1 24 ? 11.086 -25.188 -9.93 1 97.56 24 THR B C 1
ATOM 2626 O O . THR B 1 24 ? 10.938 -26.391 -9.75 1 97.56 24 THR B O 1
ATOM 2629 N N . LEU B 1 25 ? 10.234 -24.484 -10.672 1 97.12 25 LEU B N 1
ATOM 2630 C CA . LEU B 1 25 ? 9.086 -25.094 -11.32 1 97.12 25 LEU B CA 1
ATOM 2631 C C . LEU B 1 25 ? 9.531 -26.078 -12.406 1 97.12 25 LEU B C 1
ATOM 2633 O O . LEU B 1 25 ? 8.938 -27.141 -12.578 1 97.12 25 LEU B O 1
ATOM 2637 N N . LEU B 1 26 ? 10.578 -25.75 -13.125 1 97.06 26 LEU B N 1
ATOM 2638 C CA . LEU B 1 26 ? 11.109 -26.625 -14.172 1 97.06 26 LEU B CA 1
ATOM 2639 C C . LEU B 1 26 ? 11.641 -27.922 -13.578 1 97.06 26 LEU B C 1
ATOM 2641 O O . LEU B 1 26 ? 11.57 -28.984 -14.211 1 97.06 26 LEU B O 1
ATOM 2645 N N . ALA B 1 27 ? 12.117 -27.781 -12.359 1 96.31 27 ALA B N 1
ATOM 2646 C CA . ALA B 1 27 ? 12.703 -28.953 -11.695 1 96.31 27 ALA B CA 1
ATOM 2647 C C . ALA B 1 27 ? 11.617 -29.875 -11.156 1 96.31 27 ALA B C 1
ATOM 2649 O O . ALA B 1 27 ? 11.883 -31.047 -10.859 1 96.31 27 ALA B O 1
ATOM 2650 N N . SER B 1 28 ? 10.461 -29.297 -11.016 1 93.31 28 SER B N 1
ATOM 2651 C CA . SER B 1 28 ? 9.352 -30.109 -10.5 1 93.31 28 SER B CA 1
ATOM 2652 C C . SER B 1 28 ? 8.875 -31.125 -11.531 1 93.31 28 SER B C 1
ATOM 2654 O O . SER B 1 28 ? 8.68 -30.781 -12.695 1 93.31 28 SER B O 1
ATOM 2656 N N . THR B 1 29 ? 8.672 -32.438 -11.094 1 89.56 29 THR B N 1
ATOM 2657 C CA . THR B 1 29 ? 8.195 -33.469 -11.984 1 89.56 29 THR B CA 1
ATOM 2658 C C . THR B 1 29 ? 6.793 -33.938 -11.578 1 89.56 29 THR B C 1
ATOM 2660 O O . THR B 1 29 ? 6.098 -34.594 -12.352 1 89.56 29 THR B O 1
ATOM 2663 N N . SER B 1 30 ? 6.367 -33.656 -10.43 1 88.69 30 SER B N 1
ATOM 2664 C CA . SER B 1 30 ? 5.031 -33.938 -9.922 1 88.69 30 SER B CA 1
ATOM 2665 C C . SER B 1 30 ? 4.504 -32.781 -9.062 1 88.69 30 SER B C 1
ATOM 2667 O O . SER B 1 30 ? 4.766 -32.75 -7.859 1 88.69 30 SER B O 1
ATOM 2669 N N . PRO B 1 31 ? 3.848 -31.922 -9.648 1 89.38 31 PRO B N 1
ATOM 2670 C CA . PRO B 1 31 ? 3.453 -31.859 -11.062 1 89.38 31 PRO B CA 1
ATOM 2671 C C . PRO B 1 31 ? 4.551 -31.281 -11.953 1 89.38 31 PRO B C 1
ATOM 2673 O O . PRO B 1 31 ? 5.488 -30.656 -11.461 1 89.38 31 PRO B O 1
ATOM 2676 N N . ALA B 1 32 ? 4.477 -31.578 -13.242 1 93.44 32 ALA B N 1
ATOM 2677 C CA . ALA B 1 32 ? 5.293 -30.891 -14.242 1 93.44 32 ALA B CA 1
ATOM 2678 C C . ALA B 1 32 ? 4.684 -29.531 -14.609 1 93.44 32 ALA B C 1
ATOM 2680 O O . ALA B 1 32 ? 3.482 -29.328 -14.438 1 93.44 32 ALA B O 1
ATOM 2681 N N . TYR B 1 33 ? 5.582 -28.656 -15.086 1 95.44 33 TYR B N 1
ATOM 2682 C CA . TYR B 1 33 ? 5.082 -27.328 -15.414 1 95.44 33 TYR B CA 1
ATOM 2683 C C . TYR B 1 33 ? 5.508 -26.906 -16.812 1 95.44 33 TYR B C 1
ATOM 2685 O O . TYR B 1 33 ? 6.637 -27.188 -17.234 1 95.44 33 TYR B O 1
ATOM 2693 N N . ASN B 1 34 ? 4.559 -26.391 -17.594 1 96.44 34 ASN B N 1
ATOM 2694 C CA . ASN B 1 34 ? 4.855 -25.453 -18.656 1 96.44 34 ASN B CA 1
ATOM 2695 C C . ASN B 1 34 ? 4.969 -24.031 -18.141 1 96.44 34 ASN B C 1
ATOM 2697 O O . ASN B 1 34 ? 4.207 -23.625 -17.25 1 96.44 34 ASN B O 1
ATOM 2701 N N . ILE B 1 35 ? 5.938 -23.328 -18.656 1 97.94 35 ILE B N 1
ATOM 2702 C CA . ILE B 1 35 ? 6.188 -22.016 -18.047 1 97.94 35 ILE B CA 1
ATOM 2703 C C . ILE B 1 35 ? 6.223 -20.938 -19.141 1 97.94 35 ILE B C 1
ATOM 2705 O O . ILE B 1 35 ? 6.961 -21.062 -20.109 1 97.94 35 ILE B O 1
ATOM 2709 N N . LEU B 1 36 ? 5.398 -19.953 -19 1 98.06 36 LEU B N 1
ATOM 2710 C CA . LEU B 1 36 ? 5.52 -18.719 -19.781 1 98.06 36 LEU B CA 1
ATOM 2711 C C . LEU B 1 36 ? 6.266 -17.656 -18.984 1 98.06 36 LEU B C 1
ATOM 2713 O O . LEU B 1 36 ? 5.773 -17.188 -17.953 1 98.06 36 LEU B O 1
ATOM 2717 N N . ILE B 1 37 ? 7.449 -17.281 -19.438 1 98.19 37 ILE B N 1
ATOM 2718 C CA . ILE B 1 37 ? 8.266 -16.234 -18.844 1 98.19 37 ILE B CA 1
ATOM 2719 C C . ILE B 1 37 ? 7.906 -14.875 -19.453 1 98.19 37 ILE B C 1
ATOM 2721 O O . ILE B 1 37 ? 8.031 -14.688 -20.656 1 98.19 37 ILE B O 1
ATOM 2725 N N . VAL B 1 38 ? 7.418 -13.977 -18.656 1 98.38 38 VAL B N 1
ATOM 2726 C CA . VAL B 1 38 ? 7.105 -12.625 -19.094 1 98.38 38 VAL B CA 1
ATOM 2727 C C . VAL B 1 38 ? 8.117 -11.648 -18.5 1 98.38 38 VAL B C 1
ATOM 2729 O O . VAL B 1 38 ? 8.281 -11.578 -17.281 1 98.38 38 VAL B O 1
ATOM 2732 N N . ASP B 1 39 ? 8.766 -10.906 -19.297 1 97.31 39 ASP B N 1
ATOM 2733 C CA . ASP B 1 39 ? 9.75 -9.922 -18.859 1 97.31 39 ASP B CA 1
ATOM 2734 C C . ASP B 1 39 ? 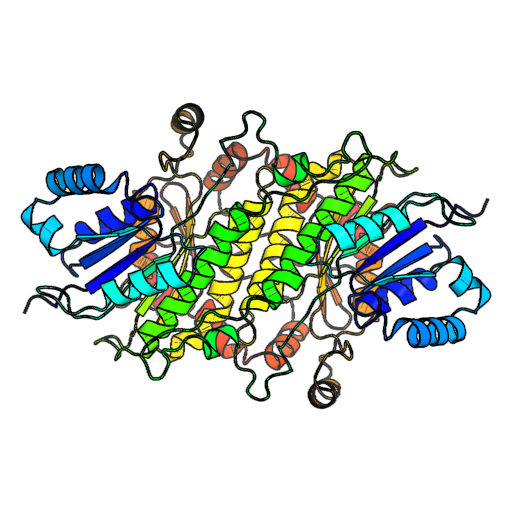9.805 -8.734 -19.828 1 97.31 39 ASP B C 1
ATOM 2736 O O . ASP B 1 39 ? 9.344 -8.836 -20.969 1 97.31 39 ASP B O 1
ATOM 2740 N N . ARG B 1 40 ? 10.281 -7.609 -19.344 1 92.81 40 ARG B N 1
ATOM 2741 C CA . ARG B 1 40 ? 10.195 -6.348 -20.062 1 92.81 40 ARG B CA 1
ATOM 2742 C C . ARG B 1 40 ? 11.07 -6.379 -21.312 1 92.81 40 ARG B C 1
ATOM 2744 O O . ARG B 1 40 ? 10.68 -5.863 -22.359 1 92.81 40 ARG B O 1
ATOM 2751 N N . SER B 1 41 ? 12.258 -6.941 -21.25 1 86.56 41 SER B N 1
ATOM 2752 C CA . SER B 1 41 ? 13.172 -6.898 -22.391 1 86.56 41 SER B CA 1
ATOM 2753 C C . SER B 1 41 ? 13.43 -8.297 -22.953 1 86.56 41 SER B C 1
ATOM 2755 O O . SER B 1 41 ? 13.695 -9.234 -22.188 1 86.56 41 SER B O 1
ATOM 2757 N N . SER B 1 42 ? 13.344 -8.352 -24.281 1 91.31 42 SER B N 1
ATOM 2758 C CA . SER B 1 42 ? 13.578 -9.625 -24.953 1 91.31 42 SER B CA 1
ATOM 2759 C C . SER B 1 42 ? 15.07 -9.844 -25.203 1 91.31 42 SER B C 1
ATOM 2761 O O . SER B 1 42 ? 15.484 -10.938 -25.594 1 91.31 42 SER B O 1
ATOM 2763 N N . ALA B 1 43 ? 15.836 -8.883 -24.844 1 92.5 43 ALA B N 1
ATOM 2764 C CA . ALA B 1 43 ? 17.25 -8.93 -25.188 1 92.5 43 ALA B CA 1
ATOM 2765 C C . ALA B 1 43 ? 17.953 -10.086 -24.484 1 92.5 43 ALA B C 1
ATOM 2767 O O . ALA B 1 43 ? 18.891 -10.672 -25.031 1 92.5 43 ALA B O 1
ATOM 2768 N N . SER B 1 44 ? 17.469 -10.484 -23.406 1 91.25 44 SER B N 1
ATOM 2769 C CA . SER B 1 44 ? 18.156 -11.484 -22.594 1 91.25 44 SER B CA 1
ATOM 2770 C C . SER B 1 44 ? 17.594 -12.883 -22.844 1 91.25 44 SER B C 1
ATOM 2772 O O . SER B 1 44 ? 18.141 -13.875 -22.359 1 91.25 44 SER B O 1
ATOM 2774 N N . PHE B 1 45 ? 16.547 -13.07 -23.656 1 96.5 45 PHE B N 1
ATOM 2775 C CA . PHE B 1 45 ? 15.797 -14.32 -23.766 1 96.5 45 PHE B CA 1
ATOM 2776 C C . PHE B 1 45 ? 16.672 -15.422 -24.359 1 96.5 45 PHE B C 1
ATOM 2778 O O . PHE B 1 45 ? 16.719 -16.531 -23.828 1 96.5 45 PHE B O 1
ATOM 2785 N N . PRO B 1 46 ? 17.422 -15.078 -25.453 1 96.62 46 PRO B N 1
ATOM 2786 C CA . PRO B 1 46 ? 18.234 -16.156 -26.031 1 96.62 46 PRO B CA 1
ATOM 2787 C C . PRO B 1 46 ? 19.266 -16.703 -25.062 1 96.62 46 PRO B C 1
ATOM 2789 O O . PRO B 1 46 ? 19.406 -17.922 -24.938 1 96.62 46 PRO B O 1
ATOM 2792 N N . SER B 1 47 ? 19.938 -15.82 -24.406 1 96.38 47 SER B N 1
ATOM 2793 C CA . SER B 1 47 ? 20.938 -16.25 -23.438 1 96.38 47 SER B CA 1
ATOM 2794 C C . SER B 1 47 ? 20.281 -17.016 -22.281 1 96.38 47 SER B C 1
ATOM 2796 O O . SER B 1 47 ? 20.828 -18.016 -21.797 1 96.38 47 SER B O 1
ATOM 2798 N N . LEU B 1 48 ? 19.172 -16.578 -21.844 1 96.62 48 LEU B N 1
ATOM 2799 C CA . LEU B 1 48 ? 18.422 -17.219 -20.766 1 96.62 48 LEU B CA 1
ATOM 2800 C C . LEU B 1 48 ? 18.016 -18.641 -21.172 1 96.62 48 LEU B C 1
ATOM 2802 O O . LEU B 1 48 ? 18.266 -19.594 -20.422 1 96.62 48 LEU B O 1
ATOM 2806 N N . LEU B 1 49 ? 17.438 -18.797 -22.344 1 97.5 49 LEU B N 1
ATOM 2807 C CA . LEU B 1 49 ? 16.969 -20.094 -22.812 1 97.5 49 LEU B CA 1
ATOM 2808 C C . LEU B 1 49 ? 18.125 -21.062 -23.016 1 97.5 49 LEU B C 1
ATOM 2810 O O . LEU B 1 49 ? 18 -22.266 -22.75 1 97.5 49 LEU B O 1
ATOM 2814 N N . SER B 1 50 ? 19.281 -20.5 -23.453 1 97.56 50 SER B N 1
ATOM 2815 C CA . SER B 1 50 ? 20.469 -21.312 -23.625 1 97.56 50 SER B CA 1
ATOM 2816 C C . SER B 1 50 ? 20.953 -21.859 -22.281 1 97.56 50 SER B C 1
ATOM 2818 O O . SER B 1 50 ? 21.266 -23.047 -22.172 1 97.56 50 SER B O 1
ATOM 2820 N N . THR B 1 51 ? 20.922 -21.016 -21.312 1 97.12 51 THR B N 1
ATOM 2821 C CA . THR B 1 51 ? 21.344 -21.422 -19.969 1 97.12 51 THR B CA 1
ATOM 2822 C C . THR B 1 51 ? 20.391 -22.469 -19.391 1 97.12 51 THR B C 1
ATOM 2824 O O . THR B 1 51 ? 20.812 -23.469 -18.828 1 97.12 51 THR B O 1
ATOM 2827 N N . LEU B 1 52 ? 19.094 -22.266 -19.547 1 97.75 52 LEU B N 1
ATOM 2828 C CA . LEU B 1 52 ? 18.094 -23.219 -19.062 1 97.75 52 LEU B CA 1
ATOM 2829 C C . LEU B 1 52 ? 18.219 -24.547 -19.797 1 97.75 52 LEU B C 1
ATOM 2831 O O . LEU B 1 52 ? 18.031 -25.609 -19.188 1 97.75 52 LEU B O 1
ATOM 2835 N N . SER B 1 53 ? 18.547 -24.469 -21.094 1 97.81 53 SER B N 1
ATOM 2836 C CA . SER B 1 53 ? 18.719 -25.688 -21.891 1 97.81 53 SER B CA 1
ATOM 2837 C C . SER B 1 53 ? 19.891 -26.516 -21.391 1 97.81 53 SER B C 1
ATOM 2839 O O . SER B 1 53 ? 19.844 -27.75 -21.375 1 97.81 53 SER B O 1
ATOM 2841 N N . THR B 1 54 ? 20.906 -25.812 -21.016 1 97.81 54 THR B N 1
ATOM 2842 C CA . THR B 1 54 ? 22.078 -26.5 -20.484 1 97.81 54 THR B CA 1
ATOM 2843 C C . THR B 1 54 ? 21.734 -27.219 -19.188 1 97.81 54 THR B C 1
ATOM 2845 O O . THR B 1 54 ? 22.188 -28.344 -18.953 1 97.81 54 THR B O 1
ATOM 2848 N N . ASP B 1 55 ? 20.906 -26.641 -18.391 1 97.12 55 ASP B N 1
ATOM 2849 C CA . ASP B 1 55 ? 20.609 -27.156 -17.062 1 97.12 55 ASP B CA 1
ATOM 2850 C C . ASP B 1 55 ? 19.516 -28.219 -17.125 1 97.12 55 ASP B C 1
ATOM 2852 O O . ASP B 1 55 ? 19.547 -29.188 -16.344 1 97.12 55 ASP B O 1
ATOM 2856 N N . PHE B 1 56 ? 18.484 -28.078 -18.016 1 97.31 56 PHE B N 1
ATOM 2857 C CA . PHE B 1 56 ? 17.297 -28.906 -17.938 1 97.31 56 PHE B CA 1
ATOM 2858 C C . PHE B 1 56 ? 17.109 -29.719 -19.219 1 97.31 56 PHE B C 1
ATOM 2860 O O . PHE B 1 56 ? 16.219 -30.562 -19.297 1 97.31 56 PHE B O 1
ATOM 2867 N N . GLY B 1 57 ? 17.922 -29.484 -20.25 1 97.38 57 GLY B N 1
ATOM 2868 C CA . GLY B 1 57 ? 17.812 -30.188 -21.516 1 97.38 57 GLY B CA 1
ATOM 2869 C C . GLY B 1 57 ? 17.094 -29.359 -22.578 1 97.38 57 GLY B C 1
ATOM 2870 O O . GLY B 1 57 ? 16.062 -28.75 -22.312 1 97.38 57 GLY B O 1
ATOM 2871 N N . ASP B 1 58 ? 17.625 -29.359 -23.734 1 96.88 58 ASP B N 1
ATOM 2872 C CA . ASP B 1 58 ? 17.141 -28.547 -24.844 1 96.88 58 ASP B CA 1
ATOM 2873 C C . ASP B 1 58 ? 15.695 -28.906 -25.203 1 96.88 58 ASP B C 1
ATOM 2875 O O . ASP B 1 58 ? 14.859 -28.031 -25.391 1 96.88 58 ASP B O 1
ATOM 2879 N N . GLU B 1 59 ? 15.414 -30.156 -25.312 1 95.69 59 GLU B N 1
ATOM 2880 C CA . GLU B 1 59 ? 14.086 -30.609 -25.703 1 95.69 59 GLU B CA 1
ATOM 2881 C C . GLU B 1 59 ? 13.031 -30.172 -24.688 1 95.69 59 GLU B C 1
ATOM 2883 O O . GLU B 1 59 ? 11.953 -29.719 -25.062 1 95.69 59 GLU B O 1
ATOM 2888 N N . ARG B 1 60 ? 13.352 -30.344 -23.438 1 94.56 60 ARG B N 1
ATOM 2889 C CA . ARG B 1 60 ? 12.43 -29.953 -22.375 1 94.56 60 ARG B CA 1
ATOM 2890 C C . ARG B 1 60 ? 12.133 -28.453 -22.422 1 94.56 60 ARG B C 1
ATOM 2892 O O . ARG B 1 60 ? 10.977 -28.047 -22.344 1 94.56 60 ARG B O 1
ATOM 2899 N N . ILE B 1 61 ? 13.148 -27.656 -22.578 1 97.19 61 ILE B N 1
ATOM 2900 C CA . ILE B 1 61 ? 13.008 -26.203 -22.578 1 97.19 61 ILE B CA 1
ATOM 2901 C C . ILE B 1 61 ? 12.211 -25.766 -23.797 1 97.19 61 ILE B C 1
ATOM 2903 O O . ILE B 1 61 ? 11.312 -24.922 -23.688 1 97.19 61 ILE B O 1
ATOM 2907 N N . ARG B 1 62 ? 12.484 -26.375 -24.922 1 95.38 62 ARG B N 1
ATOM 2908 C CA . ARG B 1 62 ? 11.758 -26.031 -26.141 1 95.38 62 ARG B CA 1
ATOM 2909 C C . ARG B 1 62 ? 10.273 -26.375 -26 1 95.38 62 ARG B C 1
ATOM 2911 O O . ARG B 1 62 ? 9.422 -25.641 -26.516 1 95.38 62 ARG B O 1
ATOM 2918 N N . ARG B 1 63 ? 9.984 -27.344 -25.281 1 94 63 ARG B N 1
ATOM 2919 C CA . ARG B 1 63 ? 8.609 -27.828 -25.156 1 94 63 ARG B CA 1
ATOM 2920 C C . ARG B 1 63 ? 7.875 -27.094 -24.047 1 94 63 ARG B C 1
ATOM 2922 O O . ARG B 1 63 ? 6.68 -26.812 -24.156 1 94 63 ARG B O 1
ATOM 2929 N N . CYS B 1 64 ? 8.625 -26.734 -22.984 1 95.62 64 CYS B N 1
ATOM 2930 C CA . CYS B 1 64 ? 7.934 -26.375 -21.75 1 95.62 64 CYS B CA 1
ATOM 2931 C C . CYS B 1 64 ? 8.078 -24.891 -21.453 1 95.62 64 CYS B C 1
ATOM 2933 O O . CYS B 1 64 ? 7.371 -24.359 -20.594 1 95.62 64 CYS B O 1
ATOM 2935 N N . VAL B 1 65 ? 8.969 -24.172 -22.172 1 97.62 65 VAL B N 1
ATOM 2936 C CA . VAL B 1 65 ? 9.219 -22.781 -21.812 1 97.62 65 VAL B CA 1
ATOM 2937 C C . VAL B 1 65 ? 8.969 -21.891 -23.016 1 97.62 65 VAL B C 1
ATOM 2939 O O . VAL B 1 65 ? 9.406 -22.188 -24.125 1 97.62 65 VAL B O 1
ATOM 2942 N N . GLU B 1 66 ? 8.258 -20.859 -22.812 1 96.62 66 GLU B N 1
ATOM 2943 C CA . GLU B 1 66 ? 8.102 -19.766 -23.766 1 96.62 66 GLU B CA 1
ATOM 2944 C C . GLU B 1 66 ? 8.367 -18.406 -23.109 1 96.62 66 GLU B C 1
ATOM 2946 O O . GLU B 1 66 ? 8.047 -18.203 -21.922 1 96.62 66 GLU B O 1
ATOM 2951 N N . CYS B 1 67 ? 9.016 -17.516 -23.844 1 97.69 67 CYS B N 1
ATOM 2952 C CA . CYS B 1 67 ? 9.281 -16.172 -23.359 1 97.69 67 CYS B CA 1
ATOM 2953 C C . CYS B 1 67 ? 8.469 -15.141 -24.125 1 97.69 67 CYS B C 1
ATOM 2955 O O . CYS B 1 67 ? 8.297 -15.258 -25.344 1 97.69 67 CYS B O 1
ATOM 2957 N N . VAL B 1 68 ? 7.902 -14.203 -23.406 1 97.62 68 VAL B N 1
ATOM 2958 C CA . VAL B 1 68 ? 7.148 -13.109 -24.016 1 97.62 68 VAL B CA 1
ATOM 2959 C C . VAL B 1 68 ? 7.625 -11.773 -23.438 1 97.62 68 VAL B C 1
ATOM 2961 O O . VAL B 1 68 ? 7.801 -11.648 -22.219 1 97.62 68 VAL B O 1
ATOM 2964 N N . ALA B 1 69 ? 7.922 -10.812 -24.312 1 97.75 69 ALA B N 1
ATOM 2965 C CA . ALA B 1 69 ? 8.258 -9.461 -23.859 1 97.75 69 ALA B CA 1
ATOM 2966 C C . ALA B 1 69 ? 7.004 -8.648 -23.578 1 97.75 69 ALA B C 1
ATOM 2968 O O . ALA B 1 69 ? 6.141 -8.492 -24.453 1 97.75 69 ALA B O 1
ATOM 2969 N N . ALA B 1 70 ? 6.863 -8.164 -22.328 1 97.88 70 ALA B N 1
ATOM 2970 C CA . ALA B 1 70 ? 5.742 -7.312 -21.953 1 97.88 70 ALA B CA 1
ATOM 2971 C C . ALA B 1 70 ? 6.105 -6.422 -20.766 1 97.88 70 ALA B C 1
ATOM 2973 O O . ALA B 1 70 ? 6.816 -6.852 -19.859 1 97.88 70 ALA B O 1
ATOM 2974 N N . ASP B 1 71 ? 5.75 -5.191 -20.875 1 97.94 71 ASP B N 1
ATOM 2975 C CA . ASP B 1 71 ? 5.809 -4.273 -19.75 1 97.94 71 ASP B CA 1
ATOM 2976 C C . ASP B 1 71 ? 4.562 -4.398 -18.875 1 97.94 71 ASP B C 1
ATOM 2978 O O . ASP B 1 71 ? 3.449 -4.117 -19.328 1 97.94 71 ASP B O 1
ATOM 2982 N N . VAL B 1 72 ? 4.746 -4.809 -17.625 1 98.12 72 VAL B N 1
ATOM 2983 C CA . VAL B 1 72 ? 3.617 -5.121 -16.766 1 98.12 72 VAL B CA 1
ATOM 2984 C C . VAL B 1 72 ? 2.805 -3.855 -16.5 1 98.12 72 VAL B C 1
ATOM 2986 O O . VAL B 1 72 ? 1.665 -3.928 -16.031 1 98.12 72 VAL B O 1
ATOM 2989 N N . THR B 1 73 ? 3.416 -2.635 -16.734 1 97.38 73 THR B N 1
ATOM 2990 C CA . THR B 1 73 ? 2.691 -1.383 -16.547 1 97.38 73 THR B CA 1
ATOM 2991 C C . THR B 1 73 ? 1.777 -1.104 -17.734 1 97.38 73 THR B C 1
ATOM 2993 O O . THR B 1 73 ? 0.948 -0.194 -17.688 1 97.38 73 THR B O 1
ATOM 2996 N N . ARG B 1 74 ? 1.955 -1.875 -18.828 1 97.44 74 ARG B N 1
ATOM 2997 C CA . ARG B 1 74 ? 1.134 -1.76 -20.031 1 97.44 74 ARG B CA 1
ATOM 2998 C C . ARG B 1 74 ? 0.144 -2.916 -20.125 1 97.44 74 ARG B C 1
ATOM 3000 O O . ARG B 1 74 ? 0.488 -3.994 -20.609 1 97.44 74 ARG B O 1
ATOM 3007 N N . TYR B 1 75 ? -1.119 -2.682 -19.781 1 97.88 75 TYR B N 1
ATOM 3008 C CA . TYR B 1 75 ? -2.152 -3.699 -19.625 1 97.88 75 TYR B CA 1
ATOM 3009 C C . TYR B 1 75 ? -2.312 -4.527 -20.891 1 97.88 75 TYR B C 1
ATOM 3011 O O . TYR B 1 75 ? -2.416 -5.754 -20.828 1 97.88 75 TYR B O 1
ATOM 3019 N N . GLU B 1 76 ? -2.289 -3.867 -22.016 1 97 76 GLU B N 1
ATOM 3020 C CA . GLU B 1 76 ? -2.527 -4.559 -23.281 1 97 76 GLU B CA 1
ATOM 3021 C C . GLU B 1 76 ? -1.401 -5.543 -23.594 1 97 76 GLU B C 1
ATOM 3023 O O . GLU B 1 76 ? -1.649 -6.633 -24.109 1 97 76 GLU B O 1
ATOM 3028 N N . GLU B 1 77 ? -0.159 -5.156 -23.312 1 97.44 77 GLU B N 1
ATOM 3029 C CA . GLU B 1 77 ? 0.969 -6.062 -23.516 1 97.44 77 GLU B CA 1
ATOM 3030 C C . GLU B 1 77 ? 0.844 -7.305 -22.641 1 97.44 77 GLU B C 1
ATOM 3032 O O . GLU B 1 77 ? 1.085 -8.422 -23.109 1 97.44 77 GLU B O 1
ATOM 3037 N N . LEU B 1 78 ? 0.44 -7.129 -21.422 1 97.25 78 LEU B N 1
ATOM 3038 C CA . LEU B 1 78 ? 0.263 -8.242 -20.5 1 97.25 78 LEU B CA 1
ATOM 3039 C C . LEU B 1 78 ? -0.898 -9.125 -20.922 1 97.25 78 LEU B C 1
ATOM 3041 O O . LEU B 1 78 ? -0.837 -10.352 -20.781 1 97.25 78 LEU B O 1
ATOM 3045 N N . ARG B 1 79 ? -1.935 -8.469 -21.359 1 97.19 79 ARG B N 1
ATOM 3046 C CA . ARG B 1 79 ? -3.076 -9.219 -21.875 1 97.19 79 ARG B CA 1
ATOM 3047 C C . ARG B 1 79 ? -2.65 -10.172 -22.984 1 97.19 79 ARG B C 1
ATOM 3049 O O . ARG B 1 79 ? -3.066 -11.336 -23 1 97.19 79 ARG B O 1
ATOM 3056 N N . ASP B 1 80 ? -1.846 -9.719 -23.859 1 95.94 80 ASP B N 1
ATOM 3057 C CA . ASP B 1 80 ? -1.345 -10.555 -24.938 1 95.94 80 ASP B CA 1
ATOM 3058 C C . ASP B 1 80 ? -0.551 -11.742 -24.406 1 95.94 80 ASP B C 1
ATOM 3060 O O . ASP B 1 80 ? -0.62 -12.844 -24.953 1 95.94 80 ASP B O 1
ATOM 3064 N N . ALA B 1 81 ? 0.218 -11.484 -23.391 1 95.75 81 ALA B N 1
ATOM 3065 C CA . ALA B 1 81 ? 0.978 -12.562 -22.75 1 95.75 81 ALA B CA 1
ATOM 3066 C C . ALA B 1 81 ? 0.048 -13.633 -22.188 1 95.75 81 ALA B C 1
ATOM 3068 O O . ALA B 1 81 ? 0.296 -14.828 -22.344 1 95.75 81 ALA B O 1
ATOM 3069 N N . PHE B 1 82 ? -1.023 -13.242 -21.516 1 95.81 82 PHE B N 1
ATOM 3070 C CA . PHE B 1 82 ? -1.983 -14.195 -20.969 1 95.81 82 PHE B CA 1
ATOM 3071 C C . PHE B 1 82 ? -2.664 -14.984 -22.078 1 95.81 82 PHE B C 1
ATOM 3073 O O . PHE B 1 82 ? -2.91 -16.188 -21.922 1 95.81 82 PHE B O 1
ATOM 3080 N N . GLU B 1 83 ? -2.953 -14.328 -23.156 1 93.56 83 GLU B N 1
ATOM 3081 C CA . GLU B 1 83 ? -3.561 -15 -24.297 1 93.56 83 GLU B CA 1
ATOM 3082 C C . GLU B 1 83 ? -2.631 -16.078 -24.859 1 93.56 83 GLU B C 1
ATOM 3084 O O . GLU B 1 83 ? -3.082 -17.156 -25.234 1 93.56 83 GLU B O 1
ATOM 3089 N N . LYS B 1 84 ? -1.392 -15.742 -24.891 1 92.81 84 LYS B N 1
ATOM 3090 C CA . LYS B 1 84 ? -0.405 -16.719 -25.359 1 92.81 84 LYS B CA 1
ATOM 3091 C C . LYS B 1 84 ? -0.347 -17.922 -24.422 1 92.81 84 LYS B C 1
ATOM 3093 O O . LYS B 1 84 ? -0.21 -19.062 -24.891 1 92.81 84 LYS B O 1
ATOM 3098 N N . ALA B 1 85 ? -0.457 -17.641 -23.156 1 91.25 85 ALA B N 1
ATOM 3099 C CA . ALA B 1 85 ? -0.423 -18.719 -22.172 1 91.25 85 ALA B CA 1
ATOM 3100 C C . ALA B 1 85 ? -1.63 -19.641 -22.328 1 91.25 85 ALA B C 1
ATOM 3102 O O . ALA B 1 85 ? -1.544 -20.844 -22.047 1 91.25 85 ALA B O 1
ATOM 3103 N N . ARG B 1 86 ? -2.691 -19.141 -22.797 1 88.88 86 ARG B N 1
ATOM 3104 C CA . ARG B 1 86 ? -3.943 -19.875 -22.891 1 88.88 86 ARG B CA 1
ATOM 3105 C C . ARG B 1 86 ? -4.055 -20.594 -24.234 1 88.88 86 ARG B C 1
ATOM 3107 O O . ARG B 1 86 ? -4.984 -21.375 -24.453 1 88.88 86 ARG B O 1
ATOM 3114 N N . ARG B 1 87 ? -3.184 -20.344 -25.078 1 88.31 87 ARG B N 1
ATOM 3115 C CA . ARG B 1 87 ? -3.25 -21 -26.375 1 88.31 87 ARG B CA 1
ATOM 3116 C C . ARG B 1 87 ? -2.93 -22.484 -26.25 1 88.31 87 ARG B C 1
ATOM 3118 O O . ARG B 1 87 ? -1.896 -22.859 -25.703 1 88.31 87 ARG B O 1
ATOM 3125 N N . LYS B 1 88 ? -3.871 -23.266 -26.766 1 85.81 88 LYS B N 1
ATOM 3126 C CA . LYS B 1 88 ? -3.621 -24.703 -26.797 1 85.81 88 LYS B CA 1
ATOM 3127 C C . LYS B 1 88 ? -2.541 -25.047 -27.828 1 85.81 88 LYS B C 1
ATOM 3129 O O . LYS B 1 88 ? -2.559 -24.547 -28.953 1 85.81 88 LYS B O 1
ATOM 3134 N N . ARG B 1 89 ? -1.588 -25.734 -27.312 1 88.31 89 ARG B N 1
ATOM 3135 C CA . ARG B 1 89 ? -0.522 -26.281 -28.141 1 88.31 89 ARG B CA 1
ATOM 3136 C C . ARG B 1 89 ? 0.037 -27.562 -27.562 1 88.31 89 ARG B C 1
ATOM 3138 O O . ARG B 1 89 ? -0.444 -28.047 -26.547 1 88.31 89 ARG B O 1
ATOM 3145 N N . GLU B 1 90 ? 0.854 -28.219 -28.422 1 86.94 90 GLU B N 1
ATOM 3146 C CA . GLU B 1 90 ? 1.384 -29.5 -27.969 1 86.94 90 GLU B CA 1
ATOM 3147 C C . GLU B 1 90 ? 1.998 -29.375 -26.578 1 86.94 90 GLU B C 1
ATOM 3149 O O . GLU B 1 90 ? 2.881 -28.547 -26.359 1 86.94 90 GLU B O 1
ATOM 3154 N N . GLY B 1 91 ? 1.421 -30.141 -25.625 1 88.31 91 GLY B N 1
ATOM 3155 C CA . GLY B 1 91 ? 1.961 -30.172 -24.266 1 88.31 91 GLY B CA 1
ATOM 3156 C C . GLY B 1 91 ? 1.361 -29.109 -23.375 1 88.31 91 GLY B C 1
ATOM 3157 O O . GLY B 1 91 ? 1.623 -29.078 -22.172 1 88.31 91 GLY B O 1
ATOM 3158 N N . TRP B 1 92 ? 0.646 -28.172 -23.984 1 91.56 92 TRP B N 1
ATOM 3159 C CA . TRP B 1 92 ? -0.021 -27.125 -23.234 1 91.56 92 TRP B CA 1
ATOM 3160 C C . TRP B 1 92 ? -1.533 -27.328 -23.234 1 91.56 92 TRP B C 1
ATOM 3162 O O . TRP B 1 92 ? -2.141 -27.469 -24.297 1 91.56 92 TRP B O 1
ATOM 3172 N N . SER B 1 93 ? -2.158 -27.312 -22.125 1 88.06 93 SER B N 1
ATOM 3173 C CA . SER B 1 93 ? -3.57 -27.641 -21.953 1 88.06 93 SER B CA 1
ATOM 3174 C C . SER B 1 93 ? -4.461 -26.469 -22.375 1 88.06 93 SER B C 1
ATOM 3176 O O . SER B 1 93 ? -5.668 -26.641 -22.547 1 88.06 93 SER B O 1
ATOM 3178 N N . GLY B 1 94 ? -3.854 -25.297 -22.453 1 90.38 94 GLY B N 1
ATOM 3179 C CA . GLY B 1 94 ? -4.652 -24.109 -22.703 1 90.38 94 GLY B CA 1
ATOM 3180 C C . GLY B 1 94 ? -5.227 -23.5 -21.438 1 90.38 94 GLY B C 1
ATOM 3181 O O . GLY B 1 94 ? -6.074 -22.609 -21.5 1 90.38 94 GLY B O 1
ATOM 3182 N N . ARG B 1 95 ? -4.809 -24.062 -20.406 1 92.62 95 ARG B N 1
ATOM 3183 C CA . ARG B 1 95 ? -5.164 -23.547 -19.078 1 92.62 95 ARG B CA 1
ATOM 3184 C C . ARG B 1 95 ? -3.969 -22.875 -18.422 1 92.62 95 ARG B C 1
ATOM 3186 O O . ARG B 1 95 ? -2.818 -23.203 -18.703 1 92.62 95 ARG B O 1
ATOM 3193 N N . VAL B 1 96 ? -4.285 -21.844 -17.641 1 95.69 96 VAL B N 1
ATOM 3194 C CA . VAL B 1 96 ? -3.279 -21.281 -16.75 1 95.69 96 VAL B CA 1
ATOM 3195 C C . VAL B 1 96 ? -3.584 -21.672 -15.305 1 95.69 96 VAL B C 1
ATOM 3197 O O . VAL B 1 96 ? -4.699 -21.469 -14.82 1 95.69 96 VAL B O 1
ATOM 3200 N N . ASP B 1 97 ? -2.58 -22.219 -14.602 1 95.31 97 ASP B N 1
ATOM 3201 C CA . ASP B 1 97 ? -2.838 -22.781 -13.273 1 95.31 97 ASP B CA 1
ATOM 3202 C C . ASP B 1 97 ? -2.227 -21.891 -12.188 1 95.31 97 ASP B C 1
ATOM 3204 O O . ASP B 1 97 ? -2.768 -21.797 -11.078 1 95.31 97 ASP B O 1
ATOM 3208 N N . VAL B 1 98 ? -1.064 -21.344 -12.492 1 97.06 98 VAL B N 1
ATOM 3209 C CA . VAL B 1 98 ? -0.323 -20.562 -11.516 1 97.06 98 VAL B CA 1
ATOM 3210 C C . VAL B 1 98 ? 0.151 -19.25 -12.164 1 97.06 98 VAL B C 1
ATOM 3212 O O . VAL B 1 98 ? 0.657 -19.266 -13.289 1 97.06 98 VAL B O 1
ATOM 3215 N N . VAL B 1 99 ? -0.108 -18.172 -11.531 1 98.56 99 VAL B N 1
ATOM 3216 C CA . VAL B 1 99 ? 0.43 -16.875 -11.953 1 98.56 99 VAL B CA 1
ATOM 3217 C C . VAL B 1 99 ? 1.294 -16.281 -10.844 1 98.56 99 VAL B C 1
ATOM 3219 O O . VAL B 1 99 ? 0.831 -16.125 -9.711 1 98.56 99 VAL B O 1
ATOM 3222 N N . CYS B 1 100 ? 2.549 -16.078 -11.125 1 98.81 100 CYS B N 1
ATOM 3223 C CA . CYS B 1 100 ? 3.467 -15.406 -10.211 1 98.81 100 CYS B CA 1
ATOM 3224 C C . CYS B 1 100 ? 3.76 -13.984 -10.68 1 98.81 100 CYS B C 1
ATOM 3226 O O . CYS B 1 100 ? 4.477 -13.789 -11.664 1 98.81 100 CYS B O 1
ATOM 3228 N N . ALA B 1 101 ? 3.184 -13.031 -10.008 1 98.75 101 ALA B N 1
ATOM 3229 C CA . ALA B 1 101 ? 3.412 -11.609 -10.281 1 98.75 101 ALA B CA 1
ATOM 3230 C C . ALA B 1 101 ? 4.668 -11.109 -9.578 1 98.75 101 ALA B C 1
ATOM 3232 O O . ALA B 1 101 ? 4.586 -10.484 -8.523 1 98.75 101 ALA B O 1
ATOM 3233 N N . ILE B 1 102 ? 5.852 -11.273 -10.266 1 98 102 ILE B N 1
ATOM 3234 C CA . ILE B 1 102 ? 7.125 -11.133 -9.57 1 98 102 ILE B CA 1
ATOM 3235 C C . ILE B 1 102 ? 7.895 -9.938 -10.133 1 98 102 ILE B C 1
ATOM 3237 O O . ILE B 1 102 ? 8.859 -9.469 -9.523 1 98 102 ILE B O 1
ATOM 3241 N N . ALA B 1 103 ? 7.441 -9.383 -11.266 1 96 103 ALA B N 1
ATOM 3242 C CA . ALA B 1 103 ? 8.133 -8.234 -11.852 1 96 103 ALA B CA 1
ATOM 3243 C C . ALA B 1 103 ? 8.219 -7.086 -10.852 1 96 103 ALA B C 1
ATOM 3245 O O . ALA B 1 103 ? 7.238 -6.77 -10.172 1 96 103 ALA B O 1
ATOM 3246 N N . GLY B 1 104 ? 9.312 -6.57 -10.656 1 92.94 104 GLY B N 1
ATOM 3247 C CA . GLY B 1 104 ? 9.539 -5.461 -9.742 1 92.94 104 GLY B CA 1
ATOM 3248 C C . GLY B 1 104 ? 10.883 -4.789 -9.938 1 92.94 104 GLY B C 1
ATOM 3249 O O . GLY B 1 104 ? 11.773 -5.344 -10.578 1 92.94 104 GLY B O 1
ATOM 3250 N N . ILE B 1 105 ? 10.984 -3.58 -9.469 1 90.75 105 ILE B N 1
ATOM 3251 C CA . ILE B 1 105 ? 12.234 -2.83 -9.5 1 90.75 105 ILE B CA 1
ATOM 3252 C C . ILE B 1 105 ? 12.531 -2.26 -8.109 1 90.75 105 ILE B C 1
ATOM 3254 O O . ILE B 1 105 ? 11.617 -2.109 -7.293 1 90.75 105 ILE B O 1
ATOM 3258 N N . SER B 1 106 ? 13.75 -2.146 -7.789 1 85.62 106 SER B N 1
ATOM 3259 C CA . SER B 1 106 ? 14.211 -1.55 -6.543 1 85.62 106 SER B CA 1
ATOM 3260 C C . SER B 1 106 ? 15.438 -0.671 -6.77 1 85.62 106 SER B C 1
ATOM 3262 O O . SER B 1 106 ? 16.188 -0.876 -7.727 1 85.62 106 SER B O 1
ATOM 3264 N N . GLN B 1 107 ? 15.539 0.376 -5.938 1 74.5 107 GLN B N 1
ATOM 3265 C CA . GLN B 1 107 ? 16.75 1.202 -5.977 1 74.5 107 GLN B CA 1
ATOM 3266 C C . GLN B 1 107 ? 17.5 1.142 -4.652 1 74.5 107 GLN B C 1
ATOM 3268 O O . GLN B 1 107 ? 18.328 2.008 -4.363 1 74.5 107 GLN B O 1
ATOM 3273 N N . VAL B 1 108 ? 17.125 0.291 -3.811 1 69.69 108 VAL B N 1
ATOM 3274 C CA . VAL B 1 108 ? 17.625 0.234 -2.441 1 69.69 108 VAL B CA 1
ATOM 3275 C C . VAL B 1 108 ? 19.156 0.218 -2.453 1 69.69 108 VAL B C 1
ATOM 3277 O O . VAL B 1 108 ? 19.797 0.914 -1.661 1 69.69 108 VAL B O 1
ATOM 3280 N N . PHE B 1 109 ? 19.734 -0.415 -3.377 1 63.41 109 PHE B N 1
ATOM 3281 C CA . PHE B 1 109 ? 21.172 -0.542 -3.291 1 63.41 109 PHE B CA 1
ATOM 3282 C C . PHE B 1 109 ? 21.859 0.227 -4.418 1 63.41 109 PHE B C 1
ATOM 3284 O O . PHE B 1 109 ? 23.062 0.098 -4.625 1 63.41 109 PHE B O 1
ATOM 3291 N N . THR B 1 110 ? 21.047 1.089 -4.973 1 60 110 THR B N 1
ATOM 3292 C CA . THR B 1 110 ? 21.641 1.723 -6.141 1 60 110 THR B CA 1
ATOM 3293 C C . THR B 1 110 ? 22.188 3.107 -5.793 1 60 110 THR B C 1
ATOM 3295 O O . THR B 1 110 ? 23 3.67 -6.531 1 60 110 THR B O 1
ATOM 3298 N N . ASP B 1 111 ? 21.641 3.703 -4.773 1 61.94 111 ASP B N 1
ATOM 3299 C CA . ASP B 1 111 ? 22.156 5.012 -4.383 1 61.94 111 ASP B CA 1
ATOM 3300 C C . ASP B 1 111 ? 23.219 4.883 -3.299 1 61.94 111 ASP B C 1
ATOM 3302 O O . ASP B 1 111 ? 22.969 4.328 -2.229 1 61.94 111 ASP B O 1
ATOM 3306 N N . PRO B 1 112 ? 24.469 5.168 -3.713 1 60.25 112 PRO B N 1
ATOM 3307 C CA . PRO B 1 112 ? 25.578 5.008 -2.758 1 60.25 112 PRO B CA 1
ATOM 3308 C C . PRO B 1 112 ? 25.281 5.664 -1.41 1 60.25 112 PRO B C 1
ATOM 3310 O O . PRO B 1 112 ? 25.844 5.25 -0.388 1 60.25 112 PRO B O 1
ATOM 3313 N N . GLU B 1 113 ? 24.484 6.664 -1.408 1 68.56 113 GLU B N 1
ATOM 3314 C CA . GLU B 1 113 ? 24.219 7.336 -0.138 1 68.56 113 GLU B CA 1
ATOM 3315 C C . GLU B 1 113 ? 23 6.746 0.549 1 68.56 113 GLU B C 1
ATOM 3317 O O . GLU B 1 113 ? 22.656 7.133 1.672 1 68.56 113 GLU B O 1
ATOM 3322 N N . GLY B 1 114 ? 22.422 5.766 -0.096 1 73.81 114 GLY B N 1
ATOM 3323 C CA . GLY B 1 114 ? 21.297 5.07 0.506 1 73.81 114 GLY B CA 1
ATOM 3324 C C . GLY B 1 114 ? 20.125 5.984 0.821 1 73.81 114 GLY B C 1
ATOM 3325 O O . GLY B 1 114 ? 19.422 5.77 1.802 1 73.81 114 GLY B O 1
ATOM 3326 N N . LYS B 1 115 ? 20.109 7.086 0.054 1 85.06 115 LYS B N 1
ATOM 3327 C CA . LYS B 1 115 ? 19.078 8.078 0.351 1 85.06 115 LYS B CA 1
ATOM 3328 C C . LYS B 1 115 ? 17.812 7.824 -0.476 1 85.06 115 LYS B C 1
ATOM 3330 O O . LYS B 1 115 ? 17.906 7.445 -1.646 1 85.06 115 LYS B O 1
ATOM 3335 N N . ASP B 1 116 ? 16.719 8.016 0.123 1 92.5 116 ASP B N 1
ATOM 3336 C CA . ASP B 1 116 ? 15.422 7.824 -0.508 1 92.5 116 ASP B CA 1
ATOM 3337 C C . ASP B 1 116 ? 15.25 8.758 -1.703 1 92.5 116 ASP B C 1
ATOM 3339 O O . ASP B 1 116 ? 15.258 9.984 -1.547 1 92.5 116 ASP B O 1
ATOM 3343 N N . PRO B 1 117 ? 15.078 8.18 -2.926 1 91.94 117 PRO B N 1
ATOM 3344 C CA . PRO B 1 117 ? 14.945 9.047 -4.102 1 91.94 117 PRO B CA 1
ATOM 3345 C C . PRO B 1 117 ? 13.727 9.961 -4.02 1 91.94 117 PRO B C 1
ATOM 3347 O O . PRO B 1 117 ? 13.766 11.094 -4.512 1 91.94 117 PRO B O 1
ATOM 3350 N N . PHE B 1 118 ? 12.734 9.539 -3.414 1 95.5 118 PHE B N 1
ATOM 3351 C CA . PHE B 1 118 ? 11.523 10.336 -3.244 1 95.5 118 PHE B CA 1
ATOM 3352 C C . PHE B 1 118 ? 11.805 11.586 -2.422 1 95.5 118 PHE B C 1
ATOM 3354 O O . PHE B 1 118 ? 11.461 12.695 -2.832 1 95.5 118 PHE B O 1
ATOM 3361 N N . LEU B 1 119 ? 12.445 11.43 -1.317 1 94.69 119 LEU B N 1
ATOM 3362 C CA . LEU B 1 119 ? 12.781 12.555 -0.456 1 94.69 119 LEU B CA 1
ATOM 3363 C C . LEU B 1 119 ? 13.859 13.43 -1.097 1 94.69 119 LEU B C 1
ATOM 3365 O O . LEU B 1 119 ? 13.852 14.648 -0.94 1 94.69 119 LEU B O 1
ATOM 3369 N N . ARG B 1 120 ? 14.758 12.766 -1.819 1 92.81 120 ARG B N 1
ATOM 3370 C CA . ARG B 1 120 ? 15.82 13.531 -2.459 1 92.81 120 ARG B CA 1
ATOM 3371 C C . ARG B 1 120 ? 15.258 14.516 -3.477 1 92.81 120 ARG B C 1
ATOM 3373 O O . ARG B 1 120 ? 15.781 15.617 -3.635 1 92.81 120 ARG B O 1
ATOM 3380 N N . SER B 1 121 ? 14.211 14.094 -4.105 1 94.44 121 SER B N 1
ATOM 3381 C CA . SER B 1 121 ? 13.625 14.953 -5.133 1 94.44 121 SER B CA 1
ATOM 3382 C C . SER B 1 121 ? 12.688 15.984 -4.52 1 94.44 121 SER B C 1
ATOM 3384 O O . SER B 1 121 ? 12.281 16.938 -5.184 1 94.44 121 SER B O 1
ATOM 3386 N N . ALA B 1 122 ? 12.336 15.82 -3.283 1 96.75 122 ALA B N 1
ATOM 3387 C CA . ALA B 1 122 ? 11.43 16.734 -2.596 1 96.75 122 ALA B CA 1
ATOM 3388 C C . ALA B 1 122 ? 12.172 17.984 -2.133 1 96.75 122 ALA B C 1
ATOM 3390 O O . ALA B 1 122 ? 12.469 18.141 -0.947 1 96.75 122 ALA B O 1
ATOM 3391 N N . LYS B 1 123 ? 12.391 18.859 -3.02 1 95.81 123 LYS B N 1
ATOM 3392 C CA . LYS B 1 123 ? 13.07 20.125 -2.789 1 95.81 123 LYS B CA 1
ATOM 3393 C C . LYS B 1 123 ? 12.641 21.172 -3.811 1 95.81 123 LYS B C 1
ATOM 3395 O O . LYS B 1 123 ? 12.102 20.844 -4.863 1 95.81 123 LYS B O 1
ATOM 3400 N N . LEU B 1 124 ? 12.812 22.344 -3.41 1 94.38 124 LEU B N 1
ATOM 3401 C CA . LEU B 1 124 ? 12.586 23.438 -4.355 1 94.38 124 LEU B CA 1
ATOM 3402 C C . LEU B 1 124 ? 13.828 23.672 -5.207 1 94.38 124 LEU B C 1
ATOM 3404 O O . LEU B 1 124 ? 14.953 23.594 -4.711 1 94.38 124 LEU B O 1
ATOM 3408 N N . ASP B 1 125 ? 13.586 23.828 -6.484 1 91.44 125 ASP B N 1
ATOM 3409 C CA . ASP B 1 125 ? 14.711 24.109 -7.367 1 91.44 125 ASP B CA 1
ATOM 3410 C C . ASP B 1 125 ? 15.141 25.578 -7.258 1 91.44 125 ASP B C 1
ATOM 3412 O O . ASP B 1 125 ? 14.734 26.281 -6.328 1 91.44 125 ASP B O 1
ATOM 3416 N N . GLU B 1 126 ? 16.031 25.922 -8.172 1 90.62 126 GLU B N 1
ATOM 3417 C CA . GLU B 1 126 ? 16.594 27.266 -8.125 1 90.62 126 GLU B CA 1
ATOM 3418 C C . GLU B 1 126 ? 15.523 28.328 -8.336 1 90.62 126 GLU B C 1
ATOM 3420 O O . GLU B 1 126 ? 15.656 29.453 -7.859 1 90.62 126 GLU B O 1
ATOM 3425 N N . ASP B 1 127 ? 14.438 28.031 -8.992 1 90.75 127 ASP B N 1
ATOM 3426 C CA . ASP B 1 127 ? 13.344 28.953 -9.273 1 90.75 127 ASP B CA 1
ATOM 3427 C C . ASP B 1 127 ? 12.25 28.844 -8.211 1 90.75 127 ASP B C 1
ATOM 3429 O O . ASP B 1 127 ? 11.188 29.469 -8.344 1 90.75 127 ASP B O 1
ATOM 3433 N N . GLY B 1 128 ? 12.523 27.984 -7.32 1 89.25 128 GLY B N 1
ATOM 3434 C CA . GLY B 1 128 ? 11.57 27.812 -6.234 1 89.25 128 GLY B CA 1
ATOM 3435 C C . GLY B 1 128 ? 10.438 26.875 -6.578 1 89.25 128 GLY B C 1
ATOM 3436 O O . GLY B 1 128 ? 9.375 26.906 -5.957 1 89.25 128 GLY B O 1
ATOM 3437 N N . LEU B 1 129 ? 10.672 26.094 -7.574 1 91.75 129 LEU B N 1
ATOM 3438 C CA . LEU B 1 129 ? 9.633 25.172 -8.023 1 91.75 129 LEU B CA 1
ATOM 3439 C C . LEU B 1 129 ? 10.016 23.734 -7.707 1 91.75 129 LEU B C 1
ATOM 3441 O O . LEU B 1 129 ? 11.18 23.344 -7.852 1 91.75 129 LEU B O 1
ATOM 3445 N N . SER B 1 130 ? 9.07 23.016 -7.188 1 94 130 SER B N 1
ATOM 3446 C CA . SER B 1 130 ? 9.281 21.594 -6.941 1 94 130 SER B CA 1
ATOM 3447 C C . SER B 1 130 ? 9.039 20.781 -8.203 1 94 130 SER B C 1
ATOM 3449 O O . SER B 1 130 ? 8.102 21.047 -8.953 1 94 130 SER B O 1
ATOM 3451 N N . VAL B 1 131 ? 9.852 19.75 -8.461 1 94 131 VAL B N 1
ATOM 3452 C CA . VAL B 1 131 ? 9.68 18.844 -9.586 1 94 131 VAL B CA 1
ATOM 3453 C C . VAL B 1 131 ? 9.023 17.547 -9.109 1 94 131 VAL B C 1
ATOM 3455 O O . VAL B 1 131 ? 9.312 17.062 -8.016 1 94 131 VAL B O 1
ATOM 3458 N N . PRO B 1 132 ? 8.164 17.047 -9.969 1 95.56 132 PRO B N 1
ATOM 3459 C CA . PRO B 1 132 ? 7.48 15.82 -9.555 1 95.56 132 PRO B CA 1
ATOM 3460 C C . PRO B 1 132 ? 8.438 14.648 -9.336 1 95.56 132 PRO B C 1
ATOM 3462 O O . PRO B 1 132 ? 9.461 14.547 -10.023 1 95.56 132 PRO B O 1
ATOM 3465 N N . PRO B 1 133 ? 8.117 13.805 -8.344 1 94.69 133 PRO B N 1
ATOM 3466 C CA . PRO B 1 133 ? 8.945 12.609 -8.148 1 94.69 133 PRO B CA 1
ATOM 3467 C C . PRO B 1 133 ? 8.766 11.578 -9.258 1 94.69 133 PRO B C 1
ATOM 3469 O O . PRO B 1 133 ? 7.742 11.57 -9.945 1 94.69 133 PRO B O 1
ATOM 3472 N N . ASN B 1 134 ? 9.812 10.781 -9.453 1 94.69 134 ASN B N 1
ATOM 3473 C CA . ASN B 1 134 ? 9.711 9.617 -10.328 1 94.69 134 ASN B CA 1
ATOM 3474 C C . ASN B 1 134 ? 8.906 8.492 -9.68 1 94.69 134 ASN B C 1
ATOM 3476 O O . ASN B 1 134 ? 9.305 7.953 -8.648 1 94.69 134 ASN B O 1
ATOM 3480 N N . LEU B 1 135 ? 7.801 8.078 -10.266 1 95.44 135 LEU B N 1
ATOM 3481 C CA . LEU B 1 135 ? 6.902 7.102 -9.656 1 95.44 135 LEU B CA 1
ATOM 3482 C C . LEU B 1 135 ? 7.059 5.738 -10.32 1 95.44 135 LEU B C 1
ATOM 3484 O O . LEU B 1 135 ? 6.156 4.902 -10.25 1 95.44 135 LEU B O 1
ATOM 3488 N N . ALA B 1 136 ? 8.18 5.469 -10.992 1 94.81 136 ALA B N 1
ATOM 3489 C CA . ALA B 1 136 ? 8.398 4.215 -11.711 1 94.81 136 ALA B CA 1
ATOM 3490 C C . ALA B 1 136 ? 8.258 3.016 -10.781 1 94.81 136 ALA B C 1
ATOM 3492 O O . ALA B 1 136 ? 7.684 1.992 -11.164 1 94.81 136 ALA B O 1
ATOM 3493 N N . VAL B 1 137 ? 8.742 3.129 -9.578 1 94.88 137 VAL B N 1
ATOM 3494 C CA . VAL B 1 137 ? 8.68 2.039 -8.609 1 94.88 137 VAL B CA 1
ATOM 3495 C C . VAL B 1 137 ? 7.223 1.725 -8.273 1 94.88 137 VAL B C 1
ATOM 3497 O O . VAL B 1 137 ? 6.832 0.556 -8.219 1 94.88 137 VAL B O 1
ATOM 3500 N N . MET B 1 138 ? 6.391 2.746 -8.086 1 96.25 138 MET B N 1
ATOM 3501 C CA . MET B 1 138 ? 4.965 2.553 -7.836 1 96.25 138 MET B CA 1
ATOM 3502 C C . MET B 1 138 ? 4.289 1.879 -9.023 1 96.25 138 MET B C 1
ATOM 3504 O O . MET B 1 138 ? 3.498 0.951 -8.852 1 96.25 138 MET B O 1
ATOM 3508 N N . ASN B 1 139 ? 4.637 2.34 -10.18 1 96.62 139 ASN B N 1
ATOM 3509 C CA . ASN B 1 139 ? 4.012 1.845 -11.406 1 96.62 139 ASN B CA 1
ATOM 3510 C C . ASN B 1 139 ? 4.332 0.371 -11.641 1 96.62 139 ASN B C 1
ATOM 3512 O O . ASN B 1 139 ? 3.434 -0.422 -11.93 1 96.62 139 ASN B O 1
ATOM 3516 N N . VAL B 1 140 ? 5.512 0.001 -11.461 1 97.12 140 VAL B N 1
ATOM 3517 C CA . VAL B 1 140 ? 5.926 -1.364 -11.766 1 97.12 140 VAL B CA 1
ATOM 3518 C C . VAL B 1 140 ? 5.547 -2.291 -10.609 1 97.12 140 VAL B C 1
ATOM 3520 O O . VAL B 1 140 ? 4.926 -3.334 -10.828 1 97.12 140 VAL B O 1
ATOM 3523 N N . ASN B 1 141 ? 5.859 -1.893 -9.391 1 97.75 141 ASN B N 1
ATOM 3524 C CA . ASN B 1 141 ? 5.785 -2.801 -8.25 1 97.75 141 ASN B CA 1
ATOM 3525 C C . ASN B 1 141 ? 4.355 -2.926 -7.73 1 97.75 141 ASN B C 1
ATOM 3527 O O . ASN B 1 141 ? 4.031 -3.881 -7.023 1 97.75 141 ASN B O 1
ATOM 3531 N N . LEU B 1 142 ? 3.529 -1.948 -8.008 1 98.25 142 LEU B N 1
ATOM 3532 C CA . LEU B 1 142 ? 2.16 -2.033 -7.52 1 98.25 142 LEU B CA 1
ATOM 3533 C C . LEU B 1 142 ? 1.172 -2.137 -8.672 1 98.25 142 LEU B C 1
ATOM 3535 O O . LEU B 1 142 ? 0.46 -3.137 -8.805 1 98.25 142 LEU B O 1
ATOM 3539 N N . ILE B 1 143 ? 1.18 -1.179 -9.57 1 97.88 143 ILE B N 1
ATOM 3540 C CA . ILE B 1 143 ? 0.224 -1.178 -10.672 1 97.88 143 ILE B CA 1
ATOM 3541 C C . ILE B 1 143 ? 0.471 -2.387 -11.57 1 97.88 143 ILE B C 1
ATOM 3543 O O . ILE B 1 143 ? -0.475 -3.027 -12.031 1 97.88 143 ILE B O 1
ATOM 3547 N N . GLY B 1 144 ? 1.734 -2.684 -11.82 1 98.25 144 GLY B N 1
ATOM 3548 C CA . GLY B 1 144 ? 2.059 -3.869 -12.602 1 98.25 144 GLY B CA 1
ATOM 3549 C C . GLY B 1 144 ? 1.515 -5.148 -11.992 1 98.25 144 GLY B C 1
ATOM 3550 O O . GLY B 1 144 ? 0.998 -6.012 -12.703 1 98.25 144 GLY B O 1
ATOM 3551 N N . VAL B 1 145 ? 1.602 -5.277 -10.711 1 98.44 145 VAL B N 1
ATOM 3552 C CA . VAL B 1 145 ? 1.08 -6.445 -10.008 1 98.44 145 VAL B CA 1
ATOM 3553 C C . VAL B 1 145 ? -0.444 -6.461 -10.094 1 98.44 145 VAL B C 1
ATOM 3555 O O . VAL B 1 145 ? -1.047 -7.508 -10.336 1 98.44 145 VAL B O 1
ATOM 3558 N N . LEU B 1 146 ? -1.061 -5.312 -9.891 1 98.44 146 LEU B N 1
ATOM 3559 C CA . LEU B 1 146 ? -2.514 -5.219 -9.992 1 98.44 146 LEU B CA 1
ATOM 3560 C C . LEU B 1 146 ? -2.988 -5.629 -11.383 1 98.44 146 LEU B C 1
ATOM 3562 O O . LEU B 1 146 ? -3.979 -6.355 -11.523 1 98.44 146 LEU B O 1
ATOM 3566 N N . ASN B 1 147 ? -2.285 -5.148 -12.406 1 98.5 147 ASN B N 1
ATOM 3567 C CA . ASN B 1 147 ? -2.602 -5.562 -13.766 1 98.5 147 ASN B CA 1
ATOM 3568 C C . ASN B 1 147 ? -2.514 -7.078 -13.922 1 98.5 147 ASN B C 1
ATOM 3570 O O . ASN B 1 147 ? -3.404 -7.699 -14.508 1 98.5 147 ASN B O 1
ATOM 3574 N N . THR B 1 148 ? -1.459 -7.648 -13.406 1 98.75 148 THR B N 1
ATOM 3575 C CA . THR B 1 148 ? -1.231 -9.086 -13.508 1 98.75 148 THR B CA 1
ATOM 3576 C C . THR B 1 148 ? -2.334 -9.859 -12.789 1 98.75 148 THR B C 1
ATOM 3578 O O . THR B 1 148 ? -2.877 -10.828 -13.336 1 98.75 148 THR B O 1
ATOM 3581 N N . VAL B 1 149 ? -2.678 -9.406 -11.602 1 98.75 149 VAL B N 1
ATOM 3582 C CA . VAL B 1 149 ? -3.707 -10.062 -10.805 1 98.75 149 VAL B CA 1
ATOM 3583 C C . VAL B 1 149 ? -5.055 -9.977 -11.516 1 98.75 149 VAL B C 1
ATOM 3585 O O . VAL B 1 149 ? -5.797 -10.953 -11.578 1 98.75 149 VAL B O 1
ATOM 3588 N N . HIS B 1 150 ? -5.391 -8.797 -12.023 1 98.56 150 HIS B N 1
ATOM 3589 C CA . HIS B 1 150 ? -6.648 -8.578 -12.727 1 98.56 150 HIS B CA 1
ATOM 3590 C C . HIS B 1 150 ? -6.793 -9.539 -13.906 1 98.56 150 HIS B C 1
ATOM 3592 O O . HIS B 1 150 ? -7.832 -10.188 -14.062 1 98.56 150 HIS B O 1
ATOM 3598 N N . LEU B 1 151 ? -5.773 -9.633 -14.664 1 98.38 151 LEU B N 1
ATOM 3599 C CA . LEU B 1 151 ? -5.785 -10.508 -15.828 1 98.38 151 LEU B CA 1
ATOM 3600 C C . LEU B 1 151 ? -5.824 -11.977 -15.406 1 98.38 151 LEU B C 1
ATOM 3602 O O . LEU B 1 151 ? -6.531 -12.781 -16.016 1 98.38 151 LEU B O 1
ATOM 3606 N N . ALA B 1 152 ? -5.055 -12.352 -14.375 1 98.44 152 ALA B N 1
ATOM 3607 C CA . ALA B 1 152 ? -5.078 -13.719 -13.859 1 98.44 152 ALA B CA 1
ATOM 3608 C C . ALA B 1 152 ? -6.492 -14.133 -13.461 1 98.44 152 ALA B C 1
ATOM 3610 O O . ALA B 1 152 ? -6.98 -15.188 -13.875 1 98.44 152 ALA B O 1
ATOM 3611 N N . VAL B 1 153 ? -7.129 -13.258 -12.695 1 98.19 153 VAL B N 1
ATOM 3612 C CA . VAL B 1 153 ? -8.469 -13.555 -12.211 1 98.19 153 VAL B CA 1
ATOM 3613 C C . VAL B 1 153 ? -9.43 -13.672 -13.391 1 98.19 153 VAL B C 1
ATOM 3615 O O . VAL B 1 153 ? -10.273 -14.578 -13.43 1 98.19 153 VAL B O 1
ATOM 3618 N N . SER B 1 154 ? -9.305 -12.766 -14.398 1 97.75 154 SER B N 1
ATOM 3619 C CA . SER B 1 154 ? -10.148 -12.82 -15.586 1 97.75 154 SER B CA 1
ATOM 3620 C C . SER B 1 154 ? -10.047 -14.18 -16.281 1 97.75 154 SER B C 1
ATOM 3622 O O . SER B 1 154 ? -11.062 -14.766 -16.641 1 97.75 154 SER B O 1
ATOM 3624 N N . HIS B 1 155 ? -8.891 -14.648 -16.391 1 96.5 155 HIS B N 1
ATOM 3625 C CA . HIS B 1 155 ? -8.648 -15.922 -17.047 1 96.5 155 HIS B CA 1
ATOM 3626 C C . HIS B 1 155 ? -9.117 -17.094 -16.188 1 96.5 155 HIS B C 1
ATOM 3628 O O . HIS B 1 155 ? -9.75 -18.031 -16.688 1 96.5 155 HIS B O 1
ATOM 3634 N N . PHE B 1 156 ? -8.82 -17.047 -14.906 1 97.12 156 PHE B N 1
ATOM 3635 C CA . PHE B 1 156 ? -9.188 -18.125 -13.984 1 97.12 156 PHE B CA 1
ATOM 3636 C C . PHE B 1 156 ? -10.703 -18.312 -13.953 1 97.12 156 PHE B C 1
ATOM 3638 O O . PHE B 1 156 ? -11.195 -19.438 -13.914 1 97.12 156 PHE B O 1
ATOM 3645 N N . ARG B 1 157 ? -11.398 -17.188 -13.977 1 96.44 157 ARG B N 1
ATOM 3646 C CA . ARG B 1 157 ? -12.852 -17.234 -13.938 1 96.44 157 ARG B CA 1
ATOM 3647 C C . ARG B 1 157 ? -13.414 -17.922 -15.172 1 96.44 157 ARG B C 1
ATOM 3649 O O . ARG B 1 157 ? -14.531 -18.438 -15.148 1 96.44 157 ARG B O 1
ATOM 3656 N N . SER B 1 158 ? -12.664 -17.969 -16.219 1 94.38 158 SER B N 1
ATOM 3657 C CA . SER B 1 158 ? -13.117 -18.562 -17.469 1 94.38 158 SER B CA 1
ATOM 3658 C C . SER B 1 158 ? -12.773 -20.047 -17.531 1 94.38 158 SER B C 1
ATOM 3660 O O . SER B 1 158 ? -13.172 -20.734 -18.469 1 94.38 158 SER B O 1
ATOM 3662 N N . GLN B 1 159 ? -12.062 -20.562 -16.5 1 94.06 159 GLN B N 1
ATOM 3663 C CA . GLN B 1 159 ? -11.609 -21.953 -16.5 1 94.06 159 GLN B CA 1
ATOM 3664 C C . GLN B 1 159 ? -12.406 -22.781 -15.5 1 94.06 159 GLN B C 1
ATOM 3666 O O . GLN B 1 159 ? -12.875 -22.266 -14.484 1 94.06 159 GLN B O 1
ATOM 3671 N N . GLU B 1 160 ? -12.578 -24.016 -15.789 1 93.75 160 GLU B N 1
ATOM 3672 C CA . GLU B 1 160 ? -13.195 -24.953 -14.844 1 93.75 160 GLU B CA 1
ATOM 3673 C C . GLU B 1 160 ? -12.234 -25.281 -13.695 1 93.75 160 GLU B C 1
ATOM 3675 O O . GLU B 1 160 ? -11.023 -25.312 -13.891 1 93.75 160 GLU B O 1
ATOM 3680 N N . PRO B 1 161 ? -12.836 -25.516 -12.523 1 92.56 161 PRO B N 1
ATOM 3681 C CA . PRO B 1 161 ? -11.961 -25.922 -11.422 1 92.56 161 PRO B CA 1
ATOM 3682 C C . PRO B 1 161 ? -11.219 -27.234 -11.711 1 92.56 161 PRO B C 1
ATOM 3684 O O . PRO B 1 161 ? -11.719 -28.078 -12.469 1 92.56 161 PRO B O 1
ATOM 3687 N N . ASP B 1 162 ? -10.062 -27.312 -11.148 1 87.12 162 ASP B N 1
ATOM 3688 C CA . ASP B 1 162 ? -9.32 -28.562 -11.25 1 87.12 162 ASP B CA 1
ATOM 3689 C C . ASP B 1 162 ? -9.867 -29.609 -10.281 1 87.12 162 ASP B C 1
ATOM 3691 O O . ASP B 1 162 ? -10.938 -29.422 -9.703 1 87.12 162 ASP B O 1
ATOM 3695 N N . ALA B 1 163 ? -9.148 -30.75 -10.211 1 83.75 163 ALA B N 1
ATOM 3696 C CA . ALA B 1 163 ? -9.617 -31.875 -9.398 1 83.75 163 ALA B CA 1
ATOM 3697 C C . ALA B 1 163 ? -9.703 -31.484 -7.926 1 83.75 163 ALA B C 1
ATOM 3699 O O . ALA B 1 163 ? -10.477 -32.062 -7.168 1 83.75 163 ALA B O 1
ATOM 3700 N N . ASN B 1 164 ? -8.961 -30.438 -7.535 1 83.44 164 ASN B N 1
ATOM 3701 C CA . ASN B 1 164 ? -8.938 -29.984 -6.145 1 83.44 164 ASN B CA 1
ATOM 3702 C C . ASN B 1 164 ? -9.859 -28.797 -5.926 1 83.44 164 ASN B C 1
ATOM 3704 O O . ASN B 1 164 ? -9.867 -28.203 -4.84 1 83.44 164 ASN B O 1
ATOM 3708 N N . GLY B 1 165 ? -10.539 -28.375 -6.949 1 87.94 165 GLY B N 1
ATOM 3709 C CA . GLY B 1 165 ? -11.523 -27.312 -6.812 1 87.94 165 GLY B CA 1
ATOM 3710 C C . GLY B 1 165 ? -10.953 -25.938 -7.09 1 87.94 165 GLY B C 1
ATOM 3711 O O . GLY B 1 165 ? -11.633 -24.922 -6.902 1 87.94 165 GLY B O 1
ATOM 3712 N N . TRP B 1 166 ? -9.688 -25.938 -7.586 1 90.12 166 TRP B N 1
ATOM 3713 C CA . TRP B 1 166 ? -9.055 -24.641 -7.809 1 90.12 166 TRP B CA 1
ATOM 3714 C C . TRP B 1 166 ? -9.07 -24.281 -9.289 1 90.12 166 TRP B C 1
ATOM 3716 O O . TRP B 1 166 ? -8.867 -25.141 -10.148 1 90.12 166 TRP B O 1
ATOM 3726 N N . ARG B 1 167 ? -9.336 -23.031 -9.516 1 94.88 167 ARG B N 1
ATOM 3727 C CA . ARG B 1 167 ? -9.281 -22.5 -10.867 1 94.88 167 ARG B CA 1
ATOM 3728 C C . ARG B 1 167 ? -7.918 -21.891 -11.164 1 94.88 167 ARG B C 1
ATOM 3730 O O . ARG B 1 167 ? -7.516 -21.781 -12.32 1 94.88 167 ARG B O 1
ATOM 3737 N N . GLY B 1 168 ? -7.207 -21.5 -10.117 1 95.94 168 GLY B N 1
ATOM 3738 C CA . GLY B 1 168 ? -5.891 -20.906 -10.281 1 95.94 168 GLY B CA 1
ATOM 3739 C C . GLY B 1 168 ? -5.305 -20.391 -8.977 1 95.94 168 GLY B C 1
ATOM 3740 O O . GLY B 1 168 ? -6.023 -20.234 -7.988 1 95.94 168 GLY B O 1
ATOM 3741 N N . ARG B 1 169 ? -3.975 -20.203 -8.992 1 96.5 169 ARG B N 1
ATOM 3742 C CA . ARG B 1 169 ? -3.229 -19.703 -7.84 1 96.5 169 ARG B CA 1
ATOM 3743 C C . ARG B 1 169 ? -2.355 -18.516 -8.219 1 96.5 169 ARG B C 1
ATOM 3745 O O . ARG B 1 169 ? -1.697 -18.531 -9.258 1 96.5 169 ARG B O 1
ATOM 3752 N N . ILE B 1 170 ? -2.441 -17.516 -7.387 1 98.06 170 ILE B N 1
ATOM 3753 C CA . ILE B 1 170 ? -1.666 -16.312 -7.633 1 98.06 170 ILE B CA 1
ATOM 3754 C C . ILE B 1 170 ? -0.65 -16.109 -6.512 1 98.06 170 ILE B C 1
ATOM 3756 O O . ILE B 1 170 ? -0.987 -16.234 -5.332 1 98.06 170 ILE B O 1
ATOM 3760 N N . VAL B 1 171 ? 0.573 -15.891 -6.84 1 98.62 171 VAL B N 1
ATOM 3761 C CA . VAL B 1 171 ? 1.608 -15.484 -5.895 1 98.62 171 VAL B CA 1
ATOM 3762 C C . VAL B 1 171 ? 2.131 -14.094 -6.27 1 98.62 171 VAL B C 1
ATOM 3764 O O . VAL B 1 171 ? 2.619 -13.891 -7.383 1 98.62 171 VAL B O 1
ATOM 3767 N N . CYS B 1 172 ? 1.993 -13.141 -5.383 1 98.69 172 CYS B N 1
ATOM 3768 C CA . CYS B 1 172 ? 2.441 -11.773 -5.617 1 98.69 172 CYS B CA 1
ATOM 3769 C C . CYS B 1 172 ? 3.785 -11.516 -4.941 1 98.69 172 CYS B C 1
ATOM 3771 O O . CYS B 1 172 ? 4.078 -12.102 -3.895 1 98.69 172 CYS B O 1
ATOM 3773 N N . ALA B 1 173 ? 4.5 -10.602 -5.551 1 96.62 173 ALA B N 1
ATOM 3774 C CA . ALA B 1 173 ? 5.797 -10.203 -5.012 1 96.62 173 ALA B CA 1
ATOM 3775 C C . ALA B 1 173 ? 5.637 -9.148 -3.92 1 96.62 173 ALA B C 1
ATOM 3777 O O . ALA B 1 173 ? 5.656 -7.945 -4.203 1 96.62 173 ALA B O 1
ATOM 3778 N N . GLY B 1 174 ? 5.613 -9.641 -2.764 1 95.75 174 GLY B N 1
ATOM 3779 C CA . GLY B 1 174 ? 5.785 -8.719 -1.65 1 95.75 174 GLY B CA 1
ATOM 3780 C C . GLY B 1 174 ? 7.238 -8.508 -1.272 1 95.75 174 GLY B C 1
ATOM 3781 O O . GLY B 1 174 ? 8.117 -8.469 -2.143 1 95.75 174 GLY B O 1
ATOM 3782 N N . SER B 1 175 ? 7.551 -8.172 -0.161 1 93.19 175 SER B N 1
ATOM 3783 C CA . SER B 1 175 ? 8.836 -7.91 0.473 1 93.19 175 SER B CA 1
ATOM 3784 C C . SER B 1 175 ? 8.688 -7.734 1.98 1 93.19 175 SER B C 1
ATOM 3786 O O . SER B 1 175 ? 7.574 -7.559 2.48 1 93.19 175 SER B O 1
ATOM 3788 N N . THR B 1 176 ? 9.789 -7.898 2.646 1 92.88 176 THR B N 1
ATOM 3789 C CA . THR B 1 176 ? 9.75 -7.453 4.035 1 92.88 176 THR B CA 1
ATOM 3790 C C . THR B 1 176 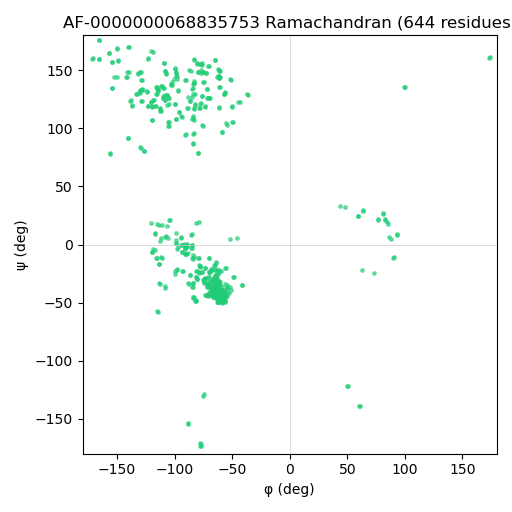? 9.336 -5.988 4.117 1 92.88 176 THR B C 1
ATOM 3792 O O . THR B 1 176 ? 8.797 -5.547 5.137 1 92.88 176 THR B O 1
ATOM 3795 N N . ALA B 1 177 ? 9.477 -5.289 3.043 1 92.31 177 ALA B N 1
ATOM 3796 C CA . ALA B 1 177 ? 9.023 -3.904 2.951 1 92.31 177 ALA B CA 1
ATOM 3797 C C . ALA B 1 177 ? 7.504 -3.82 2.943 1 92.31 177 ALA B C 1
ATOM 3799 O O . ALA B 1 177 ? 6.934 -2.734 3.08 1 92.31 177 ALA B O 1
ATOM 3800 N N . SER B 1 178 ? 6.84 -4.914 2.777 1 94.69 178 SER B N 1
ATOM 3801 C CA . SER B 1 178 ? 5.387 -4.965 2.926 1 94.69 178 SER B CA 1
ATOM 3802 C C . SER B 1 178 ? 4.98 -4.879 4.391 1 94.69 178 SER B C 1
ATOM 3804 O O . SER B 1 178 ? 3.816 -4.617 4.703 1 94.69 178 SER B O 1
ATOM 3806 N N . LEU B 1 179 ? 5.98 -5.199 5.234 1 94.06 179 LEU B N 1
ATOM 3807 C CA . LEU B 1 179 ? 5.68 -5.406 6.645 1 94.06 179 LEU B CA 1
ATOM 3808 C C . LEU B 1 179 ? 6.328 -4.328 7.504 1 94.06 179 LEU B C 1
ATOM 3810 O O . LEU B 1 179 ? 5.773 -3.924 8.531 1 94.06 179 LEU B O 1
ATOM 3814 N N . TYR B 1 180 ? 7.504 -3.881 7.047 1 94.25 180 TYR B N 1
ATOM 3815 C CA . TYR B 1 180 ? 8.312 -2.99 7.875 1 94.25 180 TYR B CA 1
ATOM 3816 C C . TYR B 1 180 ? 8.617 -1.69 7.141 1 94.25 180 TYR B C 1
ATOM 3818 O O . TYR B 1 180 ? 8.547 -1.636 5.91 1 94.25 180 TYR B O 1
ATOM 3826 N N . PRO B 1 181 ? 8.984 -0.649 7.887 1 93.44 181 PRO B N 1
ATOM 3827 C CA . PRO B 1 181 ? 9.406 0.603 7.254 1 93.44 181 PRO B CA 1
ATOM 3828 C C . PRO B 1 181 ? 10.672 0.441 6.418 1 93.44 181 PRO B C 1
ATOM 3830 O O . PRO B 1 181 ? 11.586 -0.297 6.805 1 93.44 181 PRO B O 1
ATOM 3833 N N . PHE B 1 182 ? 10.703 1.162 5.332 1 92.81 182 PHE B N 1
ATOM 3834 C CA . PHE B 1 182 ? 11.844 1.153 4.43 1 92.81 182 PHE B CA 1
ATOM 3835 C C . PHE B 1 182 ? 12.305 2.574 4.125 1 92.81 182 PHE B C 1
ATOM 3837 O O . PHE B 1 182 ? 12.102 3.074 3.02 1 92.81 182 PHE B O 1
ATOM 3844 N N . PRO B 1 183 ? 13.109 3.166 4.977 1 92.81 183 PRO B N 1
ATOM 3845 C CA . PRO B 1 183 ? 13.414 4.594 4.883 1 92.81 183 PRO B CA 1
ATOM 3846 C C . PRO B 1 183 ? 14.281 4.938 3.672 1 92.81 183 PRO B C 1
ATOM 3848 O O . PRO B 1 183 ? 14.258 6.074 3.193 1 92.81 183 PRO B O 1
ATOM 3851 N N . ASN B 1 184 ? 15.016 4.023 3.156 1 91.5 184 ASN B N 1
ATOM 3852 C CA . ASN B 1 184 ? 15.898 4.289 2.023 1 91.5 184 ASN B CA 1
ATOM 3853 C C . ASN B 1 184 ? 15.148 4.188 0.697 1 91.5 184 ASN B C 1
ATOM 3855 O O . ASN B 1 184 ? 15.68 4.57 -0.349 1 91.5 184 ASN B O 1
ATOM 3859 N N . GLU B 1 185 ? 13.961 3.725 0.734 1 93.62 185 GLU B N 1
ATOM 3860 C CA . GLU B 1 185 ? 13.141 3.582 -0.463 1 93.62 185 GLU B CA 1
ATOM 3861 C C . GLU B 1 185 ? 11.656 3.59 -0.115 1 93.62 185 GLU B C 1
ATOM 3863 O O . GLU B 1 185 ? 10.992 2.553 -0.188 1 93.62 185 GLU B O 1
ATOM 3868 N N . SER B 1 186 ? 11.148 4.73 0.134 1 95.19 186 SER B N 1
ATOM 3869 C CA . SER B 1 186 ? 9.805 4.883 0.692 1 95.19 186 SER B CA 1
ATOM 3870 C C . SER B 1 186 ? 8.734 4.473 -0.315 1 95.19 186 SER B C 1
ATOM 3872 O O . SER B 1 186 ? 7.715 3.896 0.058 1 95.19 186 SER B O 1
ATOM 3874 N N . LEU B 1 187 ? 8.992 4.801 -1.65 1 96.12 187 LEU B N 1
ATOM 3875 C CA . LEU B 1 187 ? 8.016 4.406 -2.662 1 96.12 187 LEU B CA 1
ATOM 3876 C C . LEU B 1 187 ? 7.953 2.891 -2.795 1 96.12 187 LEU B C 1
ATOM 3878 O O . LEU B 1 187 ? 6.883 2.328 -3.043 1 96.12 187 LEU B O 1
ATOM 3882 N N . TYR B 1 188 ? 9.109 2.23 -2.645 1 95 188 TYR B N 1
ATOM 3883 C CA . TYR B 1 188 ? 9.133 0.771 -2.615 1 95 188 TYR B CA 1
ATOM 3884 C C . TYR B 1 188 ? 8.312 0.235 -1.451 1 95 188 TYR B C 1
ATOM 3886 O O . TYR B 1 188 ? 7.48 -0.657 -1.631 1 95 188 TYR B O 1
ATOM 3894 N N . GLY B 1 189 ? 8.531 0.797 -0.275 1 95.38 189 GLY B N 1
ATOM 3895 C CA . GLY B 1 189 ? 7.734 0.43 0.884 1 95.38 189 GLY B CA 1
ATOM 3896 C C . GLY B 1 189 ? 6.246 0.618 0.666 1 95.38 189 GLY B C 1
ATOM 3897 O O . GLY B 1 189 ? 5.449 -0.26 1 1 95.38 189 GLY B O 1
ATOM 3898 N N . ALA B 1 190 ? 5.891 1.706 0.084 1 97.06 190 ALA B N 1
ATOM 3899 C CA . ALA B 1 190 ? 4.484 1.996 -0.193 1 97.06 190 ALA B CA 1
ATOM 3900 C C . ALA B 1 190 ? 3.887 0.958 -1.138 1 97.06 190 ALA B C 1
ATOM 3902 O O . ALA B 1 190 ? 2.805 0.424 -0.879 1 97.06 190 ALA B O 1
ATOM 3903 N N . ALA B 1 191 ? 4.562 0.717 -2.189 1 97.5 191 ALA B N 1
ATOM 3904 C CA . ALA B 1 191 ? 4.09 -0.245 -3.182 1 97.5 191 ALA B CA 1
ATOM 3905 C C . ALA B 1 191 ? 3.9 -1.626 -2.559 1 97.5 191 ALA B C 1
ATOM 3907 O O . ALA B 1 191 ? 2.865 -2.266 -2.758 1 97.5 191 ALA B O 1
ATOM 3908 N N . LYS B 1 192 ? 4.891 -2.023 -1.831 1 98 192 LYS B N 1
ATOM 3909 C CA . LYS B 1 192 ? 4.867 -3.377 -1.281 1 98 192 LYS B CA 1
ATOM 3910 C C . LYS B 1 192 ? 3.834 -3.498 -0.164 1 98 192 LYS B C 1
ATOM 3912 O O . LYS B 1 192 ? 3.225 -4.555 0.012 1 98 192 LYS B O 1
ATOM 3917 N N . HIS B 1 193 ? 3.625 -2.457 0.582 1 97.94 193 HIS B N 1
ATOM 3918 C CA . HIS B 1 193 ? 2.482 -2.443 1.487 1 97.94 193 HIS B CA 1
ATOM 3919 C C . HIS B 1 193 ? 1.17 -2.564 0.719 1 97.94 193 HIS B C 1
ATOM 3921 O O . HIS B 1 193 ? 0.244 -3.246 1.165 1 97.94 193 HIS B O 1
ATOM 3927 N N . GLY B 1 194 ? 1.118 -1.847 -0.359 1 98.19 194 GLY B N 1
ATOM 3928 C CA . GLY B 1 194 ? -0.056 -1.964 -1.209 1 98.19 194 GLY B CA 1
ATOM 3929 C C . GLY B 1 194 ? -0.347 -3.391 -1.633 1 98.19 194 GLY B C 1
ATOM 3930 O O . GLY B 1 194 ? -1.507 -3.805 -1.683 1 98.19 194 GLY B O 1
ATOM 3931 N N . ILE B 1 195 ? 0.664 -4.176 -1.897 1 98.12 195 ILE B N 1
ATOM 3932 C CA . ILE B 1 195 ? 0.524 -5.578 -2.279 1 98.12 195 ILE B CA 1
ATOM 3933 C C . ILE B 1 195 ? -0.117 -6.363 -1.138 1 98.12 195 ILE B C 1
ATOM 3935 O O . ILE B 1 195 ? -1.003 -7.188 -1.365 1 98.12 195 ILE B O 1
ATOM 3939 N N . LEU B 1 196 ? 0.335 -6.09 0.072 1 96.69 196 LEU B N 1
ATOM 3940 C CA . LEU B 1 196 ? -0.262 -6.734 1.236 1 96.69 196 LEU B CA 1
ATOM 3941 C C . LEU B 1 196 ? -1.756 -6.438 1.315 1 96.69 196 LEU B C 1
ATOM 3943 O O . LEU B 1 196 ? -2.562 -7.344 1.538 1 96.69 196 LEU B O 1
ATOM 3947 N N . GLY B 1 197 ? -2.08 -5.211 1.101 1 96.62 197 GLY B N 1
ATOM 3948 C CA . GLY B 1 197 ? -3.475 -4.801 1.127 1 96.62 197 GLY B CA 1
ATOM 3949 C C . GLY B 1 197 ? -4.324 -5.504 0.086 1 96.62 197 GLY B C 1
ATOM 3950 O O . GLY B 1 197 ? -5.426 -5.969 0.386 1 96.62 197 GLY B O 1
ATOM 3951 N N . VAL B 1 198 ? -3.82 -5.625 -1.062 1 96.56 198 VAL B N 1
ATOM 3952 C CA . VAL B 1 198 ? -4.57 -6.23 -2.156 1 96.56 198 VAL B CA 1
ATOM 3953 C C . VAL B 1 198 ? -4.715 -7.73 -1.916 1 96.56 198 VAL B C 1
ATOM 3955 O O . VAL B 1 198 ? -5.805 -8.289 -2.072 1 96.56 198 VAL B O 1
ATOM 3958 N N . VAL B 1 199 ? -3.693 -8.406 -1.521 1 97.38 199 VAL B N 1
ATOM 3959 C CA . VAL B 1 199 ? -3.68 -9.844 -1.307 1 97.38 199 VAL B CA 1
ATOM 3960 C C . VAL B 1 199 ? -4.695 -10.219 -0.229 1 97.38 199 VAL B C 1
ATOM 3962 O O . VAL B 1 199 ? -5.539 -11.094 -0.436 1 97.38 199 VAL B O 1
ATOM 3965 N N . ARG B 1 200 ? -4.668 -9.492 0.837 1 95.94 200 ARG B N 1
ATOM 3966 C CA . ARG B 1 200 ? -5.547 -9.805 1.961 1 95.94 200 ARG B CA 1
ATOM 3967 C C . ARG B 1 200 ? -6.988 -9.414 1.658 1 95.94 200 ARG B C 1
ATOM 3969 O O . ARG B 1 200 ? -7.922 -10.086 2.1 1 95.94 200 ARG B O 1
ATOM 3976 N N . SER B 1 201 ? -7.191 -8.398 0.843 1 95.94 201 SER B N 1
ATOM 3977 C CA . SER B 1 201 ? -8.539 -7.898 0.565 1 95.94 201 SER B CA 1
ATOM 3978 C C . SER B 1 201 ? -9.234 -8.758 -0.486 1 95.94 201 SER B C 1
ATOM 3980 O O . SER B 1 201 ? -10.453 -8.914 -0.452 1 95.94 201 SER B O 1
ATOM 3982 N N . LEU B 1 202 ? -8.5 -9.328 -1.362 1 96.88 202 LEU B N 1
ATOM 3983 C CA . LEU B 1 202 ? -9.109 -10.07 -2.457 1 96.88 202 LEU B CA 1
ATOM 3984 C C . LEU B 1 202 ? -9.391 -11.516 -2.043 1 96.88 202 LEU B C 1
ATOM 3986 O O . LEU B 1 202 ? -10.328 -12.141 -2.555 1 96.88 202 LEU B O 1
ATOM 3990 N N . ALA B 1 203 ? -8.664 -12.047 -1.11 1 95.38 203 ALA B N 1
ATOM 3991 C CA . ALA B 1 203 ? -8.656 -13.461 -0.758 1 95.38 203 ALA B CA 1
ATOM 3992 C C . ALA B 1 203 ? -10.047 -13.93 -0.348 1 95.38 203 ALA B C 1
ATOM 3994 O O . ALA B 1 203 ? -10.539 -14.945 -0.848 1 95.38 203 ALA B O 1
ATOM 3995 N N . PRO B 1 204 ? -10.75 -13.148 0.468 1 93.25 204 PRO B N 1
ATOM 3996 C CA . PRO B 1 204 ? -12.055 -13.641 0.92 1 93.25 204 PRO B CA 1
ATOM 3997 C C . PRO B 1 204 ? -13.055 -13.797 -0.223 1 93.25 204 PRO B C 1
ATOM 3999 O O . PRO B 1 204 ? -13.914 -14.68 -0.177 1 93.25 204 PRO B O 1
ATOM 4002 N N . THR B 1 205 ? -12.984 -13.008 -1.225 1 93.69 205 THR B N 1
ATOM 4003 C CA . THR B 1 205 ? -13.922 -13.062 -2.344 1 93.69 205 THR B CA 1
ATOM 4004 C C . THR B 1 205 ? -13.492 -14.109 -3.361 1 93.69 205 THR B C 1
ATOM 4006 O O . THR B 1 205 ? -14.328 -14.766 -3.98 1 93.69 205 THR B O 1
ATOM 4009 N N . LEU B 1 206 ? -12.211 -14.289 -3.498 1 94.94 206 LEU B N 1
ATOM 4010 C CA . LEU B 1 206 ? -11.68 -15.188 -4.52 1 94.94 206 LEU B CA 1
ATOM 4011 C C . LEU B 1 206 ? -11.727 -16.641 -4.047 1 94.94 206 LEU B C 1
ATOM 4013 O O . LEU B 1 206 ? -11.891 -17.547 -4.859 1 94.94 206 LEU B O 1
ATOM 4017 N N . ARG B 1 207 ? -11.664 -16.828 -2.801 1 92.25 207 ARG B N 1
ATOM 4018 C CA . ARG B 1 207 ? -11.602 -18.188 -2.258 1 92.25 207 ARG B CA 1
ATOM 4019 C C . ARG B 1 207 ? -12.812 -19 -2.689 1 92.25 207 ARG B C 1
ATOM 4021 O O . ARG B 1 207 ? -12.656 -20.109 -3.229 1 92.25 207 ARG B O 1
ATOM 4028 N N . PRO B 1 208 ? -14.016 -18.469 -2.51 1 91.31 208 PRO B N 1
ATOM 4029 C CA . PRO B 1 208 ? -15.18 -19.25 -2.924 1 91.31 208 PRO B CA 1
ATOM 4030 C C . PRO B 1 208 ? -15.219 -19.5 -4.43 1 91.31 208 PRO B C 1
ATOM 4032 O O . PRO B 1 208 ? -15.953 -20.391 -4.895 1 91.31 208 PRO B O 1
ATOM 4035 N N . GLU B 1 209 ? -14.422 -18.766 -5.195 1 93.81 209 GLU B N 1
ATOM 4036 C CA . GLU B 1 209 ? -14.367 -18.938 -6.645 1 93.81 209 GLU B CA 1
ATOM 4037 C C . GLU B 1 209 ? -13.289 -19.953 -7.035 1 93.81 209 GLU B C 1
ATOM 4039 O O . GLU B 1 209 ? -13.062 -20.203 -8.219 1 93.81 209 GLU B O 1
ATOM 4044 N N . GLY B 1 210 ? -12.57 -20.453 -6.039 1 92.81 210 GLY B N 1
ATOM 4045 C CA . GLY B 1 210 ? -11.508 -21.406 -6.301 1 92.81 210 GLY B CA 1
ATOM 4046 C C . GLY B 1 210 ? -10.211 -20.75 -6.758 1 92.81 210 GLY B C 1
ATOM 4047 O O . GLY B 1 210 ? -9.469 -21.328 -7.555 1 92.81 210 GLY B O 1
ATOM 4048 N N . VAL B 1 211 ? -10.008 -19.578 -6.387 1 95.44 211 VAL B N 1
ATOM 4049 C CA . VAL B 1 211 ? -8.781 -18.859 -6.719 1 95.44 211 VAL B CA 1
ATOM 4050 C C . VAL B 1 211 ? -8.062 -18.438 -5.434 1 95.44 211 VAL B C 1
ATOM 4052 O O . VAL B 1 211 ? -8.672 -17.844 -4.539 1 95.44 211 VAL B O 1
ATOM 4055 N N . SER B 1 212 ? -6.816 -18.859 -5.285 1 94.62 212 SER B N 1
ATOM 4056 C CA . SER B 1 212 ? -6.035 -18.406 -4.141 1 94.62 212 SER B CA 1
ATOM 4057 C C . SER B 1 212 ? -5.105 -17.25 -4.531 1 94.62 212 SER B C 1
ATOM 4059 O O . SER B 1 212 ? -4.684 -17.156 -5.684 1 94.62 212 SER B O 1
ATOM 4061 N N . ILE B 1 213 ? -4.863 -16.375 -3.617 1 96.75 213 ILE B N 1
ATOM 4062 C CA . ILE B 1 213 ? -3.928 -15.273 -3.799 1 96.75 213 ILE B CA 1
ATOM 4063 C C . ILE B 1 213 ? -3.096 -15.094 -2.531 1 96.75 213 ILE B C 1
ATOM 4065 O O . ILE B 1 213 ? -3.641 -15.008 -1.429 1 96.75 213 ILE B O 1
ATOM 4069 N N . ASN B 1 214 ? -1.824 -15.141 -2.666 1 96.94 214 ASN B N 1
ATOM 4070 C CA . ASN B 1 214 ? -0.87 -14.992 -1.572 1 96.94 214 ASN B CA 1
ATOM 4071 C C . ASN B 1 214 ? 0.341 -14.164 -1.99 1 96.94 214 ASN B C 1
ATOM 4073 O O . ASN B 1 214 ? 0.463 -13.781 -3.154 1 96.94 214 ASN B O 1
ATOM 4077 N N . ALA B 1 215 ? 1.142 -13.812 -0.998 1 98.06 215 ALA B N 1
ATOM 4078 C CA . ALA B 1 215 ? 2.355 -13.055 -1.291 1 98.06 215 ALA B CA 1
ATOM 4079 C C . ALA B 1 215 ? 3.564 -13.656 -0.586 1 98.06 215 ALA B C 1
ATOM 4081 O O . ALA B 1 215 ? 3.43 -14.273 0.475 1 98.06 215 ALA B O 1
ATOM 4082 N N . ILE B 1 216 ? 4.695 -13.539 -1.211 1 98.19 216 ILE B N 1
ATOM 4083 C CA . ILE B 1 216 ? 5.965 -13.789 -0.54 1 98.19 216 ILE B CA 1
ATOM 4084 C C . ILE B 1 216 ? 6.594 -12.461 -0.114 1 98.19 216 ILE B C 1
ATOM 4086 O O . ILE B 1 216 ? 6.457 -11.453 -0.81 1 98.19 216 ILE B O 1
ATOM 4090 N N . ALA B 1 217 ? 7.234 -12.508 0.993 1 97.69 217 ALA B N 1
ATOM 4091 C CA . ALA B 1 217 ? 7.926 -11.336 1.521 1 97.69 217 ALA B CA 1
ATOM 4092 C C . ALA B 1 217 ? 9.383 -11.656 1.834 1 97.69 217 ALA B C 1
ATOM 4094 O O . ALA B 1 217 ? 9.766 -11.75 3.002 1 97.69 217 ALA B O 1
ATOM 4095 N N . PRO B 1 218 ? 10.18 -11.641 0.805 1 96.75 218 PRO B N 1
ATOM 4096 C CA . PRO B 1 218 ? 11.602 -11.953 1.011 1 96.75 218 PRO B CA 1
ATOM 4097 C C . PRO B 1 218 ? 12.367 -10.805 1.671 1 96.75 218 PRO B C 1
ATOM 4099 O O . PRO B 1 218 ? 12.109 -9.641 1.378 1 96.75 218 PRO B O 1
ATOM 4102 N N . SER B 1 219 ? 13.195 -11.188 2.539 1 93.94 219 SER B N 1
ATOM 4103 C CA . SER B 1 219 ? 14.156 -10.227 3.057 1 93.94 219 SER B CA 1
ATOM 4104 C C . SER B 1 219 ? 15.258 -9.945 2.039 1 93.94 219 SER B C 1
ATOM 4106 O O . SER B 1 219 ? 14.977 -9.664 0.872 1 93.94 219 SER B O 1
ATOM 4108 N N . LEU B 1 220 ? 16.516 -10.031 2.391 1 89.69 220 LEU B N 1
ATOM 4109 C CA . LEU B 1 220 ? 17.625 -9.695 1.496 1 89.69 220 LEU B CA 1
ATOM 4110 C C . LEU B 1 220 ? 17.984 -10.891 0.618 1 89.69 220 LEU B C 1
ATOM 4112 O O . LEU B 1 220 ? 18.5 -11.898 1.112 1 89.69 220 LEU B O 1
ATOM 4116 N N . VAL B 1 221 ? 17.625 -10.75 -0.63 1 89.69 221 VAL B N 1
ATOM 4117 C CA . VAL B 1 221 ? 17.922 -11.812 -1.58 1 89.69 221 VAL B CA 1
ATOM 4118 C C . VAL B 1 221 ? 18.891 -11.297 -2.648 1 89.69 221 VAL B C 1
ATOM 4120 O O . VAL B 1 221 ? 18.719 -10.18 -3.146 1 89.69 221 VAL B O 1
ATOM 4123 N N . GLU B 1 222 ? 19.828 -12.008 -2.971 1 82.56 222 GLU B N 1
ATOM 4124 C CA . GLU B 1 222 ? 20.734 -11.641 -4.055 1 82.56 222 GLU B CA 1
ATOM 4125 C C . GLU B 1 222 ? 20.078 -11.875 -5.418 1 82.56 222 GLU B C 1
ATOM 4127 O O . GLU B 1 222 ? 19.766 -13.008 -5.773 1 82.56 222 GLU B O 1
ATOM 4132 N N . THR B 1 223 ? 19.578 -10.867 -6.16 1 70 223 THR B N 1
ATOM 4133 C CA . THR B 1 223 ? 18.859 -11.047 -7.418 1 70 223 THR B CA 1
ATOM 4134 C C . THR B 1 223 ? 19.734 -10.648 -8.602 1 70 223 THR B C 1
ATOM 4136 O O . THR B 1 223 ? 19.406 -10.953 -9.75 1 70 223 THR B O 1
ATOM 4139 N N . GLY B 1 224 ? 20.938 -10.336 -8.43 1 59.94 224 GLY B N 1
ATOM 4140 C CA . GLY B 1 224 ? 21.797 -9.844 -9.5 1 59.94 224 GLY B CA 1
ATOM 4141 C C . GLY B 1 224 ? 21.484 -8.422 -9.922 1 59.94 224 GLY B C 1
ATOM 4142 O O . GLY B 1 224 ? 22.219 -7.824 -10.711 1 59.94 224 GLY B O 1
ATOM 4143 N N . ILE B 1 225 ? 20.188 -7.973 -9.68 1 52.78 225 ILE B N 1
ATOM 4144 C CA . ILE B 1 225 ? 19.75 -6.664 -10.148 1 52.78 225 ILE B CA 1
ATOM 4145 C C . ILE B 1 225 ? 20.266 -5.574 -9.219 1 52.78 225 ILE B C 1
ATOM 4147 O O . ILE B 1 225 ? 20.344 -4.402 -9.594 1 52.78 225 ILE B O 1
ATOM 4151 N N . GLY B 1 226 ? 21.188 -5.695 -8.438 1 54.12 226 GLY B N 1
ATOM 4152 C CA . GLY B 1 226 ? 21.75 -4.645 -7.602 1 54.12 226 GLY B CA 1
ATOM 4153 C C . GLY B 1 226 ? 23.219 -4.398 -7.871 1 54.12 226 GLY B C 1
ATOM 4154 O O . GLY B 1 226 ? 23.781 -4.949 -8.82 1 54.12 226 GLY B O 1
ATOM 4155 N N . ASN B 1 227 ? 23.719 -3.383 -7.406 1 57.09 227 ASN B N 1
ATOM 4156 C CA . ASN B 1 227 ? 25.156 -3.084 -7.477 1 57.09 227 ASN B CA 1
ATOM 4157 C C . ASN B 1 227 ? 26 -4.27 -7.02 1 57.09 227 ASN B C 1
ATOM 4159 O O . ASN B 1 227 ? 25.906 -4.688 -5.863 1 57.09 227 ASN B O 1
ATOM 4163 N N . PRO B 1 228 ? 26.562 -4.875 -8.039 1 58.25 228 PRO B N 1
ATOM 4164 C CA . PRO B 1 228 ? 27.375 -6.039 -7.672 1 58.25 228 PRO B CA 1
ATOM 4165 C C . PRO B 1 228 ? 28.219 -5.801 -6.418 1 58.25 228 PRO B C 1
ATOM 4167 O O . PRO B 1 228 ? 28.406 -6.719 -5.617 1 58.25 228 PRO B O 1
ATOM 4170 N N . GLU B 1 229 ? 28.672 -4.578 -6.289 1 58.62 229 GLU B N 1
ATOM 4171 C CA . GLU B 1 229 ? 29.516 -4.27 -5.137 1 58.62 229 GLU B CA 1
ATOM 4172 C C . GLU B 1 229 ? 28.719 -4.32 -3.84 1 58.62 229 GLU B C 1
ATOM 4174 O O . GLU B 1 229 ? 29.203 -4.797 -2.816 1 58.62 229 GLU B O 1
ATOM 4179 N N . ALA B 1 230 ? 27.5 -3.885 -3.963 1 60.59 230 ALA B N 1
ATOM 4180 C CA . ALA B 1 230 ? 26.656 -3.904 -2.775 1 60.59 230 ALA B CA 1
ATOM 4181 C C . ALA B 1 230 ? 26.344 -5.336 -2.348 1 60.59 230 ALA B C 1
ATOM 4183 O O . ALA B 1 230 ? 26.391 -5.664 -1.161 1 60.59 230 ALA B O 1
ATOM 4184 N N . PHE B 1 231 ? 26.172 -6.133 -3.311 1 63.84 231 PHE B N 1
ATOM 4185 C CA . PHE B 1 231 ? 25.859 -7.523 -3 1 63.84 231 PHE B CA 1
ATOM 4186 C C . PHE B 1 231 ? 27.094 -8.266 -2.531 1 63.84 231 PHE B C 1
ATOM 4188 O O . PHE B 1 231 ? 27 -9.195 -1.72 1 63.84 231 PHE B O 1
ATOM 4195 N N . ALA B 1 232 ? 28.219 -7.828 -3.049 1 64.12 232 ALA B N 1
ATOM 4196 C CA . ALA B 1 232 ? 29.453 -8.406 -2.537 1 64.12 232 ALA B CA 1
ATOM 4197 C C . ALA B 1 232 ? 29.625 -8.133 -1.046 1 64.12 232 ALA B C 1
ATOM 4199 O O . ALA B 1 232 ? 30.016 -9.016 -0.281 1 64.12 232 ALA B O 1
ATOM 4200 N N . ALA B 1 233 ? 29.266 -6.945 -0.688 1 63.69 233 ALA B N 1
ATOM 4201 C CA . ALA B 1 233 ? 29.375 -6.559 0.718 1 63.69 233 ALA B CA 1
ATOM 4202 C C . ALA B 1 233 ? 28.359 -7.32 1.571 1 63.69 233 ALA B C 1
ATOM 4204 O O . ALA B 1 233 ? 28.656 -7.715 2.699 1 63.69 233 ALA B O 1
ATOM 4205 N N . LEU B 1 234 ? 27.234 -7.617 0.955 1 68.88 234 LEU B N 1
ATOM 4206 C CA . LEU B 1 234 ? 26.172 -8.336 1.668 1 68.88 234 LEU B CA 1
ATOM 4207 C C . LEU B 1 234 ? 26.547 -9.805 1.843 1 68.88 234 LEU B C 1
ATOM 4209 O O . LEU B 1 234 ? 26.188 -10.422 2.852 1 68.88 234 LEU B O 1
ATOM 4213 N N . ARG B 1 235 ? 27.25 -10.281 0.883 1 70.62 235 ARG B N 1
ATOM 4214 C CA . ARG B 1 235 ? 27.594 -11.695 0.951 1 70.62 235 ARG B CA 1
ATOM 4215 C C . ARG B 1 235 ? 28.438 -11.992 2.188 1 70.62 235 ARG B C 1
ATOM 4217 O O . ARG B 1 235 ? 28.375 -13.094 2.74 1 70.62 235 ARG B O 1
ATOM 4224 N N . ASP B 1 236 ? 29.062 -10.953 2.609 1 72.62 236 ASP B N 1
ATOM 4225 C CA . ASP B 1 236 ? 29.969 -11.156 3.738 1 72.62 236 ASP B CA 1
ATOM 4226 C C . ASP B 1 236 ? 29.234 -11.008 5.066 1 72.62 236 ASP B C 1
ATOM 4228 O O . ASP B 1 236 ? 29.766 -11.359 6.121 1 72.62 236 ASP B O 1
ATOM 4232 N N . THR B 1 237 ? 28.047 -10.609 5.105 1 73.38 237 THR B N 1
ATOM 4233 C CA . THR B 1 237 ? 27.375 -10.281 6.355 1 73.38 237 THR B CA 1
ATOM 4234 C C . THR B 1 237 ? 26.5 -11.445 6.812 1 73.38 237 THR B C 1
ATOM 4236 O O . THR B 1 237 ? 26.016 -11.461 7.949 1 73.38 237 THR B O 1
ATOM 4239 N N . ASN B 1 238 ? 26.469 -12.602 6.16 1 80.62 238 ASN B N 1
ATOM 4240 C CA . ASN B 1 238 ? 25.578 -13.734 6.449 1 80.62 238 ASN B CA 1
ATOM 4241 C C . ASN B 1 238 ? 24.125 -13.289 6.602 1 80.62 238 ASN B C 1
ATOM 4243 O O . ASN B 1 238 ? 23.406 -13.797 7.465 1 80.62 238 ASN B O 1
ATOM 4247 N N . CYS B 1 239 ? 23.703 -12.312 5.926 1 86.69 239 CYS B N 1
ATOM 4248 C CA . CYS B 1 239 ? 22.344 -11.773 6.043 1 86.69 239 CYS B CA 1
ATOM 4249 C C . CYS B 1 239 ? 21.547 -12.031 4.773 1 86.69 239 CYS B C 1
ATOM 4251 O O . CYS B 1 239 ? 20.391 -11.633 4.676 1 86.69 239 CYS B O 1
ATOM 4253 N N . LEU B 1 240 ? 22.109 -12.727 3.91 1 90.25 240 LEU B N 1
ATOM 4254 C CA . LEU B 1 240 ? 21.422 -12.977 2.645 1 90.25 240 LEU B CA 1
ATOM 4255 C C . LEU B 1 240 ? 20.453 -14.148 2.766 1 90.25 240 LEU B C 1
ATOM 4257 O O . LEU B 1 240 ? 20.828 -15.203 3.287 1 90.25 240 LEU B O 1
ATOM 4261 N N . THR B 1 241 ? 19.219 -13.938 2.33 1 94 241 THR B N 1
ATOM 4262 C CA . THR B 1 241 ? 18.234 -15.016 2.223 1 94 241 THR B CA 1
ATOM 4263 C C . THR B 1 241 ? 18.5 -15.859 0.978 1 94 241 THR B C 1
ATOM 4265 O O . THR B 1 241 ? 18.5 -15.336 -0.14 1 94 241 THR B O 1
ATOM 4268 N N . PRO B 1 242 ? 18.734 -17.188 1.226 1 94.62 242 PRO B N 1
ATOM 4269 C CA . PRO B 1 242 ? 18.922 -18.047 0.061 1 94.62 242 PRO B CA 1
ATOM 4270 C C . PRO B 1 242 ? 17.703 -18.062 -0.872 1 94.62 242 PRO B C 1
ATOM 4272 O O . PRO B 1 242 ? 16.562 -18.031 -0.408 1 94.62 242 PRO B O 1
ATOM 4275 N N . MET B 1 243 ? 17.969 -18.141 -2.16 1 95.62 243 MET B N 1
ATOM 4276 C CA . MET B 1 243 ? 16.906 -18.234 -3.156 1 95.62 243 MET B CA 1
ATOM 4277 C C . MET B 1 243 ? 16 -19.422 -2.861 1 95.62 243 MET B C 1
ATOM 4279 O O . MET B 1 243 ? 14.781 -19.328 -3.039 1 95.62 243 MET B O 1
ATOM 4283 N N . GLU B 1 244 ? 16.562 -20.484 -2.342 1 96.69 244 GLU B N 1
ATOM 4284 C CA . GLU B 1 244 ? 15.812 -21.703 -2.039 1 96.69 244 GLU B CA 1
ATOM 4285 C C . GLU B 1 244 ? 14.719 -21.438 -1.008 1 96.69 244 GLU B C 1
ATOM 4287 O O . GLU B 1 244 ? 13.641 -22.031 -1.072 1 96.69 244 GLU B O 1
ATOM 4292 N N . THR B 1 245 ? 15.008 -20.594 -0.025 1 97.38 245 THR B N 1
ATOM 4293 C CA . THR B 1 245 ? 14 -20.25 0.973 1 97.38 245 THR B CA 1
ATOM 4294 C C . THR B 1 245 ? 12.797 -19.578 0.316 1 97.38 245 THR B C 1
ATOM 4296 O O . THR B 1 245 ? 11.648 -19.922 0.633 1 97.38 245 THR B O 1
ATOM 4299 N N . VAL B 1 246 ? 13.062 -18.734 -0.624 1 97.94 246 VAL B N 1
ATOM 4300 C CA . VAL B 1 246 ? 12.008 -17.984 -1.304 1 97.94 246 VAL B CA 1
ATOM 4301 C C . VAL B 1 246 ? 11.211 -18.922 -2.199 1 97.94 246 VAL B C 1
ATOM 4303 O O . VAL B 1 246 ? 9.977 -18.906 -2.188 1 97.94 246 VAL B O 1
ATOM 4306 N N . THR B 1 247 ? 11.883 -19.797 -2.939 1 97.81 247 THR B N 1
ATOM 4307 C CA . THR B 1 247 ? 11.188 -20.656 -3.879 1 97.81 247 THR B CA 1
ATOM 4308 C C . THR B 1 247 ? 10.414 -21.75 -3.139 1 97.81 247 THR B C 1
ATOM 4310 O O . THR B 1 247 ? 9.344 -22.172 -3.586 1 97.81 247 THR B O 1
ATOM 4313 N N . ARG B 1 248 ? 10.883 -22.172 -1.962 1 96.94 248 ARG B N 1
ATOM 4314 C CA . ARG B 1 248 ? 10.109 -23.078 -1.123 1 96.94 248 ARG B CA 1
ATOM 4315 C C . ARG B 1 248 ? 8.812 -22.438 -0.66 1 96.94 248 ARG B C 1
ATOM 4317 O O . ARG B 1 248 ? 7.77 -23.094 -0.602 1 96.94 248 ARG B O 1
ATOM 4324 N N . ALA B 1 249 ? 8.914 -21.203 -0.311 1 97.5 249 ALA B N 1
ATOM 4325 C CA . ALA B 1 249 ? 7.703 -20.484 0.088 1 97.5 249 ALA B CA 1
ATOM 4326 C C . ALA B 1 2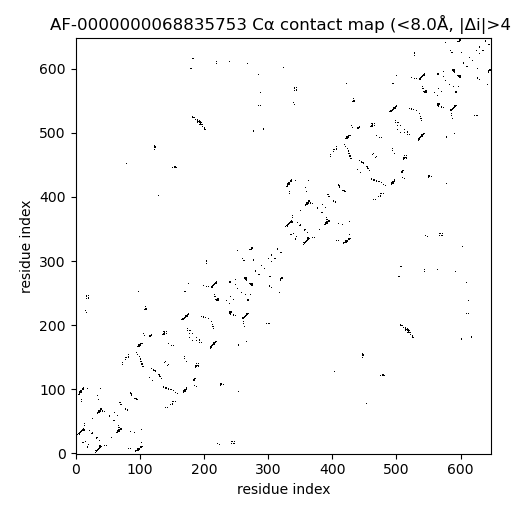49 ? 6.688 -20.438 -1.049 1 97.5 249 ALA B C 1
ATOM 4328 O O . ALA B 1 249 ? 5.492 -20.641 -0.827 1 97.5 249 ALA B O 1
ATOM 4329 N N . VAL B 1 250 ? 7.16 -20.188 -2.24 1 97.75 250 VAL B N 1
ATOM 4330 C CA . VAL B 1 250 ? 6.277 -20.172 -3.404 1 97.75 250 VAL B CA 1
ATOM 4331 C C . VAL B 1 250 ? 5.641 -21.547 -3.592 1 97.75 250 VAL B C 1
ATOM 4333 O O . VAL B 1 250 ? 4.438 -21.641 -3.84 1 97.75 250 VAL B O 1
ATOM 4336 N N . GLN B 1 251 ? 6.418 -22.594 -3.443 1 95.75 251 GLN B N 1
ATOM 4337 C CA . GLN B 1 251 ? 5.895 -23.953 -3.594 1 95.75 251 GLN B CA 1
ATOM 4338 C C . GLN B 1 251 ? 4.793 -24.234 -2.576 1 95.75 251 GLN B C 1
ATOM 4340 O O . GLN B 1 251 ? 3.791 -24.875 -2.898 1 95.75 251 GLN B O 1
ATOM 4345 N N . VAL B 1 252 ? 4.984 -23.766 -1.355 1 94.38 252 VAL B N 1
ATOM 4346 C CA . VAL B 1 252 ? 3.967 -23.922 -0.322 1 94.38 252 VAL B CA 1
ATOM 4347 C C . VAL B 1 252 ? 2.674 -23.234 -0.755 1 94.38 252 VAL B C 1
ATOM 4349 O O . VAL B 1 252 ? 1.584 -23.797 -0.601 1 94.38 252 VAL B O 1
ATOM 4352 N N . LEU B 1 253 ? 2.803 -22.109 -1.372 1 94.56 253 LEU B N 1
ATOM 4353 C CA . LEU B 1 253 ? 1.648 -21.281 -1.692 1 94.56 253 LEU B CA 1
ATOM 4354 C C . LEU B 1 253 ? 0.911 -21.812 -2.914 1 94.56 253 LEU B C 1
ATOM 4356 O O . LEU B 1 253 ? -0.286 -21.578 -3.08 1 94.56 253 LEU B O 1
ATOM 4360 N N . ILE B 1 254 ? 1.602 -22.562 -3.777 1 93.44 254 ILE B N 1
ATOM 4361 C CA . ILE B 1 254 ? 0.939 -22.984 -5.008 1 93.44 254 ILE B CA 1
ATOM 4362 C C . ILE B 1 254 ? 0.631 -24.469 -4.938 1 93.44 254 ILE B C 1
ATOM 4364 O O . ILE B 1 254 ? 0.22 -25.078 -5.934 1 93.44 254 ILE B O 1
ATOM 4368 N N . GLU B 1 255 ? 0.889 -25.031 -3.75 1 87.06 255 GLU B N 1
ATOM 4369 C CA . GLU B 1 255 ? 0.585 -26.453 -3.58 1 87.06 255 GLU B CA 1
ATOM 4370 C C . GLU B 1 255 ? -0.88 -26.75 -3.891 1 87.06 255 GLU B C 1
ATOM 4372 O O . GLU B 1 255 ? -1.776 -26.094 -3.348 1 87.06 255 GLU B O 1
ATOM 4377 N N . PRO B 1 256 ? -1.12 -27.719 -4.688 1 73.5 256 PRO B N 1
ATOM 4378 C CA . PRO B 1 256 ? -2.492 -27.984 -5.121 1 73.5 256 PRO B CA 1
ATOM 4379 C C . PRO B 1 256 ? -3.428 -28.297 -3.955 1 73.5 256 PRO B C 1
ATOM 4381 O O . PRO B 1 256 ? -4.598 -27.906 -3.977 1 73.5 256 PRO B O 1
ATOM 4384 N N . GLU B 1 257 ? -2.949 -28.922 -2.998 1 70.12 257 GLU B N 1
ATOM 4385 C CA . GLU B 1 257 ? -3.787 -29.297 -1.861 1 70.12 257 GLU B CA 1
ATOM 4386 C C . GLU B 1 257 ? -3.781 -28.203 -0.792 1 70.12 257 GLU B C 1
ATOM 4388 O O . GLU B 1 257 ? -4.539 -28.281 0.177 1 70.12 257 GLU B O 1
ATOM 4393 N N . GLY B 1 258 ? -3.016 -27.25 -1.131 1 67.75 258 GLY B N 1
ATOM 4394 C CA . GLY B 1 258 ? -2.887 -26.188 -0.135 1 67.75 258 GLY B CA 1
ATOM 4395 C C . GLY B 1 258 ? -4.078 -25.25 -0.097 1 67.75 258 GLY B C 1
ATOM 4396 O O . GLY B 1 258 ? -4.848 -25.188 -1.059 1 67.75 258 GLY B O 1
ATOM 4397 N N . CYS B 1 259 ? -4.309 -24.734 1.023 1 73.25 259 CYS B N 1
ATOM 4398 C CA . CYS B 1 259 ? -5.531 -23.969 1.252 1 73.25 259 CYS B CA 1
ATOM 4399 C C . CYS B 1 259 ? -5.207 -22.531 1.671 1 73.25 259 CYS B C 1
ATOM 4401 O O . CYS B 1 259 ? -6.07 -21.828 2.193 1 73.25 259 CYS B O 1
ATOM 4403 N N . LEU B 1 260 ? -3.953 -22.141 1.376 1 87.38 260 LEU B N 1
ATOM 4404 C CA . LEU B 1 260 ? -3.631 -20.812 1.881 1 87.38 260 LEU B CA 1
ATOM 4405 C C . LEU B 1 260 ? -4.082 -19.734 0.9 1 87.38 260 LEU B C 1
ATOM 4407 O O . LEU B 1 260 ? -3.844 -19.844 -0.304 1 87.38 260 LEU B O 1
ATOM 4411 N N . THR B 1 261 ? -4.82 -18.812 1.407 1 91.88 261 THR B N 1
ATOM 4412 C CA . THR B 1 261 ? -5.148 -17.625 0.645 1 91.88 261 THR B CA 1
ATOM 4413 C C . THR B 1 261 ? -5.145 -16.391 1.545 1 91.88 261 THR B C 1
ATOM 4415 O O . THR B 1 261 ? -5.434 -16.484 2.74 1 91.88 261 THR B O 1
ATOM 4418 N N . GLY B 1 262 ? -4.688 -15.258 0.983 1 94.06 262 GLY B N 1
ATOM 4419 C CA . GLY B 1 262 ? -4.605 -14.023 1.744 1 94.06 262 GLY B CA 1
ATOM 4420 C C . GLY B 1 262 ? -3.424 -13.984 2.693 1 94.06 262 GLY B C 1
ATOM 4421 O O . GLY B 1 262 ? -3.449 -13.258 3.693 1 94.06 262 GLY B O 1
ATOM 4422 N N . GLN B 1 263 ? -2.428 -14.797 2.416 1 93.06 263 GLN B N 1
ATOM 4423 C CA . GLN B 1 263 ? -1.314 -14.93 3.352 1 93.06 263 GLN B CA 1
ATOM 4424 C C . GLN B 1 263 ? -0.05 -14.281 2.797 1 93.06 263 GLN B C 1
ATOM 4426 O O . GLN B 1 263 ? 0.089 -14.117 1.584 1 93.06 263 GLN B O 1
ATOM 4431 N N . VAL B 1 264 ? 0.763 -13.945 3.709 1 94.88 264 VAL B N 1
ATOM 4432 C CA . VAL B 1 264 ? 2.1 -13.445 3.408 1 94.88 264 VAL B CA 1
ATOM 4433 C C . VAL B 1 264 ? 3.146 -14.32 4.098 1 94.88 264 VAL B C 1
ATOM 4435 O O . VAL B 1 264 ? 3.129 -14.469 5.32 1 94.88 264 VAL B O 1
ATOM 4438 N N . LEU B 1 265 ? 3.986 -14.914 3.332 1 96.75 265 LEU B N 1
ATOM 4439 C CA . LEU B 1 265 ? 5.098 -15.68 3.879 1 96.75 265 LEU B CA 1
ATOM 4440 C C . LEU B 1 265 ? 6.383 -14.867 3.863 1 96.75 265 LEU B C 1
ATOM 4442 O O . LEU B 1 265 ? 6.93 -14.578 2.795 1 96.75 265 LEU B O 1
ATOM 4446 N N . GLU B 1 266 ? 6.797 -14.469 5.012 1 97.25 266 GLU B N 1
ATOM 4447 C CA . GLU B 1 266 ? 8.086 -13.805 5.164 1 97.25 266 GLU B CA 1
ATOM 4448 C C . GLU B 1 266 ? 9.234 -14.805 5.098 1 97.25 266 GLU B C 1
ATOM 4450 O O . GLU B 1 266 ? 9.195 -15.852 5.754 1 97.25 266 GLU B O 1
ATOM 4455 N N . CYS B 1 267 ? 10.195 -14.523 4.238 1 97.62 267 CYS B N 1
ATOM 4456 C CA . CYS B 1 267 ? 11.367 -15.375 4.062 1 97.62 267 CYS B CA 1
ATOM 4457 C C . CYS B 1 267 ? 12.625 -14.68 4.555 1 97.62 267 CYS B C 1
ATOM 4459 O O . CYS B 1 267 ? 13.047 -13.664 3.986 1 97.62 267 CYS B O 1
ATOM 4461 N N . CYS B 1 268 ? 13.188 -15.172 5.508 1 95.75 268 CYS B N 1
ATOM 4462 C CA . CYS B 1 268 ? 14.414 -14.625 6.074 1 95.75 268 CYS B CA 1
ATOM 4463 C C . CYS B 1 268 ? 15.406 -15.734 6.402 1 95.75 268 CYS B C 1
ATOM 4465 O O . CYS B 1 268 ? 15.125 -16.594 7.242 1 95.75 268 CYS B O 1
ATOM 4467 N N . LEU B 1 269 ? 16.578 -15.594 5.73 1 94.81 269 LEU B N 1
ATOM 4468 C CA . LEU B 1 269 ? 17.547 -16.672 5.84 1 94.81 269 LEU B CA 1
ATOM 4469 C C . LEU B 1 269 ? 16.906 -18.016 5.566 1 94.81 269 LEU B C 1
ATOM 4471 O O . LEU B 1 269 ? 16.297 -18.219 4.512 1 94.81 269 LEU B O 1
ATOM 4475 N N . SER B 1 270 ? 16.938 -18.969 6.477 1 94.5 270 SER B N 1
ATOM 4476 C CA . SER B 1 270 ? 16.375 -20.281 6.18 1 94.5 270 SER B CA 1
ATOM 4477 C C . SER B 1 270 ? 14.93 -20.391 6.656 1 94.5 270 SER B C 1
ATOM 4479 O O . SER B 1 270 ? 14.273 -21.422 6.461 1 94.5 270 SER B O 1
ATOM 4481 N N . SER B 1 271 ? 14.367 -19.281 7.152 1 95.88 271 SER B N 1
ATOM 4482 C CA . SER B 1 271 ? 13.062 -19.344 7.805 1 95.88 271 SER B CA 1
ATOM 4483 C C . SER B 1 271 ? 11.961 -18.844 6.887 1 95.88 271 SER B C 1
ATOM 4485 O O . SER B 1 271 ? 12.156 -17.875 6.145 1 95.88 271 SER B O 1
ATOM 4487 N N . ILE B 1 272 ? 10.883 -19.547 6.895 1 97.19 272 ILE B N 1
ATOM 4488 C CA . ILE B 1 272 ? 9.633 -19.125 6.273 1 97.19 272 ILE B CA 1
ATOM 4489 C C . ILE B 1 272 ? 8.578 -18.875 7.348 1 97.19 272 ILE B C 1
ATOM 4491 O O . ILE B 1 272 ? 8.211 -19.797 8.086 1 97.19 272 ILE B O 1
ATOM 4495 N N . LEU B 1 273 ? 8.148 -17.656 7.441 1 95.69 273 LEU B N 1
ATOM 4496 C CA . LEU B 1 273 ? 7.273 -17.234 8.531 1 95.69 273 LEU B CA 1
ATOM 4497 C C . LEU B 1 273 ? 5.93 -16.766 7.988 1 95.69 273 LEU B C 1
ATOM 4499 O O . LEU B 1 273 ? 5.883 -15.914 7.094 1 95.69 273 LEU B O 1
ATOM 4503 N N . LEU B 1 274 ? 4.844 -17.344 8.445 1 93.88 274 LEU B N 1
ATOM 4504 C CA . LEU B 1 274 ? 3.516 -16.844 8.117 1 93.88 274 LEU B CA 1
ATOM 4505 C C . LEU B 1 274 ? 3.176 -15.625 8.969 1 93.88 274 LEU B C 1
ATOM 4507 O O . LEU B 1 274 ? 3.113 -15.711 10.195 1 93.88 274 LEU B O 1
ATOM 4511 N N . ARG B 1 275 ? 2.963 -14.477 8.328 1 91.69 275 ARG B N 1
ATOM 4512 C CA . ARG B 1 275 ? 2.646 -13.234 9.016 1 91.69 275 ARG B CA 1
ATOM 4513 C C . ARG B 1 275 ? 1.147 -12.953 8.977 1 91.69 275 ARG B C 1
ATOM 4515 O O . ARG B 1 275 ? 0.579 -12.742 7.902 1 91.69 275 ARG B O 1
ATOM 4522 N N . LEU B 1 276 ? 0.582 -12.844 10.102 1 87.12 276 LEU B N 1
ATOM 4523 C CA . LEU B 1 276 ? -0.858 -12.641 10.219 1 87.12 276 LEU B CA 1
ATOM 4524 C C . LEU B 1 276 ? -1.203 -11.156 10.164 1 87.12 276 LEU B C 1
ATOM 4526 O O . LEU B 1 276 ? -0.395 -10.312 10.562 1 87.12 276 LEU B O 1
ATOM 4530 N N . PRO B 1 277 ? -2.398 -10.852 9.648 1 85.94 277 PRO B N 1
ATOM 4531 C CA . PRO B 1 277 ? -2.867 -9.477 9.789 1 85.94 277 PRO B CA 1
ATOM 4532 C C . PRO B 1 277 ? -3.102 -9.078 11.242 1 85.94 277 PRO B C 1
ATOM 4534 O O . PRO B 1 277 ? -3.262 -9.945 12.102 1 85.94 277 PRO B O 1
ATOM 4537 N N . PRO B 1 278 ? -3.082 -7.777 11.438 1 86.81 278 PRO B N 1
ATOM 4538 C CA . PRO B 1 278 ? -3.381 -7.352 12.812 1 86.81 278 PRO B CA 1
ATOM 4539 C C . PRO B 1 278 ? -4.785 -7.746 13.258 1 86.81 278 PRO B C 1
ATOM 4541 O O . PRO B 1 278 ? -5.699 -7.828 12.438 1 86.81 278 PRO B O 1
ATOM 4544 N N . ARG B 1 279 ? -4.898 -7.945 14.531 1 86.19 279 ARG B N 1
ATOM 4545 C CA . ARG B 1 279 ? -6.207 -8.242 15.117 1 86.19 279 ARG B CA 1
ATOM 4546 C C . ARG B 1 279 ? -7.023 -6.965 15.305 1 86.19 279 ARG B C 1
ATOM 4548 O O . ARG B 1 279 ? -6.461 -5.887 15.5 1 86.19 279 ARG B O 1
ATOM 4555 N N . LEU B 1 280 ? -8.305 -7.148 15.188 1 92 280 LEU B N 1
ATOM 4556 C CA . LEU B 1 280 ? -9.18 -6.051 15.586 1 92 280 LEU B CA 1
ATOM 4557 C C . LEU B 1 280 ? -9 -5.723 17.062 1 92 280 LEU B C 1
ATOM 4559 O O . LEU B 1 280 ? -8.93 -6.625 17.906 1 92 280 LEU B O 1
ATOM 4563 N N . PRO B 1 281 ? -8.906 -4.5 17.422 1 91.81 281 PRO B N 1
ATOM 4564 C CA . PRO B 1 281 ? -8.484 -4.121 18.766 1 91.81 281 PRO B CA 1
ATOM 4565 C C . PRO B 1 281 ? -9.586 -4.324 19.812 1 91.81 281 PRO B C 1
ATOM 4567 O O . PRO B 1 281 ? -9.297 -4.391 21.016 1 91.81 281 PRO B O 1
ATOM 4570 N N . ASN B 1 282 ? -10.836 -4.328 19.422 1 90.44 282 ASN B N 1
ATOM 4571 C CA . ASN B 1 282 ? -11.945 -4.422 20.375 1 90.44 282 ASN B CA 1
ATOM 4572 C C . ASN B 1 282 ? -13.258 -4.758 19.656 1 90.44 282 ASN B C 1
ATOM 4574 O O . ASN B 1 282 ? -13.297 -4.867 18.438 1 90.44 282 ASN B O 1
ATOM 4578 N N . ASP B 1 283 ? -14.273 -4.938 20.438 1 91.25 283 ASP B N 1
ATOM 4579 C CA . ASP B 1 283 ? -15.578 -5.348 19.922 1 91.25 283 ASP B CA 1
ATOM 4580 C C . ASP B 1 283 ? -16.203 -4.258 19.062 1 91.25 283 ASP B C 1
ATOM 4582 O O . ASP B 1 283 ? -16.922 -4.551 18.109 1 91.25 283 ASP B O 1
ATOM 4586 N N . ASP B 1 284 ? -15.883 -3.07 19.375 1 91.25 284 ASP B N 1
ATOM 4587 C CA . ASP B 1 284 ? -16.406 -1.963 18.578 1 91.25 284 ASP B CA 1
ATOM 4588 C C . ASP B 1 284 ? -15.93 -2.045 17.125 1 91.25 284 ASP B C 1
ATOM 4590 O O . ASP B 1 284 ? -16.719 -1.913 16.203 1 91.25 284 ASP B O 1
ATOM 4594 N N . GLU B 1 285 ? -14.664 -2.289 17 1 92.31 285 GLU B N 1
ATOM 4595 C CA . GLU B 1 285 ? -14.125 -2.393 15.656 1 92.31 285 GLU B CA 1
ATOM 4596 C C . GLU B 1 285 ? -14.664 -3.625 14.938 1 92.31 285 GLU B C 1
ATOM 4598 O O . GLU B 1 285 ? -14.898 -3.594 13.727 1 92.31 285 GLU B O 1
ATOM 4603 N N . THR B 1 286 ? -14.828 -4.699 15.703 1 90.94 286 THR B N 1
ATOM 4604 C CA . THR B 1 286 ? -15.43 -5.891 15.117 1 90.94 286 THR B CA 1
ATOM 4605 C C . THR B 1 286 ? -16.812 -5.57 14.555 1 90.94 286 THR B C 1
ATOM 4607 O O . THR B 1 286 ? -17.125 -5.957 13.43 1 90.94 286 THR B O 1
ATOM 4610 N N . ARG B 1 287 ? -17.562 -4.867 15.328 1 89.56 287 ARG B N 1
ATOM 4611 C CA . ARG B 1 287 ? -18.906 -4.484 14.898 1 89.56 287 ARG B CA 1
ATOM 4612 C C . ARG B 1 287 ? -18.844 -3.604 13.648 1 89.56 287 ARG B C 1
ATOM 4614 O O . ARG B 1 287 ? -19.625 -3.791 12.719 1 89.56 287 ARG B O 1
ATOM 4621 N N . CYS B 1 288 ? -17.938 -2.68 13.609 1 89.12 288 CYS B N 1
ATOM 4622 C CA . CYS B 1 288 ? -17.812 -1.772 12.477 1 89.12 288 CYS B CA 1
ATOM 4623 C C . CYS B 1 288 ? -17.406 -2.525 11.219 1 89.12 288 CYS B C 1
ATOM 4625 O O . CYS B 1 288 ? -17.969 -2.314 10.141 1 89.12 288 CYS B O 1
ATOM 4627 N N . MET B 1 289 ? -16.422 -3.41 11.367 1 89.31 289 MET B N 1
ATOM 4628 C CA . MET B 1 289 ? -15.914 -4.16 10.219 1 89.31 289 MET B CA 1
ATOM 4629 C C . MET B 1 289 ? -16.984 -5.09 9.672 1 89.31 289 MET B C 1
ATOM 4631 O O . MET B 1 289 ? -17.078 -5.297 8.453 1 89.31 289 MET B O 1
ATOM 4635 N N . GLU B 1 290 ? -17.812 -5.613 10.531 1 88.12 290 GLU B N 1
ATOM 4636 C CA . GLU B 1 290 ? -18.906 -6.488 10.125 1 88.12 290 GLU B CA 1
ATOM 4637 C C . GLU B 1 290 ? -19.906 -5.738 9.25 1 88.12 290 GLU B C 1
ATOM 4639 O O . GLU B 1 290 ? -20.562 -6.336 8.398 1 88.12 290 GLU B O 1
ATOM 4644 N N . MET B 1 291 ? -20 -4.461 9.469 1 83.38 291 MET B N 1
ATOM 4645 C CA . MET B 1 291 ? -20.906 -3.643 8.68 1 83.38 291 MET B CA 1
ATOM 4646 C C . MET B 1 291 ? -20.406 -3.482 7.25 1 83.38 291 MET B C 1
ATOM 4648 O O . MET B 1 291 ? -21.188 -3.258 6.328 1 83.38 291 MET B O 1
ATOM 4652 N N . ILE B 1 292 ? -19.125 -3.555 7.16 1 82.56 292 ILE B N 1
ATOM 4653 C CA . ILE B 1 292 ? -18.484 -3.352 5.859 1 82.56 292 ILE B CA 1
ATOM 4654 C C . ILE B 1 292 ? -18.531 -4.652 5.062 1 82.56 292 ILE B C 1
ATOM 4656 O O . ILE B 1 292 ? -18.844 -4.648 3.869 1 82.56 292 ILE B O 1
ATOM 4660 N N . TRP B 1 293 ? -18.141 -5.762 5.695 1 86 293 TRP B N 1
ATOM 4661 C CA . TRP B 1 293 ? -18.078 -7.098 5.109 1 86 293 TRP B CA 1
ATOM 4662 C C . TRP B 1 293 ? -18.312 -8.172 6.168 1 86 293 TRP B C 1
ATOM 4664 O O . TRP B 1 293 ? -18 -7.965 7.344 1 86 293 TRP B O 1
ATOM 4674 N N . PRO B 1 294 ? -19.016 -9.234 5.656 1 86.62 294 PRO B N 1
ATOM 4675 C CA . PRO B 1 294 ? -19.078 -10.336 6.621 1 86.62 294 PRO B CA 1
ATOM 4676 C C . PRO B 1 294 ? -17.703 -10.781 7.113 1 86.62 294 PRO B C 1
ATOM 4678 O O . PRO B 1 294 ? -17 -11.508 6.41 1 86.62 294 PRO B O 1
ATOM 4681 N N . TRP B 1 295 ? -17.406 -10.359 8.281 1 89.44 295 TRP B N 1
ATOM 4682 C CA . TRP B 1 295 ? -16.047 -10.469 8.789 1 89.44 295 TRP B CA 1
ATOM 4683 C C . TRP B 1 295 ? -15.656 -11.93 9.008 1 89.44 295 TRP B C 1
ATOM 4685 O O . TRP B 1 295 ? -14.477 -12.281 8.953 1 89.44 295 TRP B O 1
ATOM 4695 N N . LYS B 1 296 ? -16.641 -12.797 9.133 1 86 296 LYS B N 1
ATOM 4696 C CA . LYS B 1 296 ? -16.375 -14.227 9.273 1 86 296 LYS B CA 1
ATOM 4697 C C . LYS B 1 296 ? -15.695 -14.781 8.023 1 86 296 LYS B C 1
ATOM 4699 O O . LYS B 1 296 ? -14.875 -15.695 8.109 1 86 296 LYS B O 1
ATOM 4704 N N . ASP B 1 297 ? -16.031 -14.188 6.918 1 86 297 ASP B N 1
ATOM 4705 C CA . ASP B 1 297 ? -15.406 -14.617 5.668 1 86 297 ASP B CA 1
ATOM 4706 C C . ASP B 1 297 ? -13.945 -14.195 5.605 1 86 297 ASP B C 1
ATOM 4708 O O . ASP B 1 297 ? -13.102 -14.938 5.086 1 86 297 ASP B O 1
ATOM 4712 N N . VAL B 1 298 ? -13.711 -13.016 6.16 1 88.56 298 VAL B N 1
ATOM 4713 C CA . VAL B 1 298 ? -12.328 -12.555 6.258 1 88.56 298 VAL B CA 1
ATOM 4714 C C . VAL B 1 298 ? -11.547 -13.461 7.207 1 88.56 298 VAL B C 1
ATOM 4716 O O . VAL B 1 298 ? -10.445 -13.914 6.875 1 88.56 298 VAL B O 1
ATOM 4719 N N . GLU B 1 299 ? -12.141 -13.742 8.273 1 85.38 299 GLU B N 1
ATOM 4720 C CA . GLU B 1 299 ? -11.492 -14.594 9.273 1 85.38 299 GLU B CA 1
ATOM 4721 C C . GLU B 1 299 ? -11.203 -15.977 8.703 1 85.38 299 GLU B C 1
ATOM 4723 O O . GLU B 1 299 ? -10.117 -16.531 8.922 1 85.38 299 GLU B O 1
ATOM 4728 N N . ARG B 1 300 ? -12.062 -16.484 7.953 1 80.56 300 ARG B N 1
ATOM 4729 C CA . ARG B 1 300 ? -11.906 -17.812 7.359 1 80.56 300 ARG B CA 1
ATOM 4730 C C . ARG B 1 300 ? -10.812 -17.812 6.305 1 80.56 300 ARG B C 1
ATOM 4732 O O . ARG B 1 300 ? -10.055 -18.781 6.184 1 80.56 300 ARG B O 1
ATOM 4739 N N . SER B 1 301 ? -10.766 -16.828 5.562 1 81.25 301 SER B N 1
ATOM 4740 C CA . SER B 1 301 ? -9.836 -16.781 4.43 1 81.25 301 SER B CA 1
ATOM 4741 C C . SER B 1 301 ? -8.445 -16.344 4.875 1 81.25 301 SER B C 1
ATOM 4743 O O . SER B 1 301 ? -7.449 -16.969 4.496 1 81.25 301 SER B O 1
ATOM 4745 N N . VAL B 1 302 ? -8.438 -15.383 5.641 1 78.88 302 VAL B N 1
ATOM 4746 C CA . VAL B 1 302 ? -7.16 -14.75 5.957 1 78.88 302 VAL B CA 1
ATOM 4747 C C . VAL B 1 302 ? -6.645 -15.273 7.293 1 78.88 302 VAL B C 1
ATOM 4749 O O . VAL B 1 302 ? -5.434 -15.359 7.512 1 78.88 302 VAL B O 1
ATOM 4752 N N . TYR B 1 303 ? -7.66 -15.797 8.047 1 65.62 303 TYR B N 1
ATOM 4753 C CA . TYR B 1 303 ? -7.266 -16.234 9.383 1 65.62 303 TYR B CA 1
ATOM 4754 C C . TYR B 1 303 ? -7.5 -17.734 9.562 1 65.62 303 TYR B C 1
ATOM 4756 O O . TYR B 1 303 ? -7.215 -18.281 10.625 1 65.62 303 TYR B O 1
ATOM 4764 N N . GLY B 1 304 ? -8.07 -18.438 8.578 1 60.56 304 GLY B N 1
ATOM 4765 C CA . GLY B 1 304 ? -8.625 -19.766 8.641 1 60.56 304 GLY B CA 1
ATOM 4766 C C . GLY B 1 304 ? -7.578 -20.844 8.859 1 60.56 304 GLY B C 1
ATOM 4767 O O . GLY B 1 304 ? -7.91 -21.984 9.18 1 60.56 304 GLY B O 1
ATOM 4768 N N . TRP B 1 305 ? -6.426 -20.734 8.383 1 61.84 305 TRP B N 1
ATOM 4769 C CA . TRP B 1 305 ? -5.406 -21.734 8.656 1 61.84 305 TRP B CA 1
ATOM 4770 C C . TRP B 1 305 ? -5.289 -21.984 10.156 1 61.84 305 TRP B C 1
ATOM 4772 O O . TRP B 1 305 ? -4.539 -22.875 10.586 1 61.84 305 TRP B O 1
ATOM 4782 N N . ARG B 1 306 ? -6.129 -21.359 10.758 1 62.84 306 ARG B N 1
ATOM 4783 C CA . ARG B 1 306 ? -5.992 -21.406 12.211 1 62.84 306 ARG B CA 1
ATOM 4784 C C . ARG B 1 306 ? -6.66 -22.656 12.773 1 62.84 306 ARG B C 1
ATOM 4786 O O . ARG B 1 306 ? -6.688 -22.859 13.992 1 62.84 306 ARG B O 1
ATOM 4793 N N . SER B 1 307 ? -7.035 -23.484 11.867 1 65.12 307 SER B N 1
ATOM 4794 C CA . SER B 1 307 ? -7.473 -24.781 12.367 1 65.12 307 SER B CA 1
ATOM 4795 C C . SER B 1 307 ? -6.285 -25.641 12.766 1 65.12 307 SER B C 1
ATOM 4797 O O . SER B 1 307 ? -5.148 -25.375 12.383 1 65.12 307 SER B O 1
ATOM 4799 N N . GLU B 1 308 ? -6.586 -26.609 13.68 1 73.88 308 GLU B N 1
ATOM 4800 C CA . GLU B 1 308 ? -5.539 -27.531 14.078 1 73.88 308 GLU B CA 1
ATOM 4801 C C . GLU B 1 308 ? -4.91 -28.219 12.859 1 73.88 308 GLU B C 1
ATOM 4803 O O . GLU B 1 308 ? -3.689 -28.375 12.789 1 73.88 308 GLU B O 1
ATOM 4808 N N . GLU B 1 309 ? -5.754 -28.562 11.961 1 73.44 309 GLU B N 1
ATOM 4809 C CA . GLU B 1 309 ? -5.281 -29.219 10.742 1 73.44 309 GLU B CA 1
ATOM 4810 C C . GLU B 1 309 ? -4.461 -28.266 9.883 1 73.44 309 GLU B C 1
ATOM 4812 O O . GLU B 1 309 ? -3.449 -28.656 9.297 1 73.44 309 GLU B O 1
ATOM 4817 N N . GLY B 1 310 ? -4.832 -27.062 9.781 1 74.81 310 GLY B N 1
ATOM 4818 C CA . GLY B 1 310 ? -4.102 -26.062 9.031 1 74.81 310 GLY B CA 1
ATOM 4819 C C . GLY B 1 310 ? -2.736 -25.734 9.609 1 74.81 310 GLY B C 1
ATOM 4820 O O . GLY B 1 310 ? -1.75 -25.641 8.883 1 74.81 310 GLY B O 1
ATOM 4821 N N . GLU B 1 311 ? -2.73 -25.719 10.906 1 78.31 311 GLU B N 1
ATOM 4822 C CA . GLU B 1 311 ? -1.462 -25.453 11.578 1 78.31 311 GLU B CA 1
ATOM 4823 C C . GLU B 1 311 ? -0.495 -26.625 11.414 1 78.31 311 GLU B C 1
ATOM 4825 O O . GLU B 1 311 ? 0.709 -26.422 11.242 1 78.31 311 GLU B O 1
ATOM 4830 N N . LYS B 1 312 ? -1.036 -27.828 11.57 1 82.5 312 LYS B N 1
ATOM 4831 C CA . LYS B 1 312 ? -0.208 -29 11.352 1 82.5 312 LYS B CA 1
ATOM 4832 C C . LYS B 1 312 ? 0.375 -29.016 9.938 1 82.5 312 LYS B C 1
ATOM 4834 O O . LYS B 1 312 ? 1.563 -29.281 9.75 1 82.5 312 LYS B O 1
ATOM 4839 N N . TRP B 1 313 ? -0.45 -28.703 9 1 82.62 313 TRP B N 1
ATOM 4840 C CA . TRP B 1 313 ? 0.004 -28.656 7.617 1 82.62 313 TRP B CA 1
ATOM 4841 C C . TRP B 1 313 ? 1.1 -27.625 7.43 1 82.62 313 TRP B C 1
ATOM 4843 O O . TRP B 1 313 ? 2.098 -27.875 6.75 1 82.62 313 TRP B O 1
ATOM 4853 N N . LEU B 1 314 ? 0.953 -26.469 8.008 1 86.94 314 LEU B N 1
ATOM 4854 C CA . LEU B 1 314 ? 1.952 -25.406 7.922 1 86.94 314 LEU B CA 1
ATOM 4855 C C . LEU B 1 314 ? 3.287 -25.875 8.492 1 86.94 314 LEU B C 1
ATOM 4857 O O . LEU B 1 314 ? 4.336 -25.672 7.875 1 86.94 314 LEU B O 1
ATOM 4861 N N . ARG B 1 315 ? 3.232 -26.516 9.625 1 87.19 315 ARG B N 1
ATOM 4862 C CA . ARG B 1 315 ? 4.445 -27.016 10.273 1 87.19 315 ARG B CA 1
ATOM 4863 C C . ARG B 1 315 ? 5.145 -28.047 9.398 1 87.19 315 ARG B C 1
ATOM 4865 O O . ARG B 1 315 ? 6.367 -28.016 9.25 1 87.19 315 ARG B O 1
ATOM 4872 N N . GLU B 1 316 ? 4.34 -28.891 8.836 1 88.94 316 GLU B N 1
ATOM 4873 C CA . GLU B 1 316 ? 4.887 -29.938 7.988 1 88.94 316 GLU B CA 1
ATOM 4874 C C . GLU B 1 316 ? 5.453 -29.375 6.691 1 88.94 316 GLU B C 1
ATOM 4876 O O . GLU B 1 316 ? 6.32 -29.984 6.062 1 88.94 316 GLU B O 1
ATOM 4881 N N . SER B 1 317 ? 4.969 -28.219 6.348 1 89.12 317 SER B N 1
ATOM 4882 C CA . SER B 1 317 ? 5.438 -27.547 5.133 1 89.12 317 SER B CA 1
ATOM 4883 C C . SER B 1 317 ? 6.633 -26.656 5.422 1 89.12 317 SER B C 1
ATOM 4885 O O . SER B 1 317 ? 7.129 -25.969 4.531 1 89.12 317 SER B O 1
ATOM 4887 N N . GLY B 1 318 ? 7.098 -26.562 6.691 1 91.44 318 GLY B N 1
ATOM 4888 C CA . GLY B 1 318 ? 8.258 -25.781 7.082 1 91.44 318 GLY B CA 1
ATOM 4889 C C . GLY B 1 318 ? 7.949 -24.312 7.285 1 91.44 318 GLY B C 1
ATOM 4890 O O . GLY B 1 318 ? 8.828 -23.469 7.156 1 91.44 318 GLY B O 1
ATOM 4891 N N . VAL B 1 319 ? 6.695 -24.016 7.516 1 92.94 319 VAL B N 1
ATOM 4892 C CA . VAL B 1 319 ? 6.27 -22.641 7.723 1 92.94 319 VAL B CA 1
ATOM 4893 C C . VAL B 1 319 ? 5.984 -22.406 9.203 1 92.94 319 VAL B C 1
ATOM 4895 O O . VAL B 1 319 ? 5.246 -23.172 9.828 1 92.94 319 VAL B O 1
ATOM 4898 N N . GLU B 1 320 ? 6.609 -21.406 9.75 1 91.81 320 GLU B N 1
ATOM 4899 C CA . GLU B 1 320 ? 6.359 -21.016 11.133 1 91.81 320 GLU B CA 1
ATOM 4900 C C . GLU B 1 320 ? 5.355 -19.875 11.203 1 91.81 320 GLU B C 1
ATOM 4902 O O . GLU B 1 320 ? 5.457 -18.891 10.453 1 91.81 320 GLU B O 1
ATOM 4907 N N . VAL B 1 321 ? 4.438 -20.047 12.031 1 87.75 321 VAL B N 1
ATOM 4908 C CA . VAL B 1 321 ? 3.457 -18.984 12.227 1 87.75 321 VAL B CA 1
ATOM 4909 C C . VAL B 1 321 ? 3.977 -17.984 13.266 1 87.75 321 VAL B C 1
ATOM 4911 O O . VAL B 1 321 ? 4.328 -18.375 14.383 1 87.75 321 VAL B O 1
ATOM 4914 N N . VAL B 1 322 ? 4.059 -16.719 12.859 1 86 322 VAL B N 1
ATOM 4915 C CA . VAL B 1 322 ? 4.469 -15.688 13.805 1 86 322 VAL B CA 1
ATOM 4916 C C . VAL B 1 322 ? 3.262 -15.219 14.617 1 86 322 VAL B C 1
ATOM 4918 O O . VAL B 1 322 ? 2.305 -14.672 14.062 1 86 322 VAL B O 1
ATOM 4921 N N . LYS B 1 323 ? 3.271 -15.57 15.883 1 75.44 323 LYS B N 1
ATOM 4922 C CA . LYS B 1 323 ? 2.189 -15.164 16.766 1 75.44 323 LYS B CA 1
ATOM 4923 C C . LYS B 1 323 ? 2.508 -13.828 17.453 1 75.44 323 LYS B C 1
ATOM 4925 O O . LYS B 1 323 ? 3.561 -13.68 18.078 1 75.44 323 LYS B O 1
ATOM 4930 N N . GLU B 1 324 ? 1.94 -12.641 16.734 1 66.44 324 GLU B N 1
ATOM 4931 C CA . GLU B 1 324 ? 2.162 -11.359 17.391 1 66.44 324 GLU B CA 1
ATOM 4932 C C . GLU B 1 324 ? 1.32 -11.242 18.656 1 66.44 324 GLU B C 1
ATOM 4934 O O . GLU B 1 324 ? 0.252 -11.852 18.766 1 66.44 324 GLU B O 1
#

Organism: Rhodotorula toruloides (NCBI:txid5286)

Nearest PDB structures (foldseek):
  1e3s-assembly1_D  TM=8.347E-01  e=1.859E-18  Rattus norvegicus
  1e6w-assembly1_C  TM=8.461E-01  e=8.615E-18  Rattus norvegicus
  7n09-assembly1_A  TM=8.219E-01  e=1.855E-17  Ascaris suum
  1uay-assembly1_B-2  TM=8.036E-01  e=1.462E-16  Thermus thermophilus HB8
  4xgn-assembly2_G  TM=7.831E-01  e=1.745E-16  Burkholderia thailandensis E264

pLDDT: mean 90.23, std 10.66, range [36.72, 98.81]

Solvent-accessible surface area (backbone atoms only — not comparable to full-atom values): 32648 Å² total; per-residue (Å²): 130,83,71,75,44,41,25,33,40,27,29,27,21,83,44,36,68,25,28,47,41,50,53,53,42,63,69,32,74,84,64,29,47,28,35,38,32,28,22,66,64,60,84,55,47,65,63,49,53,51,53,48,20,72,74,67,33,56,68,52,39,69,62,29,48,47,79,42,65,27,45,50,70,39,59,68,45,40,51,52,50,55,51,59,51,35,46,69,44,87,84,39,82,32,49,60,42,34,38,34,37,42,43,64,68,83,60,59,60,64,38,92,80,43,57,22,64,62,62,70,44,31,34,54,44,99,85,64,46,69,59,83,68,85,58,62,44,37,39,35,37,29,49,12,36,50,43,47,49,38,52,49,46,15,52,25,72,72,44,72,55,45,99,76,50,39,20,28,31,36,39,35,55,40,25,44,36,36,63,39,67,24,56,36,32,27,56,54,7,12,19,18,11,17,45,49,21,33,29,36,4,43,13,45,68,30,45,85,67,19,31,36,26,28,29,41,13,46,50,49,56,87,41,78,81,53,39,66,67,53,50,54,58,40,66,71,63,81,45,55,18,48,67,66,38,50,40,50,51,50,50,58,62,60,34,78,85,48,82,65,20,22,39,35,37,34,23,46,40,89,41,34,30,38,54,66,73,70,73,73,90,45,68,66,49,48,55,38,47,42,73,74,40,68,48,66,46,42,42,50,33,54,51,34,57,67,38,72,68,39,45,52,50,34,50,76,70,59,37,41,74,55,84,108,131,82,72,76,43,41,27,32,40,27,30,27,21,81,44,36,67,24,27,49,41,50,53,53,44,63,68,33,75,86,66,28,46,28,38,38,33,28,23,67,64,62,83,54,48,65,63,49,52,51,54,48,19,72,75,68,34,56,69,52,40,68,64,29,48,47,80,42,64,28,45,51,68,37,59,69,44,40,50,51,49,53,52,59,53,36,44,70,45,88,84,40,82,30,50,58,42,35,38,34,36,42,43,64,69,81,60,61,61,65,39,93,80,43,56,21,62,62,63,69,42,30,34,52,44,96,86,65,47,67,58,83,66,84,56,62,44,38,39,34,38,28,49,12,36,51,44,47,49,38,52,48,47,15,54,23,73,75,44,73,56,45,99,77,50,39,18,28,30,37,39,36,53,40,24,42,35,36,63,40,66,25,54,36,33,26,56,53,7,13,17,18,11,18,44,49,21,33,30,37,4,42,14,45,67,31,45,86,68,18,31,35,26,29,29,42,12,45,49,50,57,87,41,78,84,53,40,66,67,54,51,54,57,40,65,72,64,78,44,53,18,49,66,65,38,49,42,49,51,51,50,59,61,60,33,75,86,49,81,64,21,22,40,34,37,35,22,46,39,88,41,34,30,38,53,68,75,70,73,73,90,46,70,66,49,47,55,37,46,41,72,74,39,68,47,66,47,44,42,48,33,56,50,36,56,70,38,72,67,40,46,52,50,35,50,75,68,60,37,42,73,56,83,107

Foldseek 3Di:
DQPQAAEEEFEVLQWFLNVLLVLVQCPDVVPHYQYEYEYADPPCVVVSLVVSCVVRNNVSSVQRYHYAHDQLLDLVSVLVSLQVLQDDDVSRPSAHAEYEAAWADDCCQVDPVLAAQQVVQQDADPVGDGDDGDLVRLSRQAVSSVSSVVSNLVRLLVAAADPLRASYEYEHEAAVLLVDPDRSYRSNSVRRVNLLVVQLVCQLVCLVVRYAYEYEHEYAAPTVNHDPVSVVVVVPVLFHAYSVQRSLVVCQRSPSNHQAGSWYWYTTHNATETEADDDDPDVVVVVVVCVVDVCVSSCCHRVVCPDPVSVVSCVVSRYHYDDD/DQPQAAEEEFEVLQFFLNVLLVLVQCPDVVPHYQYEYEYADPPCVVVSLVVSCVVRNNVSSVQRYHYAHDQLLDLVSVLVSLQVLQDDDVSRPSAHAEYEAAWADDCCFVDPVLAAQ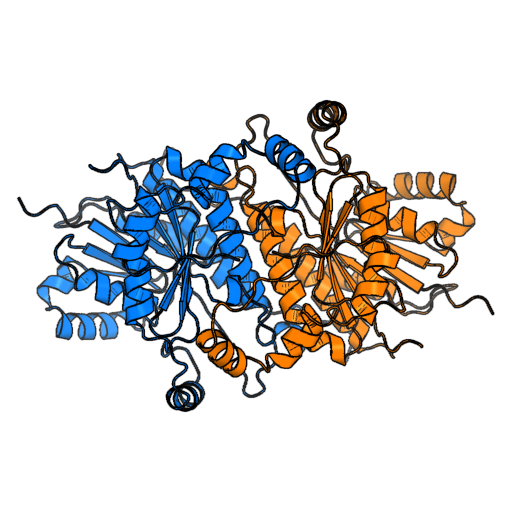QVVQQDADPVGDGDDGDLVRLSGQAVSSVSSVVSQLVRLLVAAADPLRASYEYEHEAAVLLVDPDRSYRSNSVRRVNLLVVQLVCQLVCLVVRYAYEYEHEYAAPTVNHDPVSVVVVVVVLFHAYSVQRSLVVCQRSPSNHQAGSWYWYTTHNATEIEADDDDPDVVVVVVVCVVDVCVSSCCHRVVLPDPVSVVSCVVSRYHYDDD

Sequence (648 aa):
MTSQPLTALVTGGASGIGLGIVRTLLASTSPAYNILIVDRSSASFPSLLSTLSTDFGDERIRRCVECVAADVTRYEELRDAFEKARRKREGWSGRVDVVCAIAGISQVFTDPEGKDPFLRSAKLDEDGLSVPPNLAVMNVNLIGVLNTVHLAVSHFRSQEPDANGWRGRIVCAGSTASLYPFPNESLYGAAKHGILGVVRSLAPTLRPEGVSINAIAPSLVETGIGNPEAFAALRDTNCLTPMETVTRAVQVLIEPEGCLTGQVLECCLSSILLRLPPRLPNDDETRCMEMIWPWKDVERSVYGWRSEEGEKWLRESGVEVVKEMTSQPLTALVTGGASGIGLGIVRTLLASTSPAYNILIVDRSSASFPSLLSTLSTDFGDERIRRCVECVAADVTRYEELRDAFEKARRKREGWSGRVDVVCAIAGISQVFTDPEGKDPFLRSAKLDEDGLSVPPNLAVMNVNLIGVLNTVHLAVSHFRSQEPDANGWRGRIVCAGSTASLYPFPNESLYGAAKHGILGVVRSLAPTLRPEGVSINAIAPSLVETGIGNPEAFAALRDTNCLTPMETVTRAVQVLIEPEGCLTGQVLECCLSSILLRLPPRLPNDDETRCMEMIWPWKDVERSVYGWRSEEGEKWLRESGVEVVKE

InterPro domains:
  IPR002347 Short-chain dehydrogenase/reductase SDR [PF00106] (7-226)
  IPR002347 Short-chain dehydrogenase/reductase SDR [PR00081] (7-24)
  IPR002347 Short-chain dehydrogenase/reductase SDR [PR00081] (94-105)
  IPR002347 Short-chain dehydrogenase/reductase SDR [PR00081] (162-178)
  IPR002347 Short-chain dehydrogenase/reductase SDR [PR00081] (188-207)
  IPR002347 Short-chain dehydrogenase/reductase SDR [PR00081] (209-226)
  IPR020904 Short-chain dehydrogenase/reductase, conserved site [PS00061] (175-203)
  IPR036291 NAD(P)-binding domain superfamily [SSF51735] (7-265)

Secondary structure (DSSP, 8-state):
-----EEEEEETTTSHHHHHHHHHHHH--SS-EEEEEEES-STTHHHHHHHHHHHH-HHHHHHHEEEEE--TT-HHHHHHHHHHHH--BTTB-S---EEEE------TTTSTT---HHHHH-SB-TTS-BPPPP-HHHIIIIIHHHHHHHHHHHHHHTS---TTS-SEEEEEE--GGGTS--TT-HHHHHHHHHHHHHHHHHHHHHGGGTEEEEEEEE-SB--S-S-HHHHHHHHTTT-PBPHHHHHHHHHHHH-TT----S-EEEEETTEEEEEPPPPP-SHHHHHHHHHHS-HHHHHHHHSGGGSHHHHHHHHHTTEEEE--/-----EEEEEETTTSHHHHHHHHHHHH--SS-EEEEEEES-STTHHHHHHHHHHHH-HHHHHHHEEEEE--TT-HHHHHHHHHHHHS-BTTB-S---EEEE------TTTSTT---HHHHH-SB-TTS-BPPPP-HHHIIIIIHHHHHHHHHHHHHHTS---TTS-SEEEEEE--GGGTS--TT-HHHHHHHHHHHHHHHHHHHHHGGGTEEEEEEEE-SB--S-S-HHHHHHHHTTT-PBPHHHHHHHHHHHH-TT----S-EEEEETTEEEEEPPPPP-SHHHHHHHHHHS-HHHHHHHHSGGGSHHHHHHHHHTTEEEE--